Protein 4W9R (pdb70)

CATH classification: 3.40.50.1820 (+1 more: 1.25.40.10)

InterPro domains:
  IPR000801 Esterase-like [PF00756] (28-137)
  IPR011990 Tetratricopeptide-like helical domain superfamily [G3DSA:1.25.40.10] (286-379)
  IPR029058 Alpha/Beta hydrolase fold [G3DSA:3.40.50.1820] (17-285)
  IPR029058 Alpha/Beta hydrolase fold [SSF53474] (17-230)

Secondary structure (DSSP, 8-state):
-EEEEEEEETTTTEEEEEEEEPPSS--TTS-EEEEEETTTTT--TTT--HHHHHTT----EEEEE----HHHHPPPTTTSS--THHHHHHHHIIIIIHHHHHHHS-EEEEEEEEEEHHHHHHGGG---SS--S---EEEEE------HHHHHHHHH--SS-EEE--EEEET-HHHHHHHHHHHH---SPPPTTEEE---EEEEEEHHHHHHHHHHHHH---GGGSPPPHHHHHH----SS-HHHHHHHHHHHHHHHH---PPPPTTT--HHHHHHHTT-HHHHHHHHHHHHHTT-TT---HHHHHHHHHHHT-HHHHHHHHHHHTTSPPBTTB-HHHHHHHHHHHHH-/--EEEEEEEETTTTEEEEEEEE--SS--TTS-EEEEEETTTTT--TTT--HHHHHTT----EEEEE----HHHH---TTT-S--THHHHHHHIIIIIIHHHHHHHS-EEEEEEEEEEHHHHHHGGG---SS--S---EEEEE------HHHHHHHHH--SS-EEE--EEEETTHHHHHHHHHHHH---SPPPTTEEE---EEEEEEHHHHHHHHHHHHH---GGGSPPPHHHHHH----SS-HHHHHHHHHHHHHHHH---PPPPTTT--HHHHHHHTT-HHHHHHHHHHHHHTT-TT---HHHHHHHHHHTT-HHHHHHHHHHHTTS--BTTB-HHHHHHHHHHHHH-

Nearest PDB structures (foldseek):
  4w9r-assembly1_A  TM=1.003E+00  e=1.706E-64  Capnocytophaga ochracea DSM 7271
  2xcc-assembly1_B  TM=5.701E-01  e=8.515E-02  Pseudomonas aeruginosa
  2xcb-assembly1_A  TM=5.696E-01  e=2.206E-01  Pseudomonas aeruginosa
  2vgx-assembly1_A  TM=5.760E-01  e=3.862E-01  Yersinia enterocolitica
  4cgv-assembly3_C  TM=5.671E-01  e=6.394E-01  Homo sapiens

Structure (mmCIF, N/CA/C/O backbone):
data_4W9R
#
_entry.id   4W9R
#
_cell.length_a   145.229
_cell.length_b   145.229
_cell.length_c   138.391
_cell.angle_alpha   90.000
_cell.angle_beta   90.000
_cell.angle_gamma   120.000
#
_symmetry.space_group_name_H-M   'P 61'
#
loop_
_entity.id
_entity.type
_entity.pdbx_description
1 polymer 'Uncharacterized protein'
2 non-polymer GLYCEROL
3 non-polymer 'ACETATE ION'
4 water water
#
loop_
_atom_site.group_PDB
_atom_site.id
_atom_site.type_symbol
_atom_site.label_atom_id
_atom_site.label_alt_id
_atom_site.label_comp_id
_atom_site.label_asym_id
_atom_site.label_entity_id
_atom_site.label_seq_id
_atom_site.pdbx_PDB_ins_code
_atom_site.Cartn_x
_atom_site.Cartn_y
_atom_site.Cartn_z
_atom_site.occupancy
_atom_site.B_iso_or_equiv
_atom_site.auth_seq_id
_atom_site.auth_comp_id
_atom_site.auth_asym_id
_atom_site.auth_atom_id
_atom_site.pdbx_PDB_model_num
ATOM 1 N N . GLN A 1 4 ? -7.192 102.960 0.883 1.00 56.76 20 GLN A N 1
ATOM 2 C CA . GLN A 1 4 ? -8.397 103.775 0.993 1.00 60.41 20 GLN A CA 1
ATOM 3 C C . GLN A 1 4 ? -8.227 104.896 2.016 1.00 63.61 20 GLN A C 1
ATOM 4 O O . GLN A 1 4 ? -7.992 104.642 3.198 1.00 58.57 20 GLN A O 1
ATOM 6 N N . VAL A 1 5 ? -8.345 106.135 1.550 1.00 56.23 21 VAL A N 1
ATOM 7 C CA . VAL A 1 5 ? -8.272 107.296 2.429 1.00 41.39 21 VAL A CA 1
ATOM 8 C C . VAL A 1 5 ? -9.648 107.937 2.576 1.00 47.25 21 VAL A C 1
ATOM 9 O O . VAL A 1 5 ? -10.185 108.503 1.624 1.00 64.27 21 VAL A O 1
ATOM 13 N N . ILE A 1 6 ? -10.213 107.843 3.775 1.00 46.05 22 ILE A N 1
ATOM 14 C CA . ILE A 1 6 ? -11.565 108.327 4.027 1.00 53.04 22 ILE A CA 1
ATOM 15 C C . ILE A 1 6 ? -11.564 109.750 4.574 1.00 55.22 22 ILE A C 1
ATOM 16 O O . ILE A 1 6 ? -11.014 110.013 5.643 1.00 51.64 22 ILE A O 1
ATOM 21 N N . SER A 1 7 ? -12.188 110.661 3.836 1.00 56.17 23 SER A N 1
ATOM 22 C CA . SER A 1 7 ? -12.292 112.050 4.264 1.00 53.49 23 SER A CA 1
ATOM 23 C C . SER A 1 7 ? -13.531 112.270 5.125 1.00 51.87 23 SER A C 1
ATOM 24 O O . SER A 1 7 ? -14.587 111.691 4.871 1.00 58.60 23 SER A O 1
ATOM 27 N N . GLU A 1 8 ? -13.392 113.104 6.150 1.00 42.92 24 GLU A N 1
ATOM 28 C CA . GLU A 1 8 ? -14.517 113.470 7.001 1.00 49.08 24 GLU A CA 1
ATOM 29 C C . GLU A 1 8 ? -14.302 114.858 7.593 1.00 55.53 24 GLU A C 1
ATOM 30 O O . GLU A 1 8 ? -13.168 115.324 7.705 1.00 59.84 24 GLU A O 1
ATOM 36 N N . THR A 1 9 ? -15.392 115.522 7.960 1.00 57.30 25 THR A N 1
ATOM 37 C CA . THR A 1 9 ? -15.304 116.844 8.567 1.00 55.96 25 THR A CA 1
ATOM 38 C C . THR A 1 9 ? -15.198 116.732 10.083 1.00 48.50 25 THR A C 1
ATOM 39 O O . THR A 1 9 ? -15.867 115.904 10.701 1.00 52.60 25 THR A O 1
ATOM 43 N N . PHE A 1 10 ? -14.349 117.564 10.677 1.00 43.02 26 PHE A N 1
ATOM 44 C CA . PHE A 1 10 ? -14.142 117.544 12.120 1.00 49.45 26 PHE A CA 1
ATOM 45 C C . PHE A 1 10 ? -14.464 118.898 12.741 1.00 58.71 26 PHE A C 1
ATOM 46 O O . PHE A 1 10 ? -13.894 119.917 12.352 1.00 66.64 26 PHE A O 1
ATOM 54 N N . SER A 1 11 ? -15.376 118.906 13.709 1.00 59.72 27 SER A N 1
ATOM 55 C CA . SER A 1 11 ? -15.744 120.141 14.394 1.00 54.03 27 SER A CA 1
ATOM 56 C C . SER A 1 11 ? -14.717 120.495 15.462 1.00 53.48 27 SER A C 1
ATOM 57 O O . SER A 1 11 ? -14.490 119.729 16.399 1.00 59.81 27 SER A O 1
ATOM 60 N N . SER A 1 12 ? -14.108 121.668 15.324 1.00 53.92 28 SER A N 1
ATOM 61 C CA . SER A 1 12 ? -13.070 122.102 16.249 1.00 59.01 28 SER A CA 1
ATOM 62 C C . SER A 1 12 ? -13.540 123.268 17.108 1.00 64.21 28 SER A C 1
ATOM 63 O O . SER A 1 12 ? -14.063 124.257 16.596 1.00 71.96 28 SER A O 1
ATOM 66 N N . GLY A 1 13 ? -13.349 123.145 18.417 1.00 63.64 29 GLY A N 1
ATOM 67 C CA . GLY A 1 13 ? -13.721 124.202 19.337 1.00 67.07 29 GLY A CA 1
ATOM 68 C C . GLY A 1 13 ? -12.753 125.367 19.273 1.00 74.21 29 GLY A C 1
ATOM 69 O O . GLY A 1 13 ? -13.152 126.526 19.388 1.00 85.72 29 GLY A O 1
ATOM 70 N N . ARG A 1 14 ? -11.476 125.055 19.083 1.00 65.92 30 ARG A N 1
ATOM 71 C CA . ARG A 1 14 ? -10.438 126.077 19.030 1.00 66.31 30 ARG A CA 1
ATOM 72 C C . ARG A 1 14 ? -10.414 126.805 17.688 1.00 73.35 30 ARG A C 1
ATOM 73 O O . ARG A 1 14 ? -10.108 127.996 17.627 1.00 80.59 30 ARG A O 1
ATOM 81 N N . LEU A 1 15 ? -10.731 126.087 16.614 1.00 65.86 31 LEU A N 1
ATOM 82 C CA . LEU A 1 15 ? -10.766 126.691 15.287 1.00 68.95 31 LEU A CA 1
ATOM 83 C C . LEU A 1 15 ? -12.120 127.327 14.996 1.00 76.66 31 LEU A C 1
ATOM 84 O O . LEU A 1 15 ? -12.259 128.096 14.044 1.00 76.73 31 LEU A O 1
ATOM 89 N N . ASN A 1 16 ? -13.106 127.005 15.831 1.00 81.46 32 ASN A N 1
ATOM 90 C CA . ASN A 1 16 ? -14.471 127.507 15.681 1.00 88.03 32 ASN A CA 1
ATOM 91 C C . ASN A 1 16 ? -15.024 127.290 14.271 1.00 84.24 32 ASN A C 1
ATOM 92 O O . ASN A 1 16 ? -15.754 128.128 13.742 1.00 85.79 32 ASN A O 1
ATOM 97 N N . ARG A 1 17 ? -14.666 126.161 13.668 1.00 80.59 33 ARG A N 1
ATOM 98 C CA . ARG A 1 17 ? -15.119 125.834 12.320 1.00 79.51 33 ARG A CA 1
ATOM 99 C C . ARG A 1 17 ? -15.099 124.330 12.079 1.00 69.41 33 ARG A C 1
ATOM 100 O O . ARG A 1 17 ? -14.715 123.555 12.955 1.00 59.00 33 ARG A O 1
ATOM 108 N N . LYS A 1 18 ? -15.507 123.925 10.882 1.00 61.98 34 LYS A N 1
ATOM 109 C CA . LYS A 1 18 ? -15.443 122.524 10.492 1.00 61.42 34 LYS A CA 1
ATOM 110 C C . LYS A 1 18 ? -14.227 122.283 9.605 1.00 68.64 34 LYS A C 1
ATOM 111 O O . LYS A 1 18 ? -14.157 122.780 8.481 1.00 71.54 34 LYS A O 1
ATOM 117 N N . GLN A 1 19 ? -13.272 121.516 10.119 1.00 69.66 35 GLN A N 1
ATOM 118 C CA . GLN A 1 19 ? -12.026 121.263 9.407 1.00 58.92 35 GLN A CA 1
ATOM 119 C C . GLN A 1 19 ? -12.076 119.957 8.622 1.00 51.88 35 GLN A C 1
ATOM 120 O O . GLN A 1 19 ? -12.473 118.918 9.150 1.00 51.08 35 GLN A O 1
ATOM 126 N N . LYS A 1 20 ? -11.672 120.016 7.357 1.00 53.36 36 LYS A N 1
ATOM 127 C CA . LYS A 1 20 ? -11.620 118.826 6.518 1.00 54.79 36 LYS A CA 1
ATOM 128 C C . LYS A 1 20 ? -10.379 118.001 6.837 1.00 55.11 36 LYS A C 1
ATOM 129 O O . LYS A 1 20 ? -9.256 118.501 6.781 1.00 57.36 36 LYS A O 1
ATOM 135 N N . ILE A 1 21 ? -10.592 116.736 7.185 1.00 47.43 37 ILE A N 1
ATOM 136 C CA . ILE A 1 21 ? -9.497 115.819 7.485 1.00 42.86 37 ILE A CA 1
ATOM 137 C C . ILE A 1 21 ? -9.713 114.497 6.765 1.00 41.47 37 ILE A C 1
ATOM 138 O O . ILE A 1 21 ? -10.785 114.251 6.212 1.00 47.48 37 ILE A O 1
ATOM 143 N N . GLY A 1 22 ? -8.693 113.647 6.772 1.00 37.57 38 GLY A N 1
ATOM 144 C CA . GLY A 1 22 ? -8.839 112.317 6.216 1.00 40.35 38 GLY A CA 1
ATOM 145 C C . GLY A 1 22 ? -7.963 111.312 6.933 1.00 39.34 38 GLY A C 1
ATOM 146 O O . GLY A 1 22 ? -6.948 111.662 7.536 1.00 44.95 38 GLY A O 1
ATOM 147 N N . ILE A 1 23 ? -8.356 110.046 6.842 1.00 31.86 39 ILE A N 1
ATOM 148 C CA . ILE A 1 23 ? -7.769 108.995 7.660 1.00 28.89 39 ILE A CA 1
ATOM 149 C C . ILE A 1 23 ? -7.408 107.784 6.816 1.00 36.88 39 ILE A C 1
ATOM 150 O O . ILE A 1 23 ? -8.185 107.359 5.961 1.00 38.52 39 ILE A O 1
ATOM 155 N N . TYR A 1 24 ? -6.222 107.236 7.054 1.00 43.19 40 TYR A N 1
ATOM 156 C CA . TYR A 1 24 ? -5.806 106.016 6.381 1.00 39.81 40 TYR A CA 1
ATOM 157 C C . TYR A 1 24 ? -5.694 104.857 7.363 1.00 38.51 40 TYR A C 1
ATOM 158 O O . TYR A 1 24 ? -4.852 104.871 8.260 1.00 32.95 40 TYR A O 1
ATOM 167 N N . LYS A 1 25 ? -6.565 103.867 7.199 1.00 42.76 41 LYS A N 1
ATOM 168 C CA . LYS A 1 25 ? -6.427 102.597 7.901 1.00 33.48 41 LYS A CA 1
ATOM 169 C C . LYS A 1 25 ? -5.656 101.621 7.025 1.00 37.72 41 LYS A C 1
ATOM 170 O O . LYS A 1 25 ? -5.942 101.502 5.834 1.00 41.62 41 LYS A O 1
ATOM 176 N N . PRO A 1 26 ? -4.672 100.923 7.609 1.00 39.78 42 PRO A N 1
ATOM 177 C CA . PRO A 1 26 ? -3.931 99.889 6.878 1.00 36.94 42 PRO A CA 1
ATOM 178 C C . PRO A 1 26 ? -4.862 98.798 6.355 1.00 45.86 42 PRO A C 1
ATOM 179 O O . PRO A 1 26 ? -5.901 98.536 6.962 1.00 35.85 42 PRO A O 1
ATOM 183 N N A GLU A 1 27 ? -4.450 98.133 5.282 0.53 58.58 43 GLU A N 1
ATOM 184 N N B GLU A 1 27 ? -4.529 98.228 5.198 0.47 58.24 43 GLU A N 1
ATOM 185 C CA A GLU A 1 27 ? -5.061 96.872 4.883 0.53 57.70 43 GLU A CA 1
ATOM 186 C CA B GLU A 1 27 ? -5.473 97.397 4.448 0.47 59.77 43 GLU A CA 1
ATOM 187 C C A GLU A 1 27 ? -4.749 95.806 5.936 0.53 44.45 43 GLU A C 1
ATOM 188 C C B GLU A 1 27 ? -5.923 96.178 5.239 0.47 50.56 43 GLU A C 1
ATOM 189 O O A GLU A 1 27 ? -3.719 95.881 6.609 0.53 25.06 43 GLU A O 1
ATOM 190 O O B GLU A 1 27 ? -7.108 95.841 5.257 0.47 43.93 43 GLU A O 1
ATOM 201 N N A LYS A 1 28 ? -5.639 94.822 6.070 0.53 47.22 44 LYS A N 1
ATOM 202 N N B LYS A 1 28 ? -4.974 95.520 5.892 0.47 43.05 44 LYS A N 1
ATOM 203 C CA A LYS A 1 28 ? -5.517 93.769 7.082 0.53 48.88 44 LYS A CA 1
ATOM 204 C CA B LYS A 1 28 ? -5.312 94.447 6.811 0.47 47.86 44 LYS A CA 1
ATOM 205 C C A LYS A 1 28 ? -5.434 94.340 8.500 0.53 41.35 44 LYS A C 1
ATOM 206 C C B LYS A 1 28 ? -5.239 95.008 8.221 0.47 43.29 44 LYS A C 1
ATOM 207 O O A LYS A 1 28 ? -4.523 94.017 9.263 0.53 30.90 44 LYS A O 1
ATOM 208 O O B LYS A 1 28 ? -4.156 95.274 8.740 0.47 41.60 44 LYS A O 1
ATOM 219 N N . TYR A 1 29 ? -6.401 95.186 8.839 1.00 36.45 45 TYR A N 1
ATOM 220 C CA . TYR A 1 29 ? -6.464 95.832 10.143 1.00 28.76 45 TYR A CA 1
ATOM 221 C C . TYR A 1 29 ? -6.998 94.908 11.228 1.00 34.06 45 TYR A C 1
ATOM 222 O O . TYR A 1 29 ? -7.873 94.080 10.982 1.00 47.69 45 TYR A O 1
ATOM 231 N N . THR A 1 30 ? -6.464 95.068 12.434 1.00 30.40 46 THR A N 1
ATOM 232 C CA . THR A 1 30 ? -6.963 94.354 13.600 1.00 31.88 46 THR A CA 1
ATOM 233 C C . THR A 1 30 ? -6.788 95.205 14.855 1.00 31.79 46 THR A C 1
ATOM 234 O O . THR A 1 30 ? -5.877 96.029 14.934 1.00 36.24 46 THR A O 1
ATOM 238 N N . ASP A 1 31 ? -7.668 95.006 15.832 1.00 29.61 47 ASP A N 1
ATOM 239 C CA . ASP A 1 31 ? -7.585 95.723 17.100 1.00 21.25 47 ASP A CA 1
ATOM 240 C C . ASP A 1 31 ? -6.598 95.041 18.039 1.00 28.98 47 ASP A C 1
ATOM 241 O O . ASP A 1 31 ? -6.357 95.510 19.151 1.00 39.44 47 ASP A O 1
ATOM 246 N N . ARG A 1 32 ? -6.030 93.930 17.583 1.00 30.62 48 ARG A N 1
ATOM 247 C CA . ARG A 1 32 ? -5.133 93.131 18.408 1.00 33.57 48 ARG A CA 1
ATOM 248 C C . ARG A 1 32 ? -3.754 93.767 18.562 1.00 30.69 48 ARG A C 1
ATOM 249 O O . ARG A 1 32 ? -2.941 93.307 19.365 1.00 36.96 48 ARG A O 1
ATOM 257 N N . GLN A 1 33 ? -3.494 94.825 17.800 1.00 25.04 49 GLN A N 1
ATOM 258 C CA . GLN A 1 33 ? -2.198 95.493 17.853 1.00 30.44 49 GLN A CA 1
ATOM 259 C C . GLN A 1 33 ? -2.327 97.012 17.808 1.00 32.97 49 GLN A C 1
ATOM 260 O O . GLN A 1 33 ? -3.349 97.554 17.388 1.00 40.74 49 GLN A O 1
ATOM 266 N N . ALA A 1 34 ? -1.271 97.687 18.244 1.00 28.14 50 ALA A N 1
ATOM 267 C CA . ALA A 1 34 ? -1.221 99.143 18.275 1.00 22.95 50 ALA A CA 1
ATOM 268 C C . ALA A 1 34 ? -0.550 99.693 17.021 1.00 32.65 50 ALA A C 1
ATOM 269 O O . ALA A 1 34 ? 0.352 99.065 16.466 1.00 30.16 50 ALA A O 1
ATOM 271 N N . TYR A 1 35 ? -0.998 100.858 16.565 1.00 32.66 51 TYR A N 1
ATOM 272 C CA . TYR A 1 35 ? -0.401 101.465 15.384 1.00 25.67 51 TYR A CA 1
ATOM 273 C C . TYR A 1 35 ? 0.161 102.843 15.704 1.00 29.36 51 TYR A C 1
ATOM 274 O O . TYR A 1 35 ? -0.448 103.613 16.445 1.00 33.67 51 TYR A O 1
ATOM 283 N N . PRO A 1 36 ? 1.329 103.163 15.130 1.00 30.17 52 PRO A N 1
ATOM 284 C CA . PRO A 1 36 ? 1.887 104.510 15.264 1.00 23.24 52 PRO A CA 1
ATOM 285 C C . PRO A 1 36 ? 1.074 105.510 14.455 1.00 25.80 52 PRO A C 1
ATOM 286 O O . PRO A 1 36 ? 0.567 105.164 13.387 1.00 29.16 52 PRO A O 1
ATOM 290 N N . LEU A 1 37 ? 0.948 106.731 14.961 1.00 28.77 53 LEU A N 1
ATOM 291 C CA . LEU A 1 37 ? 0.151 107.752 14.295 1.00 32.70 53 LEU A CA 1
ATOM 292 C C . LEU A 1 37 ? 1.030 108.779 13.596 1.00 30.64 53 LEU A C 1
ATOM 293 O O . LEU A 1 37 ? 1.969 109.313 14.188 1.00 37.28 53 LEU A O 1
ATOM 298 N N . ILE A 1 38 ? 0.723 109.047 12.331 1.00 20.59 54 ILE A N 1
ATOM 299 C CA . ILE A 1 38 ? 1.426 110.074 11.571 1.00 27.08 54 ILE A CA 1
ATOM 300 C C . ILE A 1 38 ? 0.455 111.146 11.088 1.00 32.17 54 ILE A C 1
ATOM 301 O O . ILE A 1 38 ? -0.483 110.856 10.346 1.00 37.36 54 ILE A O 1
ATOM 306 N N . VAL A 1 39 ? 0.687 112.383 11.517 1.00 32.62 55 VAL A N 1
ATOM 307 C CA . VAL A 1 39 ? -0.174 113.505 11.155 1.00 24.21 55 VAL A CA 1
ATOM 308 C C . VAL A 1 39 ? 0.439 114.333 10.026 1.00 34.87 55 VAL A C 1
ATOM 309 O O . VAL A 1 39 ? 1.606 114.719 10.094 1.00 35.88 55 VAL A O 1
ATOM 313 N N . VAL A 1 40 ? -0.349 114.598 8.988 1.00 35.86 56 VAL A N 1
ATOM 314 C CA . VAL A 1 40 ? 0.109 115.402 7.858 1.00 30.21 56 VAL A CA 1
ATOM 315 C C . VAL A 1 40 ? -0.667 116.719 7.757 1.00 37.62 56 VAL A C 1
ATOM 316 O O . VAL A 1 40 ? -1.860 116.722 7.462 1.00 39.20 56 VAL A O 1
ATOM 320 N N . LEU A 1 41 ? 0.015 117.837 7.987 1.00 40.31 57 LEU A N 1
ATOM 321 C CA . LEU A 1 41 ? -0.641 119.145 8.019 1.00 42.51 57 LEU A CA 1
ATOM 322 C C . LEU A 1 41 ? -0.950 119.705 6.628 1.00 55.80 57 LEU A C 1
ATOM 323 O O . LEU A 1 41 ? -1.903 120.460 6.440 1.00 79.34 57 LEU A O 1
ATOM 328 N N . ASN A 1 42 ? -0.127 119.316 5.665 1.00 33.70 58 ASN A N 1
ATOM 329 C CA . ASN A 1 42 ? -0.155 119.828 4.296 1.00 46.34 58 ASN A CA 1
ATOM 330 C C . ASN A 1 42 ? -0.999 118.992 3.334 1.00 52.59 58 ASN A C 1
ATOM 331 O O . ASN A 1 42 ? -0.935 119.180 2.120 1.00 69.28 58 ASN A O 1
ATOM 336 N N . ALA A 1 43 ? -1.770 118.061 3.887 1.00 39.96 59 ALA A N 1
ATOM 337 C CA . ALA A 1 43 ? -2.252 116.861 3.203 1.00 46.37 59 ALA A CA 1
ATOM 338 C C . ALA A 1 43 ? -2.897 117.059 1.825 1.00 51.77 59 ALA A C 1
ATOM 339 O O . ALA A 1 43 ? -2.969 116.107 1.051 1.00 46.85 59 ALA A O 1
ATOM 341 N N . GLU A 1 44 ? -3.375 118.259 1.504 1.00 50.54 60 GLU A N 1
ATOM 342 C CA . GLU A 1 44 ? -3.869 118.516 0.146 1.00 42.49 60 GLU A CA 1
ATOM 343 C C . GLU A 1 44 ? -2.819 118.130 -0.909 1.00 37.57 60 GLU A C 1
ATOM 344 O O . GLU A 1 44 ? -3.158 117.788 -2.041 1.00 36.58 60 GLU A O 1
ATOM 350 N N . THR A 1 45 ? -1.549 118.174 -0.518 1.00 35.46 61 THR A N 1
ATOM 351 C CA . THR A 1 45 ? -0.446 117.725 -1.363 1.00 34.69 61 THR A CA 1
ATOM 352 C C . THR A 1 45 ? 0.213 116.466 -0.793 1.00 43.84 61 THR A C 1
ATOM 353 O O . THR A 1 45 ? 0.243 115.421 -1.444 1.00 53.65 61 THR A O 1
ATOM 357 N N . LEU A 1 46 ? 0.765 116.587 0.412 1.00 34.96 62 LEU A N 1
ATOM 358 C CA . LEU A 1 46 ? 1.606 115.548 1.010 1.00 38.44 62 LEU A CA 1
ATOM 359 C C . LEU A 1 46 ? 0.924 114.235 1.423 1.00 36.80 62 LEU A C 1
ATOM 360 O O . LEU A 1 46 ? 1.614 113.252 1.687 1.00 41.12 62 LEU A O 1
ATOM 373 N N . GLU A 1 48 ? -1.148 111.780 -0.069 1.00 34.80 64 GLU A N 1
ATOM 374 C CA . GLU A 1 48 ? -0.997 110.596 -0.911 1.00 26.63 64 GLU A CA 1
ATOM 375 C C . GLU A 1 48 ? 0.446 110.073 -0.981 1.00 39.46 64 GLU A C 1
ATOM 376 O O . GLU A 1 48 ? 0.653 108.861 -0.901 1.00 46.72 64 GLU A O 1
ATOM 382 N N . PRO A 1 49 ? 1.446 110.967 -1.137 1.00 44.30 65 PRO A N 1
ATOM 383 C CA . PRO A 1 49 ? 2.816 110.437 -1.116 1.00 38.52 65 PRO A CA 1
ATOM 384 C C . PRO A 1 49 ? 3.187 109.769 0.207 1.00 33.12 65 PRO A C 1
ATOM 385 O O . PRO A 1 49 ? 3.831 108.723 0.191 1.00 37.56 65 PRO A O 1
ATOM 389 N N . VAL A 1 50 ? 2.783 110.359 1.328 1.00 27.08 66 VAL A N 1
ATOM 390 C CA . VAL A 1 50 ? 3.092 109.790 2.637 1.00 26.67 66 VAL A CA 1
ATOM 391 C C . VAL A 1 50 ? 2.443 108.418 2.808 1.00 33.16 66 VAL A C 1
ATOM 392 O O . VAL A 1 50 ? 3.096 107.462 3.231 1.00 32.68 66 VAL A O 1
ATOM 396 N N . VAL A 1 51 ? 1.163 108.324 2.463 1.00 26.04 67 VAL A N 1
ATOM 397 C CA . VAL A 1 51 ? 0.426 107.072 2.599 1.00 24.78 67 VAL A CA 1
ATOM 398 C C . VAL A 1 51 ? 0.997 105.991 1.681 1.00 27.98 67 VAL A C 1
ATOM 399 O O . VAL A 1 51 ? 1.134 104.833 2.079 1.00 33.40 67 VAL A O 1
ATOM 403 N N . SER A 1 52 ? 1.345 106.371 0.457 1.00 20.01 68 SER A N 1
ATOM 404 C CA . SER A 1 52 ? 1.879 105.410 -0.499 1.00 23.80 68 SER A CA 1
ATOM 405 C C . SER A 1 52 ? 3.247 104.885 -0.062 1.00 29.00 68 SER A C 1
ATOM 406 O O . SER A 1 52 ? 3.579 103.726 -0.307 1.00 32.10 68 SER A O 1
ATOM 417 N N . VAL A 1 54 ? 4.449 104.740 3.186 1.00 25.71 70 VAL A N 1
ATOM 418 C CA . VAL A 1 54 ? 4.375 103.904 4.384 1.00 33.45 70 VAL A CA 1
ATOM 419 C C . VAL A 1 54 ? 3.817 102.530 4.014 1.00 26.61 70 VAL A C 1
ATOM 420 O O . VAL A 1 54 ? 4.146 101.529 4.648 1.00 39.79 70 VAL A O 1
ATOM 424 N N . ARG A 1 55 ? 2.979 102.489 2.982 1.00 22.42 71 ARG A N 1
ATOM 425 C CA . ARG A 1 55 ? 2.516 101.227 2.416 1.00 29.82 71 ARG A CA 1
ATOM 426 C C . ARG A 1 55 ? 3.693 100.487 1.800 1.00 34.88 71 ARG A C 1
ATOM 427 O O . ARG A 1 55 ? 3.903 99.298 2.046 1.00 34.46 71 ARG A O 1
ATOM 435 N N . TYR A 1 56 ? 4.450 101.220 0.992 1.00 30.06 72 TYR A N 1
ATOM 436 C CA . TYR A 1 56 ? 5.647 100.722 0.331 1.00 28.50 72 TYR A CA 1
ATOM 437 C C . TYR A 1 56 ? 6.615 100.095 1.328 1.00 30.99 72 TYR A C 1
ATOM 438 O O . TYR A 1 56 ? 7.021 98.943 1.175 1.00 30.01 72 TYR A O 1
ATOM 447 N N . TYR A 1 57 ? 6.964 100.854 2.360 1.00 35.13 73 TYR A N 1
ATOM 448 C CA . TYR A 1 57 ? 7.908 100.393 3.370 1.00 31.97 73 TYR A CA 1
ATOM 449 C C . TYR A 1 57 ? 7.373 99.206 4.169 1.00 38.79 73 TYR A C 1
ATOM 450 O O . TYR A 1 57 ? 8.136 98.327 4.576 1.00 35.88 73 TYR A O 1
ATOM 459 N N . GLU A 1 58 ? 6.063 99.180 4.390 1.00 23.89 74 GLU A N 1
ATOM 460 C CA . GLU A 1 58 ? 5.448 98.097 5.146 1.00 19.25 74 GLU A CA 1
ATOM 461 C C . GLU A 1 58 ? 5.515 96.785 4.368 1.00 27.71 74 GLU A C 1
ATOM 462 O O . GLU A 1 58 ? 5.719 95.721 4.951 1.00 38.27 74 GLU A O 1
ATOM 468 N N . GLN A 1 59 ? 5.350 96.869 3.051 1.00 24.72 75 GLN A N 1
ATOM 469 C CA . GLN A 1 59 ? 5.391 95.685 2.196 1.00 29.78 75 GLN A CA 1
ATOM 470 C C . GLN A 1 59 ? 6.774 95.040 2.194 1.00 34.64 75 GLN A C 1
ATOM 471 O O . GLN A 1 59 ? 6.899 93.825 2.047 1.00 34.62 75 GLN A O 1
ATOM 477 N N . PHE A 1 60 ? 7.808 95.858 2.358 1.00 31.46 76 PHE A N 1
ATOM 478 C CA . PHE A 1 60 ? 9.177 95.357 2.399 1.00 28.33 76 PHE A CA 1
ATOM 479 C C . PHE A 1 60 ? 9.613 95.027 3.824 1.00 32.54 76 PHE A C 1
ATOM 480 O O . PHE A 1 60 ? 10.763 94.657 4.061 1.00 35.82 76 PHE A O 1
ATOM 488 N N . GLY A 1 61 ? 8.691 95.176 4.769 1.00 29.41 77 GLY A N 1
ATOM 489 C CA . GLY A 1 61 ? 8.958 94.843 6.156 1.00 22.59 77 GLY A CA 1
ATOM 490 C C . GLY A 1 61 ? 9.883 95.822 6.855 1.00 28.12 77 GLY A C 1
ATOM 491 O O . GLY A 1 61 ? 10.475 95.496 7.883 1.00 34.88 77 GLY A O 1
ATOM 492 N N . GLU A 1 62 ? 10.017 97.021 6.298 1.00 29.74 78 GLU A N 1
ATOM 493 C CA . GLU A 1 62 ? 10.876 98.033 6.900 1.00 24.88 78 GLU A CA 1
ATOM 494 C C . GLU A 1 62 ? 10.088 98.978 7.803 1.00 26.64 78 GLU A C 1
ATOM 495 O O . GLU A 1 62 ? 10.661 99.842 8.465 1.00 32.12 78 GLU A O 1
ATOM 509 N N . PRO A 1 64 ? 6.301 99.074 10.453 1.00 31.52 80 PRO A N 1
ATOM 510 C CA . PRO A 1 64 ? 5.062 98.497 10.978 1.00 35.78 80 PRO A CA 1
ATOM 511 C C . PRO A 1 64 ? 3.854 99.146 10.315 1.00 30.34 80 PRO A C 1
ATOM 512 O O . PRO A 1 64 ? 3.999 100.203 9.701 1.00 35.23 80 PRO A O 1
ATOM 516 N N . LYS A 1 65 ? 2.688 98.519 10.418 1.00 26.63 81 LYS A N 1
ATOM 517 C CA . LYS A 1 65 ? 1.462 99.131 9.925 1.00 20.32 81 LYS A CA 1
ATOM 518 C C . LYS A 1 65 ? 1.187 100.415 10.700 1.00 25.58 81 LYS A C 1
ATOM 519 O O . LYS A 1 65 ? 1.291 100.444 11.925 1.00 32.78 81 LYS A O 1
ATOM 525 N N . CYS A 1 66 ? 0.848 101.479 9.980 1.00 31.09 82 CYS A N 1
ATOM 526 C CA . CYS A 1 66 ? 0.631 102.778 10.603 1.00 31.30 82 CYS A CA 1
ATOM 527 C C . CYS A 1 66 ? -0.693 103.402 10.192 1.00 33.49 82 CYS A C 1
ATOM 528 O O . CYS A 1 66 ? -1.205 103.146 9.104 1.00 39.47 82 CYS A O 1
ATOM 531 N N . ILE A 1 67 ? -1.242 104.223 11.080 1.00 23.39 83 ILE A N 1
ATOM 532 C CA . ILE A 1 67 ? -2.428 105.006 10.771 1.00 23.90 83 ILE A CA 1
ATOM 533 C C . ILE A 1 67 ? -2.028 106.445 10.468 1.00 26.41 83 ILE A C 1
ATOM 534 O O . ILE A 1 67 ? -1.349 107.091 11.265 1.00 39.30 83 ILE A O 1
ATOM 539 N N . VAL A 1 68 ? -2.439 106.939 9.307 1.00 24.53 84 VAL A N 1
ATOM 540 C CA . VAL A 1 68 ? -2.075 108.284 8.890 1.00 30.35 84 VAL A CA 1
ATOM 541 C C . VAL A 1 68 ? -3.298 109.187 8.797 1.00 28.90 84 VAL A C 1
ATOM 542 O O . VAL A 1 68 ? -4.272 108.875 8.114 1.00 36.91 84 VAL A O 1
ATOM 546 N N . VAL A 1 69 ? -3.236 110.308 9.502 1.00 32.28 85 VAL A N 1
ATOM 547 C CA . VAL A 1 69 ? -4.295 111.304 9.478 1.00 39.17 85 VAL A CA 1
ATOM 548 C C . VAL A 1 69 ? -3.721 112.600 8.924 1.00 43.80 85 VAL A C 1
ATOM 549 O O . VAL A 1 69 ? -2.543 112.890 9.119 1.00 51.88 85 VAL A O 1
ATOM 553 N N . GLY A 1 70 ? -4.540 113.383 8.233 1.00 40.34 86 GLY A N 1
ATOM 554 C CA . GLY A 1 70 ? -4.068 114.666 7.759 1.00 42.48 86 GLY A CA 1
ATOM 555 C C . GLY A 1 70 ? -5.156 115.705 7.608 1.00 42.37 86 GLY A C 1
ATOM 556 O O . GLY A 1 70 ? -6.327 115.379 7.418 1.00 37.74 86 GLY A O 1
ATOM 557 N N . VAL A 1 71 ? -4.754 116.970 7.683 1.00 43.45 87 VAL A N 1
ATOM 558 C CA . VAL A 1 71 ? -5.689 118.076 7.561 1.00 45.43 87 VAL A CA 1
ATOM 559 C C . VAL A 1 71 ? -5.497 118.749 6.211 1.00 40.23 87 VAL A C 1
ATOM 560 O O . VAL A 1 71 ? -4.372 118.989 5.773 1.00 46.33 87 VAL A O 1
ATOM 564 N N . TYR A 1 72 ? -6.607 119.037 5.545 1.00 38.65 88 TYR A N 1
ATOM 565 C CA . TYR A 1 72 ? -6.559 119.545 4.184 1.00 40.01 88 TYR A CA 1
ATOM 566 C C . TYR A 1 72 ? -6.728 121.059 4.120 1.00 51.32 88 TYR A C 1
ATOM 567 O O . TYR A 1 72 ? -7.707 121.611 4.626 1.00 50.41 88 TYR A O 1
ATOM 576 N N . GLU A 1 73 ? -5.752 121.713 3.494 1.00 57.71 89 GLU A N 1
ATOM 577 C CA . GLU A 1 73 ? -5.784 123.149 3.222 1.00 53.91 89 GLU A CA 1
ATOM 578 C C . GLU A 1 73 ? -6.098 124.006 4.445 1.00 59.68 89 GLU A C 1
ATOM 579 O O . GLU A 1 73 ? -7.180 124.583 4.541 1.00 57.71 89 GLU A O 1
ATOM 585 N N . PRO A 1 74 ? -5.150 124.088 5.388 1.00 66.52 90 PRO A N 1
ATOM 586 C CA . PRO A 1 74 ? -5.321 125.026 6.499 1.00 65.54 90 PRO A CA 1
ATOM 587 C C . PRO A 1 74 ? -5.154 126.458 6.005 1.00 71.63 90 PRO A C 1
ATOM 588 O O . PRO A 1 74 ? -4.492 126.674 4.989 1.00 69.07 90 PRO A O 1
ATOM 592 N N . LYS A 1 75 ? -5.747 127.419 6.705 1.00 73.12 91 LYS A N 1
ATOM 593 C CA . LYS A 1 75 ? -5.661 128.813 6.292 1.00 67.67 91 LYS A CA 1
ATOM 594 C C . LYS A 1 75 ? -4.234 129.331 6.438 1.00 59.81 91 LYS A C 1
ATOM 595 O O . LYS A 1 75 ? -3.438 128.775 7.195 1.00 56.73 91 LYS A O 1
ATOM 601 N N . GLN A 1 76 ? -3.918 130.390 5.698 1.00 60.59 92 GLN A N 1
ATOM 602 C CA . GLN A 1 76 ? -2.591 130.995 5.728 1.00 69.88 92 GLN A CA 1
ATOM 603 C C . GLN A 1 76 ? -2.182 131.386 7.147 1.00 70.34 92 GLN A C 1
ATOM 604 O O . GLN A 1 76 ? -1.076 131.079 7.589 1.00 56.26 92 GLN A O 1
ATOM 610 N N . GLU A 1 77 ? -3.088 132.048 7.860 1.00 78.00 93 GLU A N 1
ATOM 611 C CA . GLU A 1 77 ? -2.799 132.544 9.203 1.00 77.94 93 GLU A CA 1
ATOM 612 C C . GLU A 1 77 ? -2.694 131.420 10.233 1.00 73.70 93 GLU A C 1
ATOM 613 O O . GLU A 1 77 ? -2.136 131.613 11.313 1.00 63.89 93 GLU A O 1
ATOM 619 N N . ASP A 1 78 ? -3.230 130.250 9.897 1.00 70.95 94 ASP A N 1
ATOM 620 C CA . ASP A 1 78 ? -3.205 129.107 10.805 1.00 59.67 94 ASP A CA 1
ATOM 621 C C . ASP A 1 78 ? -1.807 128.511 10.946 1.00 53.09 94 ASP A C 1
ATOM 622 O O . ASP A 1 78 ? -1.381 128.158 12.044 1.00 47.42 94 ASP A O 1
ATOM 627 N N . VAL A 1 79 ? -1.107 128.379 9.826 1.00 49.62 95 VAL A N 1
ATOM 628 C CA . VAL A 1 79 ? 0.204 127.742 9.822 1.00 52.87 95 VAL A CA 1
ATOM 629 C C . VAL A 1 79 ? 1.370 128.728 9.892 1.00 52.55 95 VAL A C 1
ATOM 630 O O . VAL A 1 79 ? 2.529 128.317 9.941 1.00 61.21 95 VAL A O 1
ATOM 634 N N . THR A 1 80 ? 1.069 130.022 9.906 1.00 48.47 96 THR A N 1
ATOM 635 C CA . THR A 1 80 ? 2.120 131.031 9.801 1.00 52.50 96 THR A CA 1
ATOM 636 C C . THR A 1 80 ? 2.528 131.627 11.143 1.00 53.57 96 THR A C 1
ATOM 637 O O . THR A 1 80 ? 1.707 132.198 11.862 1.00 58.87 96 THR A O 1
ATOM 641 N N . VAL A 1 81 ? 3.809 131.490 11.469 1.00 51.79 97 VAL A N 1
ATOM 642 C CA . VAL A 1 81 ? 4.382 132.125 12.647 1.00 54.91 97 VAL A CA 1
ATOM 643 C C . VAL A 1 81 ? 5.020 133.453 12.253 1.00 67.26 97 VAL A C 1
ATOM 644 O O . VAL A 1 81 ? 5.970 133.485 11.470 1.00 59.48 97 VAL A O 1
ATOM 648 N N . VAL A 1 82 ? 4.490 134.547 12.793 1.00 79.24 98 VAL A N 1
ATOM 649 C CA . VAL A 1 82 ? 4.942 135.885 12.425 1.00 75.26 98 VAL A CA 1
ATOM 650 C C . VAL A 1 82 ? 6.332 136.207 12.974 1.00 73.90 98 VAL A C 1
ATOM 651 O O . VAL A 1 82 ? 6.773 135.625 13.966 1.00 73.28 98 VAL A O 1
ATOM 655 N N . GLU A 1 83 ? 7.014 137.142 12.319 1.00 76.27 99 GLU A N 1
ATOM 656 C CA . GLU A 1 83 ? 8.371 137.526 12.695 1.00 90.07 99 GLU A CA 1
ATOM 657 C C . GLU A 1 83 ? 8.409 138.310 14.006 1.00 96.91 99 GLU A C 1
ATOM 658 O O . GLU A 1 83 ? 9.313 138.125 14.823 1.00 86.12 99 GLU A O 1
ATOM 664 N N . GLU A 1 84 ? 7.418 139.176 14.202 1.00 105.49 100 GLU A N 1
ATOM 665 C CA . GLU A 1 84 ? 7.373 140.060 15.364 1.00 102.14 100 GLU A CA 1
ATOM 666 C C . GLU A 1 84 ? 7.332 139.299 16.687 1.00 102.14 100 GLU A C 1
ATOM 667 O O . GLU A 1 84 ? 7.789 139.802 17.714 1.00 99.58 100 GLU A O 1
ATOM 669 N N . VAL A 1 85 ? 6.786 138.087 16.660 1.00 99.91 101 VAL A N 1
ATOM 670 C CA . VAL A 1 85 ? 6.671 137.281 17.870 1.00 91.59 101 VAL A CA 1
ATOM 671 C C . VAL A 1 85 ? 7.688 136.146 17.903 1.00 92.99 101 VAL A C 1
ATOM 672 O O . VAL A 1 85 ? 8.593 136.135 18.737 1.00 94.58 101 VAL A O 1
ATOM 676 N N . GLY A 1 86 ? 7.528 135.189 16.993 1.00 87.16 102 GLY A N 1
ATOM 677 C CA . GLY A 1 86 ? 8.389 134.022 16.955 1.00 74.68 102 GLY A CA 1
ATOM 678 C C . GLY A 1 86 ? 7.741 132.817 17.607 1.00 63.01 102 GLY A C 1
ATOM 679 O O . GLY A 1 86 ? 8.385 131.790 17.821 1.00 67.51 102 GLY A O 1
ATOM 680 N N . ARG A 1 87 ? 6.459 132.953 17.929 1.00 59.36 103 ARG A N 1
ATOM 681 C CA . ARG A 1 87 ? 5.681 131.882 18.542 1.00 59.38 103 ARG A CA 1
ATOM 682 C C . ARG A 1 87 ? 4.259 131.908 17.989 1.00 67.29 103 ARG A C 1
ATOM 683 O O . ARG A 1 87 ? 3.789 132.954 17.540 1.00 67.40 103 ARG A O 1
ATOM 691 N N . PRO A 1 88 ? 3.574 130.755 18.003 1.00 72.73 104 PRO A N 1
ATOM 692 C CA . PRO A 1 88 ? 2.173 130.719 17.566 1.00 71.58 104 PRO A CA 1
ATOM 693 C C . PRO A 1 88 ? 1.272 131.594 18.437 1.00 69.78 104 PRO A C 1
ATOM 694 O O . PRO A 1 88 ? 1.321 131.496 19.663 1.00 71.81 104 PRO A O 1
ATOM 698 N N . ILE A 1 89 ? 0.463 132.437 17.802 1.00 66.82 105 ILE A N 1
ATOM 699 C CA . ILE A 1 89 ? -0.466 133.316 18.508 1.00 69.30 105 ILE A CA 1
ATOM 700 C C . ILE A 1 89 ? -1.778 133.407 17.728 1.00 64.81 105 ILE A C 1
ATOM 701 O O . ILE A 1 89 ? -1.771 133.419 16.496 1.00 61.30 105 ILE A O 1
ATOM 706 N N . ASN A 1 90 ? -2.895 133.463 18.453 1.00 68.38 106 ASN A N 1
ATOM 707 C CA . ASN A 1 90 ? -4.228 133.540 17.859 1.00 77.04 106 ASN A CA 1
ATOM 708 C C . ASN A 1 90 ? -4.509 132.375 16.916 1.00 79.14 106 ASN A C 1
ATOM 709 O O . ASN A 1 90 ? -4.489 131.218 17.334 1.00 97.38 106 ASN A O 1
ATOM 714 N N . GLU A 1 91 ? -4.771 132.686 15.649 1.00 65.45 107 GLU A N 1
ATOM 715 C CA . GLU A 1 91 ? -5.114 131.669 14.658 1.00 68.20 107 GLU A CA 1
ATOM 716 C C . GLU A 1 91 ? -4.035 130.594 14.534 1.00 64.52 107 GLU A C 1
ATOM 717 O O . GLU A 1 91 ? -4.342 129.419 14.332 1.00 54.61 107 GLU A O 1
ATOM 723 N N . SER A 1 92 ? -2.775 130.999 14.657 1.00 66.01 108 SER A N 1
ATOM 724 C CA . SER A 1 92 ? -1.664 130.058 14.570 1.00 61.17 108 SER A CA 1
ATOM 725 C C . SER A 1 92 ? -1.561 129.214 15.836 1.00 66.53 108 SER A C 1
ATOM 726 O O . SER A 1 92 ? -1.130 128.063 15.789 1.00 64.96 108 SER A O 1
ATOM 729 N N . ALA A 1 93 ? -1.959 129.791 16.964 1.00 69.42 109 ALA A N 1
ATOM 730 C CA . ALA A 1 93 ? -1.925 129.081 18.237 1.00 61.63 109 ALA A CA 1
ATOM 731 C C . ALA A 1 93 ? -3.098 128.115 18.362 1.00 57.08 109 ALA A C 1
ATOM 732 O O . ALA A 1 93 ? -2.957 127.024 18.912 1.00 55.77 109 ALA A O 1
ATOM 734 N N . ARG A 1 94 ? -4.256 128.522 17.851 1.00 52.44 110 ARG A N 1
ATOM 735 C CA . ARG A 1 94 ? -5.450 127.686 17.908 1.00 61.28 110 ARG A CA 1
ATOM 736 C C . ARG A 1 94 ? -5.280 126.439 17.050 1.00 62.30 110 ARG A C 1
ATOM 737 O O . ARG A 1 94 ? -5.617 125.335 17.475 1.00 62.89 110 ARG A O 1
ATOM 745 N N . PHE A 1 95 ? -4.752 126.621 15.844 1.00 63.41 111 PHE A N 1
ATOM 746 C CA . PHE A 1 95 ? -4.498 125.500 14.947 1.00 53.71 111 PHE A CA 1
ATOM 747 C C . PHE A 1 95 ? -3.429 124.580 15.522 1.00 54.34 111 PHE A C 1
ATOM 748 O O . PHE A 1 95 ? -3.523 123.359 15.411 1.00 49.71 111 PHE A O 1
ATOM 756 N N . PHE A 1 96 ? -2.413 125.180 16.133 1.00 50.69 112 PHE A N 1
ATOM 757 C CA . PHE A 1 96 ? -1.322 124.432 16.746 1.00 41.33 112 PHE A CA 1
ATOM 758 C C . PHE A 1 96 ? -1.839 123.515 17.847 1.00 48.44 112 PHE A C 1
ATOM 759 O O . PHE A 1 96 ? -1.385 122.380 17.989 1.00 54.19 112 PHE A O 1
ATOM 767 N N . GLU A 1 97 ? -2.794 124.015 18.624 1.00 54.82 113 GLU A N 1
ATOM 768 C CA . GLU A 1 97 ? -3.382 123.241 19.708 1.00 61.21 113 GLU A CA 1
ATOM 769 C C . GLU A 1 97 ? -4.560 122.411 19.214 1.00 56.22 113 GLU A C 1
ATOM 770 O O . GLU A 1 97 ? -5.061 121.542 19.927 1.00 53.60 113 GLU A O 1
ATOM 776 N N . PHE A 1 98 ? -4.998 122.680 17.988 1.00 50.43 114 PHE A N 1
ATOM 777 C CA . PHE A 1 98 ? -6.090 121.924 17.389 1.00 46.21 114 PHE A CA 1
ATOM 778 C C . PHE A 1 98 ? -5.679 120.481 17.128 1.00 54.26 114 PHE A C 1
ATOM 779 O O . PHE A 1 98 ? -6.375 119.550 17.527 1.00 60.74 114 PHE A O 1
ATOM 787 N N . VAL A 1 99 ? -4.548 120.294 16.457 1.00 46.93 115 VAL A N 1
ATOM 788 C CA . VAL A 1 99 ? -4.096 118.949 16.132 1.00 55.78 115 VAL A CA 1
ATOM 789 C C . VAL A 1 99 ? -3.619 118.244 17.399 1.00 55.71 115 VAL A C 1
ATOM 790 O O . VAL A 1 99 ? -3.797 117.035 17.549 1.00 61.30 115 VAL A O 1
ATOM 794 N N . SER A 1 100 ? -3.036 119.008 18.318 1.00 49.09 116 SER A N 1
ATOM 795 C CA . SER A 1 100 ? -2.471 118.439 19.535 1.00 41.20 116 SER A CA 1
ATOM 796 C C . SER A 1 100 ? -3.526 118.036 20.567 1.00 46.28 116 SER A C 1
ATOM 797 O O . SER A 1 100 ? -3.499 116.919 21.084 1.00 46.59 116 SER A O 1
ATOM 800 N N . ALA A 1 101 ? -4.448 118.946 20.873 1.00 47.39 117 ALA A N 1
ATOM 801 C CA . ALA A 1 101 ? -5.411 118.707 21.946 1.00 43.03 117 ALA A CA 1
ATOM 802 C C . ALA A 1 101 ? -6.768 118.176 21.481 1.00 44.13 117 ALA A C 1
ATOM 803 O O . ALA A 1 101 ? -7.621 117.854 22.307 1.00 48.81 117 ALA A O 1
ATOM 805 N N . GLU A 1 102 ? -6.969 118.070 20.172 1.00 47.31 118 GLU A N 1
ATOM 806 C CA . GLU A 1 102 ? -8.264 117.637 19.649 1.00 46.69 118 GLU A CA 1
ATOM 807 C C . GLU A 1 102 ? -8.133 116.493 18.648 1.00 49.41 118 GLU A C 1
ATOM 808 O O . GLU A 1 102 ? -8.634 115.393 18.883 1.00 51.97 118 GLU A O 1
ATOM 814 N N . LEU A 1 103 ? -7.477 116.770 17.524 1.00 36.47 119 LEU A N 1
ATOM 815 C CA . LEU A 1 103 ? -7.337 115.798 16.443 1.00 41.95 119 LEU A CA 1
ATOM 816 C C . LEU A 1 103 ? -6.694 114.488 16.896 1.00 45.29 119 LEU A C 1
ATOM 817 O O . LEU A 1 103 ? -7.266 113.415 16.707 1.00 49.13 119 LEU A O 1
ATOM 822 N N . VAL A 1 104 ? -5.508 114.576 17.490 1.00 40.00 120 VAL A N 1
ATOM 823 C CA . VAL A 1 104 ? -4.791 113.384 17.939 1.00 49.58 120 VAL A CA 1
ATOM 824 C C . VAL A 1 104 ? -5.572 112.575 18.993 1.00 51.38 120 VAL A C 1
ATOM 825 O O . VAL A 1 104 ? -5.684 111.355 18.859 1.00 52.04 120 VAL A O 1
ATOM 829 N N . PRO A 1 105 ? -6.124 113.236 20.034 1.00 41.54 121 PRO A N 1
ATOM 830 C CA . PRO A 1 105 ? -6.935 112.438 20.964 1.00 44.73 121 PRO A CA 1
ATOM 831 C C . PRO A 1 105 ? -8.162 111.806 20.307 1.00 44.10 121 PRO A C 1
ATOM 832 O O . PRO A 1 105 ? -8.583 110.725 20.718 1.00 53.98 121 PRO A O 1
ATOM 836 N N . TYR A 1 106 ? -8.722 112.474 19.304 1.00 41.21 122 TYR A N 1
ATOM 837 C CA . TYR A 1 106 ? -9.876 111.951 18.580 1.00 36.71 122 TYR A CA 1
ATOM 838 C C . TYR A 1 106 ? -9.537 110.641 17.879 1.00 47.16 122 TYR A C 1
ATOM 839 O O . TYR A 1 106 ? -10.330 109.699 17.883 1.00 50.09 122 TYR A O 1
ATOM 848 N N . ILE A 1 107 ? -8.351 110.593 17.280 1.00 44.20 123 ILE A N 1
ATOM 849 C CA . ILE A 1 107 ? -7.874 109.391 16.609 1.00 38.34 123 ILE A CA 1
ATOM 850 C C . ILE A 1 107 ? -7.562 108.298 17.627 1.00 34.05 123 ILE A C 1
ATOM 851 O O . ILE A 1 107 ? -7.834 107.120 17.392 1.00 26.25 123 ILE A O 1
ATOM 856 N N . GLN A 1 108 ? -7.004 108.700 18.766 1.00 33.92 124 GLN A N 1
ATOM 857 C CA . GLN A 1 108 ? -6.688 107.764 19.840 1.00 39.44 124 GLN A CA 1
ATOM 858 C C . GLN A 1 108 ? -7.945 107.101 20.398 1.00 41.99 124 GLN A C 1
ATOM 859 O O . GLN A 1 108 ? -7.878 106.016 20.976 1.00 43.76 124 GLN A O 1
ATOM 865 N N . GLY A 1 109 ? -9.087 107.760 20.224 1.00 37.75 125 GLY A N 1
ATOM 866 C CA . GLY A 1 109 ? -10.353 107.217 20.677 1.00 32.42 125 GLY A CA 1
ATOM 867 C C . GLY A 1 109 ? -10.959 106.253 19.676 1.00 37.53 125 GLY A C 1
ATOM 868 O O . GLY A 1 109 ? -11.698 105.341 20.048 1.00 43.92 125 GLY A O 1
ATOM 869 N N . LYS A 1 110 ? -10.660 106.464 18.398 1.00 31.07 126 LYS A N 1
ATOM 870 C CA . LYS A 1 110 ? -11.146 105.579 17.343 1.00 34.32 126 LYS A CA 1
ATOM 871 C C . LYS A 1 110 ? -10.306 104.311 17.211 1.00 40.55 126 LYS A C 1
ATOM 872 O O . LYS A 1 110 ? -10.830 103.237 16.913 1.00 29.76 126 LYS A O 1
ATOM 878 N N . TYR A 1 111 ? -9.002 104.440 17.432 1.00 43.83 127 TYR A N 1
ATOM 879 C CA . TYR A 1 111 ? -8.074 103.345 17.174 1.00 31.74 127 TYR A CA 1
ATOM 880 C C . TYR A 1 111 ? -7.051 103.169 18.295 1.00 32.39 127 TYR A C 1
ATOM 881 O O . TYR A 1 111 ? -6.778 104.107 19.044 1.00 45.49 127 TYR A O 1
ATOM 890 N N . PRO A 1 112 ? -6.476 101.960 18.407 1.00 33.73 128 PRO A N 1
ATOM 891 C CA . PRO A 1 112 ? -5.388 101.687 19.352 1.00 36.80 128 PRO A CA 1
ATOM 892 C C . PRO A 1 112 ? -4.067 102.282 18.873 1.00 37.10 128 PRO A C 1
ATOM 893 O O . PRO A 1 112 ? -3.277 101.601 18.223 1.00 33.60 128 PRO A O 1
ATOM 897 N N . ILE A 1 113 ? -3.862 103.564 19.151 1.00 30.57 129 ILE A N 1
ATOM 898 C CA . ILE A 1 113 ? -2.646 104.251 18.738 1.00 33.85 129 ILE A CA 1
ATOM 899 C C . ILE A 1 113 ? -1.469 103.938 19.659 1.00 21.66 129 ILE A C 1
ATOM 900 O O . ILE A 1 113 ? -1.599 103.975 20.881 1.00 30.69 129 ILE A O 1
ATOM 905 N N . ALA A 1 114 ? -0.321 103.627 19.061 1.00 24.13 130 ALA A N 1
ATOM 906 C CA . ALA A 1 114 ? 0.887 103.321 19.820 1.00 27.49 130 ALA A CA 1
ATOM 907 C C . ALA A 1 114 ? 1.501 104.586 20.410 1.00 35.77 130 ALA A C 1
ATOM 908 O O . ALA A 1 114 ? 0.995 105.689 20.200 1.00 38.27 130 ALA A O 1
ATOM 910 N N . ASP A 1 115 ? 2.601 104.423 21.139 1.00 37.35 131 ASP A N 1
ATOM 911 C CA . ASP A 1 115 ? 3.238 105.548 21.815 1.00 33.39 131 ASP A CA 1
ATOM 912 C C . ASP A 1 115 ? 3.935 106.481 20.830 1.00 35.73 131 ASP A C 1
ATOM 913 O O . ASP A 1 115 ? 4.105 107.668 21.105 1.00 45.58 131 ASP A O 1
ATOM 918 N N . LEU A 1 116 ? 4.334 105.946 19.682 1.00 29.73 132 LEU A N 1
ATOM 919 C CA . LEU A 1 116 ? 5.005 106.757 18.676 1.00 29.18 132 LEU A CA 1
ATOM 920 C C . LEU A 1 116 ? 4.005 107.562 17.855 1.00 37.11 132 LEU A C 1
ATOM 921 O O . LEU A 1 116 ? 3.126 107.006 17.199 1.00 37.83 132 LEU A O 1
ATOM 926 N N . LYS A 1 117 ? 4.155 108.880 17.894 1.00 39.47 133 LYS A N 1
ATOM 927 C CA . LYS A 1 117 ? 3.327 109.773 17.098 1.00 36.83 133 LYS A CA 1
ATOM 928 C C . LYS A 1 117 ? 4.221 110.781 16.396 1.00 36.89 133 LYS A C 1
ATOM 929 O O . LYS A 1 117 ? 5.237 111.206 16.946 1.00 41.74 133 LYS A O 1
ATOM 935 N N . GLY A 1 118 ? 3.843 111.169 15.184 1.00 27.19 134 GLY A N 1
ATOM 936 C CA . GLY A 1 118 ? 4.688 112.038 14.392 1.00 22.55 134 GLY A CA 1
ATOM 937 C C . GLY A 1 118 ? 3.908 112.976 13.500 1.00 30.98 134 GLY A C 1
ATOM 938 O O . GLY A 1 118 ? 2.714 112.783 13.265 1.00 28.70 134 GLY A O 1
ATOM 939 N N . VAL A 1 119 ? 4.591 114.002 13.005 1.00 35.42 135 VAL A N 1
ATOM 940 C CA . VAL A 1 119 ? 3.950 115.021 12.188 1.00 43.76 135 VAL A CA 1
ATOM 941 C C . VAL A 1 119 ? 4.795 115.362 10.960 1.00 43.50 135 VAL A C 1
ATOM 942 O O . VAL A 1 119 ? 6.003 115.587 11.061 1.00 34.96 135 VAL A O 1
ATOM 946 N N . ILE A 1 120 ? 4.151 115.368 9.796 1.00 42.85 136 ILE A N 1
ATOM 947 C CA . ILE A 1 120 ? 4.796 115.775 8.554 1.00 32.53 136 ILE A CA 1
ATOM 948 C C . ILE A 1 120 ? 4.181 117.080 8.069 1.00 33.78 136 ILE A C 1
ATOM 949 O O . ILE A 1 120 ? 2.960 117.193 7.966 1.00 38.45 136 ILE A O 1
ATOM 954 N N . ALA A 1 121 ? 5.022 118.064 7.770 1.00 35.48 137 ALA A N 1
ATOM 955 C CA . ALA A 1 121 ? 4.529 119.350 7.289 1.00 37.86 137 ALA A CA 1
ATOM 956 C C . ALA A 1 121 ? 5.539 120.040 6.378 1.00 34.86 137 ALA A C 1
ATOM 957 O O . ALA A 1 121 ? 6.735 119.758 6.432 1.00 37.21 137 ALA A O 1
ATOM 959 N N . SER A 1 122 ? 5.047 120.944 5.538 1.00 39.09 138 SER A N 1
ATOM 960 C CA . SER A 1 122 ? 5.913 121.693 4.636 1.00 38.46 138 SER A CA 1
ATOM 961 C C . SER A 1 122 ? 5.592 123.187 4.644 1.00 44.77 138 SER A C 1
ATOM 962 O O . SER A 1 122 ? 4.538 123.603 5.129 1.00 45.92 138 SER A O 1
ATOM 965 N N . GLU A 1 123 ? 6.517 123.979 4.105 1.00 44.18 139 GLU A N 1
ATOM 966 C CA . GLU A 1 123 ? 6.390 125.435 4.045 1.00 43.49 139 GLU A CA 1
ATOM 967 C C . GLU A 1 123 ? 6.176 126.038 5.431 1.00 43.88 139 GLU A C 1
ATOM 968 O O . GLU A 1 123 ? 6.924 125.738 6.361 1.00 44.77 139 GLU A O 1
ATOM 974 N N . GLU A 1 124 ? 5.161 126.886 5.567 1.00 47.67 140 GLU A N 1
ATOM 975 C CA . GLU A 1 124 ? 4.885 127.542 6.844 1.00 47.86 140 GLU A CA 1
ATOM 976 C C . GLU A 1 124 ? 4.531 126.525 7.922 1.00 48.17 140 GLU A C 1
ATOM 977 O O . GLU A 1 124 ? 5.003 126.619 9.056 1.00 48.27 140 GLU A O 1
ATOM 983 N N . ALA A 1 125 ? 3.703 125.550 7.559 1.00 47.69 141 ALA A N 1
ATOM 984 C CA . ALA A 1 125 ? 3.307 124.498 8.488 1.00 36.72 141 ALA A CA 1
ATOM 985 C C . ALA A 1 125 ? 4.518 123.685 8.933 1.00 39.40 141 ALA A C 1
ATOM 986 O O . ALA A 1 125 ? 4.570 123.200 10.063 1.00 36.24 141 ALA A O 1
ATOM 988 N N . GLY A 1 126 ? 5.491 123.546 8.036 1.00 35.05 142 GLY A N 1
ATOM 989 C CA . GLY A 1 126 ? 6.714 122.823 8.332 1.00 37.17 142 GLY A CA 1
ATOM 990 C C . GLY A 1 126 ? 7.505 123.474 9.448 1.00 46.81 142 GLY A C 1
ATOM 991 O O . GLY A 1 126 ? 8.124 122.792 10.264 1.00 52.51 142 GLY A O 1
ATOM 992 N N . PHE A 1 127 ? 7.490 124.801 9.479 1.00 48.77 143 PHE A N 1
ATOM 993 C CA . PHE A 1 127 ? 8.169 125.541 10.534 1.00 42.61 143 PHE A CA 1
ATOM 994 C C . PHE A 1 127 ? 7.338 125.544 11.812 1.00 38.73 143 PHE A C 1
ATOM 995 O O . PHE A 1 127 ? 7.880 125.515 12.917 1.00 33.73 143 PHE A O 1
ATOM 1003 N N . LEU A 1 128 ? 6.020 125.580 11.650 1.00 34.63 144 LEU A N 1
ATOM 1004 C CA . LEU A 1 128 ? 5.102 125.534 12.782 1.00 35.92 144 LEU A CA 1
ATOM 1005 C C . LEU A 1 128 ? 5.253 124.227 13.552 1.00 39.62 144 LEU A C 1
ATOM 1006 O O . LEU A 1 128 ? 5.106 124.192 14.773 1.00 44.62 144 LEU A O 1
ATOM 1011 N N . ALA A 1 129 ? 5.560 123.156 12.827 1.00 44.40 145 ALA A N 1
ATOM 1012 C CA . ALA A 1 129 ? 5.690 121.830 13.420 1.00 42.95 145 ALA A CA 1
ATOM 1013 C C . ALA A 1 129 ? 6.860 121.754 14.396 1.00 44.64 145 ALA A C 1
ATOM 1014 O O . ALA A 1 129 ? 6.908 120.869 15.250 1.00 47.23 145 ALA A O 1
ATOM 1016 N N . ASN A 1 130 ? 7.802 122.682 14.267 1.00 42.53 146 ASN A N 1
ATOM 1017 C CA . ASN A 1 130 ? 8.959 122.716 15.153 1.00 45.94 146 ASN A CA 1
ATOM 1018 C C . ASN A 1 130 ? 8.586 123.070 16.587 1.00 53.19 146 ASN A C 1
ATOM 1019 O O . ASN A 1 130 ? 9.340 122.791 17.517 1.00 54.85 146 ASN A O 1
ATOM 1024 N N . TYR A 1 131 ? 7.419 123.678 16.765 1.00 55.63 147 TYR A N 1
ATOM 1025 C CA . TYR A 1 131 ? 7.015 124.176 18.075 1.00 60.38 147 TYR A CA 1
ATOM 1026 C C . TYR A 1 131 ? 6.364 123.103 18.944 1.00 63.11 147 TYR A C 1
ATOM 1027 O O . TYR A 1 131 ? 6.114 123.328 20.127 1.00 67.25 147 TYR A O 1
ATOM 1036 N N . TYR A 1 132 ? 6.096 121.938 18.363 1.00 59.99 148 TYR A N 1
ATOM 1037 C CA . TYR A 1 132 ? 5.629 120.800 19.149 1.00 52.66 148 TYR A CA 1
ATOM 1038 C C . TYR A 1 132 ? 6.785 120.247 19.971 1.00 56.20 148 TYR A C 1
ATOM 1039 O O . TYR A 1 132 ? 6.590 119.530 20.953 1.00 62.35 148 TYR A O 1
ATOM 1056 N N . LEU A 1 134 ? 8.642 122.152 21.619 1.00 68.77 150 LEU A N 1
ATOM 1057 C CA . LEU A 1 134 ? 8.737 123.060 22.759 1.00 70.36 150 LEU A CA 1
ATOM 1058 C C . LEU A 1 134 ? 7.718 122.789 23.867 1.00 86.59 150 LEU A C 1
ATOM 1059 O O . LEU A 1 134 ? 7.782 123.410 24.927 1.00 94.23 150 LEU A O 1
ATOM 1064 N N . ALA A 1 135 ? 6.779 121.877 23.625 1.00 96.24 151 ALA A N 1
ATOM 1065 C CA . ALA A 1 135 ? 5.738 121.588 24.611 1.00 108.53 151 ALA A CA 1
ATOM 1066 C C . ALA A 1 135 ? 6.341 121.021 25.894 1.00 114.01 151 ALA A C 1
ATOM 1067 O O . ALA A 1 135 ? 7.072 120.031 25.862 1.00 115.19 151 ALA A O 1
ATOM 1069 N N . GLU A 1 136 ? 6.035 121.657 27.022 1.00 113.64 152 GLU A N 1
ATOM 1070 C CA . GLU A 1 136 ? 6.635 121.279 28.298 1.00 111.76 152 GLU A CA 1
ATOM 1071 C C . GLU A 1 136 ? 5.873 120.198 29.065 1.00 113.27 152 GLU A C 1
ATOM 1072 O O . GLU A 1 136 ? 6.407 119.613 30.007 1.00 114.03 152 GLU A O 1
ATOM 1074 N N . LYS A 1 137 ? 4.631 119.931 28.669 1.00 107.61 153 LYS A N 1
ATOM 1075 C CA . LYS A 1 137 ? 3.807 118.958 29.383 1.00 97.98 153 LYS A CA 1
ATOM 1076 C C . LYS A 1 137 ? 4.280 117.527 29.144 1.00 108.54 153 LYS A C 1
ATOM 1077 O O . LYS A 1 137 ? 4.562 116.785 30.087 1.00 117.54 153 LYS A O 1
ATOM 1079 N N . LYS A 1 138 ? 4.376 117.172 27.867 1.00 100.14 154 LYS A N 1
ATOM 1080 C CA . LYS A 1 138 ? 4.809 115.856 27.405 1.00 86.27 154 LYS A CA 1
ATOM 1081 C C . LYS A 1 138 ? 4.744 115.885 25.888 1.00 83.41 154 LYS A C 1
ATOM 1082 O O . LYS A 1 138 ? 3.792 116.429 25.327 1.00 91.05 154 LYS A O 1
ATOM 1088 N N . PRO A 1 139 ? 5.754 115.314 25.213 1.00 71.47 155 PRO A N 1
ATOM 1089 C CA . PRO A 1 139 ? 5.740 115.401 23.749 1.00 67.46 155 PRO A CA 1
ATOM 1090 C C . PRO A 1 139 ? 4.520 114.724 23.133 1.00 63.25 155 PRO A C 1
ATOM 1091 O O . PRO A 1 139 ? 4.230 113.565 23.434 1.00 67.88 155 PRO A O 1
ATOM 1095 N N . THR A 1 140 ? 3.816 115.454 22.275 1.00 50.90 156 THR A N 1
ATOM 1096 C CA . THR A 1 140 ? 2.705 114.888 21.528 1.00 47.08 156 THR A CA 1
ATOM 1097 C C . THR A 1 140 ? 3.259 114.110 20.345 1.00 46.06 156 THR A C 1
ATOM 1098 O O . THR A 1 140 ? 2.800 113.010 20.037 1.00 52.44 156 THR A O 1
ATOM 1102 N N . PHE A 1 141 ? 4.266 114.687 19.697 1.00 32.24 157 PHE A N 1
ATOM 1103 C CA . PHE A 1 141 ? 4.916 114.042 18.566 1.00 41.68 157 PHE A CA 1
ATOM 1104 C C . PHE A 1 141 ? 6.365 113.701 18.888 1.00 38.39 157 PHE A C 1
ATOM 1105 O O . PHE A 1 141 ? 7.148 114.567 19.277 1.00 38.42 157 PHE A O 1
ATOM 1113 N N . ASN A 1 142 ? 6.711 112.428 18.736 1.00 43.44 158 ASN A N 1
ATOM 1114 C CA . ASN A 1 142 ? 8.077 111.970 18.944 1.00 33.87 158 ASN A CA 1
ATOM 1115 C C . ASN A 1 142 ? 8.859 112.019 17.643 1.00 32.28 158 ASN A C 1
ATOM 1116 O O . ASN A 1 142 ? 10.072 111.810 17.618 1.00 41.46 158 ASN A O 1
ATOM 1129 N N . ILE A 1 144 ? 9.316 114.503 14.185 1.00 30.18 160 ILE A N 1
ATOM 1130 C CA . ILE A 1 144 ? 9.032 115.767 13.517 1.00 31.83 160 ILE A CA 1
ATOM 1131 C C . ILE A 1 144 ? 9.795 115.873 12.205 1.00 29.52 160 ILE A C 1
ATOM 1132 O O . ILE A 1 144 ? 11.025 115.829 12.183 1.00 37.43 160 ILE A O 1
ATOM 1137 N N . VAL A 1 145 ? 9.055 116.010 11.111 1.00 27.89 161 VAL A N 1
ATOM 1138 C CA . VAL A 1 145 ? 9.661 116.141 9.795 1.00 33.16 161 VAL A CA 1
ATOM 1139 C C . VAL A 1 145 ? 9.291 117.482 9.166 1.00 37.37 161 VAL A C 1
ATOM 1140 O O . VAL A 1 145 ? 8.130 117.726 8.828 1.00 29.97 161 VAL A O 1
ATOM 1144 N N . SER A 1 146 ? 10.291 118.344 9.008 1.00 35.68 162 SER A N 1
ATOM 1145 C CA . SER A 1 146 ? 10.083 119.674 8.450 1.00 32.09 162 SER A CA 1
ATOM 1146 C C . SER A 1 146 ? 10.634 119.745 7.029 1.00 39.83 162 SER A C 1
ATOM 1147 O O . SER A 1 146 ? 11.845 119.691 6.819 1.00 46.12 162 SER A O 1
ATOM 1150 N N . LEU A 1 147 ? 9.737 119.870 6.056 1.00 35.81 163 LEU A N 1
ATOM 1151 C CA . LEU A 1 147 ? 10.124 119.852 4.650 1.00 38.44 163 LEU A CA 1
ATOM 1152 C C . LEU A 1 147 ? 9.997 121.230 4.016 1.00 43.48 163 LEU A C 1
ATOM 1153 O O . LEU A 1 147 ? 8.901 121.780 3.948 1.00 45.51 163 LEU A O 1
ATOM 1158 N N . ASN A 1 148 ? 11.116 121.768 3.536 1.00 36.18 164 ASN A N 1
ATOM 1159 C CA . ASN A 1 148 ? 11.151 123.109 2.953 1.00 38.00 164 ASN A CA 1
ATOM 1160 C C . ASN A 1 148 ? 10.419 124.133 3.820 1.00 39.03 164 ASN A C 1
ATOM 1161 O O . ASN A 1 148 ? 9.436 124.735 3.386 1.00 36.71 164 ASN A O 1
ATOM 1166 N N . PRO A 1 149 ? 10.881 124.322 5.063 1.00 39.58 165 PRO A N 1
ATOM 1167 C CA . PRO A 1 149 ? 10.162 125.244 5.942 1.00 39.57 165 PRO A CA 1
ATOM 1168 C C . PRO A 1 149 ? 10.400 126.703 5.578 1.00 39.80 165 PRO A C 1
ATOM 1169 O O . PRO A 1 149 ? 11.468 127.050 5.074 1.00 40.27 165 PRO A O 1
ATOM 1173 N N . VAL A 1 150 ? 9.406 127.546 5.831 1.00 41.54 166 VAL A N 1
ATOM 1174 C CA . VAL A 1 150 ? 9.615 128.981 5.774 1.00 41.47 166 VAL A CA 1
ATOM 1175 C C . VAL A 1 150 ? 9.968 129.395 7.190 1.00 42.08 166 VAL A C 1
ATOM 1176 O O . VAL A 1 150 ? 9.120 129.369 8.082 1.00 44.71 166 VAL A O 1
ATOM 1180 N N . ALA A 1 151 ? 11.219 129.790 7.393 1.00 40.57 167 ALA A N 1
ATOM 1181 C CA . ALA A 1 151 ? 11.770 129.842 8.741 1.00 48.39 167 ALA A CA 1
ATOM 1182 C C . ALA A 1 151 ? 12.150 131.242 9.203 1.00 60.97 167 ALA A C 1
ATOM 1183 O O . ALA A 1 151 ? 12.473 132.116 8.398 1.00 65.70 167 ALA A O 1
ATOM 1185 N N . LEU A 1 152 ? 12.103 131.437 10.517 1.00 55.48 168 LEU A N 1
ATOM 1186 C CA . LEU A 1 152 ? 12.606 132.653 11.133 1.00 51.77 168 LEU A CA 1
ATOM 1187 C C . LEU A 1 152 ? 13.931 132.339 11.814 1.00 47.69 168 LEU A C 1
ATOM 1188 O O . LEU A 1 152 ? 13.953 131.701 12.866 1.00 49.50 168 LEU A O 1
ATOM 1193 N N . PRO A 1 153 ? 15.043 132.803 11.222 1.00 45.71 169 PRO A N 1
ATOM 1194 C CA . PRO A 1 153 ? 16.397 132.495 11.702 1.00 50.78 169 PRO A CA 1
ATOM 1195 C C . PRO A 1 153 ? 16.656 132.964 13.132 1.00 62.53 169 PRO A C 1
ATOM 1196 O O . PRO A 1 153 ? 17.589 132.485 13.777 1.00 66.13 169 PRO A O 1
ATOM 1200 N N . ARG A 1 154 ? 15.834 133.887 13.616 1.00 71.66 170 ARG A N 1
ATOM 1201 C CA . ARG A 1 154 ? 15.988 134.434 14.958 1.00 78.05 170 ARG A CA 1
ATOM 1202 C C . ARG A 1 154 ? 15.684 133.388 16.032 1.00 70.78 170 ARG A C 1
ATOM 1203 O O . ARG A 1 154 ? 16.244 133.428 17.128 1.00 62.21 170 ARG A O 1
ATOM 1219 N N . GLY A 1 156 ? 16.373 130.270 15.942 1.00 65.50 172 GLY A N 1
ATOM 1220 C CA . GLY A 1 156 ? 17.317 129.169 15.873 1.00 71.29 172 GLY A CA 1
ATOM 1221 C C . GLY A 1 156 ? 17.927 128.768 17.203 1.00 79.34 172 GLY A C 1
ATOM 1222 O O . GLY A 1 156 ? 18.030 127.581 17.512 1.00 78.42 172 GLY A O 1
ATOM 1223 N N . GLU A 1 157 ? 18.325 129.757 17.997 1.00 85.41 173 GLU A N 1
ATOM 1224 C CA . GLU A 1 157 ? 18.973 129.490 19.275 1.00 80.13 173 GLU A CA 1
ATOM 1225 C C . GLU A 1 157 ? 18.011 128.869 20.284 1.00 67.12 173 GLU A C 1
ATOM 1226 O O . GLU A 1 157 ? 18.400 128.003 21.068 1.00 57.30 173 GLU A O 1
ATOM 1232 N N . GLU A 1 158 ? 16.757 129.311 20.260 1.00 61.86 174 GLU A N 1
ATOM 1233 C CA . GLU A 1 158 ? 15.761 128.826 21.210 1.00 67.09 174 GLU A CA 1
ATOM 1234 C C . GLU A 1 158 ? 15.489 127.338 21.015 1.00 74.38 174 GLU A C 1
ATOM 1235 O O . GLU A 1 158 ? 15.339 126.593 21.985 1.00 79.82 174 GLU A O 1
ATOM 1241 N N . PHE A 1 159 ? 15.426 126.909 19.758 1.00 66.09 175 PHE A N 1
ATOM 1242 C CA . PHE A 1 159 ? 15.242 125.497 19.448 1.00 52.80 175 PHE A CA 1
ATOM 1243 C C . PHE A 1 159 ? 16.506 124.709 19.777 1.00 62.91 175 PHE A C 1
ATOM 1244 O O . PHE A 1 159 ? 16.442 123.529 20.120 1.00 74.30 175 PHE A O 1
ATOM 1252 N N . SER A 1 160 ? 17.653 125.374 19.679 1.00 63.36 176 SER A N 1
ATOM 1253 C CA . SER A 1 160 ? 18.935 124.743 19.968 1.00 66.92 176 SER A CA 1
ATOM 1254 C C . SER A 1 160 ? 19.035 124.343 21.437 1.00 70.63 176 SER A C 1
ATOM 1255 O O . SER A 1 160 ? 19.689 123.358 21.780 1.00 62.83 176 SER A O 1
ATOM 1258 N N . HIS A 1 161 ? 18.378 125.110 22.302 1.00 77.89 177 HIS A N 1
ATOM 1259 C CA . HIS A 1 161 ? 18.370 124.817 23.730 1.00 79.15 177 HIS A CA 1
ATOM 1260 C C . HIS A 1 161 ? 17.511 123.595 24.030 1.00 71.62 177 HIS A C 1
ATOM 1261 O O . HIS A 1 161 ? 17.863 122.770 24.874 1.00 74.73 177 HIS A O 1
ATOM 1268 N N . ALA A 1 162 ? 16.385 123.482 23.332 1.00 62.85 178 ALA A N 1
ATOM 1269 C CA . ALA A 1 162 ? 15.474 122.359 23.521 1.00 60.70 178 ALA A CA 1
ATOM 1270 C C . ALA A 1 162 ? 16.095 121.056 23.024 1.00 59.33 178 ALA A C 1
ATOM 1271 O O . ALA A 1 162 ? 15.854 119.988 23.587 1.00 57.63 178 ALA A O 1
ATOM 1273 N N . LEU A 1 163 ? 16.895 121.153 21.967 1.00 54.00 179 LEU A N 1
ATOM 1274 C CA . LEU A 1 163 ? 17.603 119.995 21.434 1.00 48.56 179 LEU A CA 1
ATOM 1275 C C . LEU A 1 163 ? 18.693 119.530 22.391 1.00 61.35 179 LEU A C 1
ATOM 1276 O O . LEU A 1 163 ? 18.975 118.336 22.494 1.00 58.37 179 LEU A O 1
ATOM 1281 N N . ALA A 1 164 ? 19.310 120.482 23.084 1.00 65.22 180 ALA A N 1
ATOM 1282 C CA . ALA A 1 164 ? 20.355 120.166 24.049 1.00 61.04 180 ALA A CA 1
ATOM 1283 C C . ALA A 1 164 ? 19.747 119.619 25.335 1.00 59.24 180 ALA A C 1
ATOM 1284 O O . ALA A 1 164 ? 20.318 118.736 25.976 1.00 51.63 180 ALA A O 1
ATOM 1286 N N . ALA A 1 165 ? 18.584 120.150 25.703 1.00 58.24 181 ALA A N 1
ATOM 1287 C CA . ALA A 1 165 ? 17.875 119.703 26.897 1.00 59.89 181 ALA A CA 1
ATOM 1288 C C . ALA A 1 165 ? 17.466 118.242 26.764 1.00 63.97 181 ALA A C 1
ATOM 1289 O O . ALA A 1 165 ? 17.709 117.433 27.659 1.00 68.91 181 ALA A O 1
ATOM 1291 N N . GLY A 1 166 ? 16.846 117.910 25.638 1.00 55.96 182 GLY A N 1
ATOM 1292 C CA . GLY A 1 166 ? 16.474 116.538 25.357 1.00 55.28 182 GLY A CA 1
ATOM 1293 C C . GLY A 1 166 ? 15.006 116.242 25.581 1.00 56.80 182 GLY A C 1
ATOM 1294 O O . GLY A 1 166 ? 14.202 117.141 25.825 1.00 67.76 182 GLY A O 1
ATOM 1295 N N . VAL A 1 167 ? 14.667 114.961 25.502 1.00 49.94 183 VAL A N 1
ATOM 1296 C CA . VAL A 1 167 ? 13.287 114.508 25.595 1.00 50.74 183 VAL A CA 1
ATOM 1297 C C . VAL A 1 167 ? 13.237 113.258 26.480 1.00 52.74 183 VAL A C 1
ATOM 1298 O O . VAL A 1 167 ? 14.233 112.538 26.582 1.00 46.78 183 VAL A O 1
ATOM 1302 N N . PRO A 1 168 ? 12.095 113.016 27.151 1.00 53.06 184 PRO A N 1
ATOM 1303 C CA . PRO A 1 168 ? 11.957 111.866 28.055 1.00 47.27 184 PRO A CA 1
ATOM 1304 C C . PRO A 1 168 ? 12.331 110.519 27.430 1.00 53.68 184 PRO A C 1
ATOM 1305 O O . PRO A 1 168 ? 13.049 109.748 28.066 1.00 55.13 184 PRO A O 1
ATOM 1309 N N . ASN A 1 169 ? 11.870 110.242 26.213 1.00 58.12 185 ASN A N 1
ATOM 1310 C CA . ASN A 1 169 ? 12.183 108.966 25.575 1.00 62.52 185 ASN A CA 1
ATOM 1311 C C . ASN A 1 169 ? 13.038 109.122 24.320 1.00 56.40 185 ASN A C 1
ATOM 1312 O O . ASN A 1 169 ? 14.240 108.857 24.343 1.00 57.49 185 ASN A O 1
ATOM 1317 N N . ARG A 1 170 ? 12.419 109.559 23.230 1.00 48.47 186 ARG A N 1
ATOM 1318 C CA . ARG A 1 170 ? 13.151 109.788 21.992 1.00 38.11 186 ARG A CA 1
ATOM 1319 C C . ARG A 1 170 ? 12.490 110.864 21.143 1.00 42.14 186 ARG A C 1
ATOM 1320 O O . ARG A 1 170 ? 11.270 111.028 21.163 1.00 40.25 186 ARG A O 1
ATOM 1328 N N . LEU A 1 171 ? 13.309 111.598 20.401 1.00 50.47 187 LEU A N 1
ATOM 1329 C CA . LEU A 1 171 ? 12.814 112.559 19.430 1.00 37.24 187 LEU A CA 1
ATOM 1330 C C . LEU A 1 171 ? 13.566 112.402 18.117 1.00 32.87 187 LEU A C 1
ATOM 1331 O O . LEU A 1 171 ? 14.791 112.525 18.074 1.00 37.59 187 LEU A O 1
ATOM 1336 N N . PHE A 1 172 ? 12.830 112.116 17.049 1.00 34.96 188 PHE A N 1
ATOM 1337 C CA . PHE A 1 172 ? 13.416 112.054 15.718 1.00 36.52 188 PHE A CA 1
ATOM 1338 C C . PHE A 1 172 ? 13.075 113.325 14.952 1.00 32.87 188 PHE A C 1
ATOM 1339 O O . PHE A 1 172 ? 11.907 113.593 14.670 1.00 40.10 188 PHE A O 1
ATOM 1347 N N . TYR A 1 173 ? 14.097 114.105 14.617 1.00 39.36 189 TYR A N 1
ATOM 1348 C CA . TYR A 1 173 ? 13.886 115.352 13.895 1.00 37.61 189 TYR A CA 1
ATOM 1349 C C . TYR A 1 173 ? 14.539 115.327 12.519 1.00 40.48 189 TYR A C 1
ATOM 1350 O O . TYR A 1 173 ? 15.725 115.021 12.390 1.00 40.20 189 TYR A O 1
ATOM 1359 N N . TYR A 1 174 ? 13.758 115.666 11.498 1.00 37.91 190 TYR A N 1
ATOM 1360 C CA . TYR A 1 174 ? 14.256 115.715 10.129 1.00 30.25 190 TYR A CA 1
ATOM 1361 C C . TYR A 1 174 ? 13.874 117.027 9.451 1.00 33.62 190 TYR A C 1
ATOM 1362 O O . TYR A 1 174 ? 12.695 117.370 9.362 1.00 33.14 190 TYR A O 1
ATOM 1379 N N . ALA A 1 176 ? 14.586 119.213 5.780 1.00 32.02 192 ALA A N 1
ATOM 1380 C CA . ALA A 1 176 ? 15.145 119.245 4.436 1.00 35.84 192 ALA A CA 1
ATOM 1381 C C . ALA A 1 176 ? 14.821 120.565 3.747 1.00 41.76 192 ALA A C 1
ATOM 1382 O O . ALA A 1 176 ? 13.816 121.207 4.055 1.00 38.52 192 ALA A O 1
ATOM 1384 N N . THR A 1 177 ? 15.682 120.967 2.817 1.00 36.47 193 THR A N 1
ATOM 1385 C CA . THR A 1 177 ? 15.456 122.175 2.035 1.00 32.64 193 THR A CA 1
ATOM 1386 C C . THR A 1 177 ? 16.169 122.090 0.686 1.00 39.32 193 THR A C 1
ATOM 1387 O O . THR A 1 177 ? 17.098 121.299 0.513 1.00 42.02 193 THR A O 1
ATOM 1391 N N . ALA A 1 178 ? 15.721 122.902 -0.266 1.00 34.11 194 ALA A N 1
ATOM 1392 C CA . ALA A 1 178 ? 16.286 122.906 -1.611 1.00 42.66 194 ALA A CA 1
ATOM 1393 C C . ALA A 1 178 ? 16.497 124.339 -2.079 1.00 41.49 194 ALA A C 1
ATOM 1394 O O . ALA A 1 178 ? 15.713 125.218 -1.739 1.00 37.38 194 ALA A O 1
ATOM 1396 N N . ASP A 1 179 ? 17.570 124.582 -2.826 1.00 46.40 195 ASP A N 1
ATOM 1397 C CA . ASP A 1 179 ? 17.905 125.943 -3.239 1.00 35.44 195 ASP A CA 1
ATOM 1398 C C . ASP A 1 179 ? 17.378 126.395 -4.608 1.00 35.45 195 ASP A C 1
ATOM 1399 O O . ASP A 1 179 ? 17.463 127.580 -4.926 1.00 42.58 195 ASP A O 1
ATOM 1404 N N . VAL A 1 180 ? 16.830 125.490 -5.419 1.00 32.97 196 VAL A N 1
ATOM 1405 C CA . VAL A 1 180 ? 16.493 125.884 -6.789 1.00 33.49 196 VAL A CA 1
ATOM 1406 C C . VAL A 1 180 ? 15.166 126.633 -6.862 1.00 46.28 196 VAL A C 1
ATOM 1407 O O . VAL A 1 180 ? 14.103 126.093 -6.549 1.00 51.54 196 VAL A O 1
ATOM 1411 N N . GLU A 1 181 ? 15.268 127.890 -7.289 1.00 43.18 197 GLU A N 1
ATOM 1412 C CA . GLU A 1 181 ? 14.174 128.859 -7.332 1.00 37.69 197 GLU A CA 1
ATOM 1413 C C . GLU A 1 181 ? 13.550 129.039 -5.947 1.00 40.66 197 GLU A C 1
ATOM 1414 O O . GLU A 1 181 ? 12.422 129.514 -5.820 1.00 51.57 197 GLU A O 1
ATOM 1420 N N . ASN A 1 182 ? 14.292 128.640 -4.918 1.00 38.93 198 ASN A N 1
ATOM 1421 C CA . ASN A 1 182 ? 13.934 128.870 -3.523 1.00 46.84 198 ASN A CA 1
ATOM 1422 C C . ASN A 1 182 ? 14.686 130.016 -2.854 1.00 51.22 198 ASN A C 1
ATOM 1423 O O . ASN A 1 182 ? 14.519 130.242 -1.656 1.00 62.18 198 ASN A O 1
ATOM 1428 N N . LYS A 1 183 ? 15.517 130.714 -3.622 1.00 52.03 199 LYS A N 1
ATOM 1429 C CA . LYS A 1 183 ? 16.680 131.438 -3.098 1.00 55.13 199 LYS A CA 1
ATOM 1430 C C . LYS A 1 183 ? 16.435 132.273 -1.837 1.00 55.65 199 LYS A C 1
ATOM 1431 O O . LYS A 1 183 ? 17.259 132.263 -0.922 1.00 46.86 199 LYS A O 1
ATOM 1437 N N . VAL A 1 184 ? 15.306 132.971 -1.769 1.00 55.48 200 VAL A N 1
ATOM 1438 C CA . VAL A 1 184 ? 14.998 133.769 -0.585 1.00 52.45 200 VAL A CA 1
ATOM 1439 C C . VAL A 1 184 ? 14.689 132.877 0.622 1.00 55.99 200 VAL A C 1
ATOM 1440 O O . VAL A 1 184 ? 15.197 133.109 1.721 1.00 61.40 200 VAL A O 1
ATOM 1444 N N . VAL A 1 185 ? 13.874 131.848 0.408 1.00 54.16 201 VAL A N 1
ATOM 1445 C CA . VAL A 1 185 ? 13.477 130.936 1.477 1.00 47.52 201 VAL A CA 1
ATOM 1446 C C . VAL A 1 185 ? 14.626 130.027 1.905 1.00 48.41 201 VAL A C 1
ATOM 1447 O O . VAL A 1 185 ? 14.841 129.800 3.097 1.00 54.50 201 VAL A O 1
ATOM 1451 N N . TYR A 1 186 ? 15.357 129.509 0.922 1.00 49.04 202 TYR A N 1
ATOM 1452 C CA . TYR A 1 186 ? 16.481 128.612 1.173 1.00 38.60 202 TYR A CA 1
ATOM 1453 C C . TYR A 1 186 ? 17.514 129.230 2.110 1.00 47.36 202 TYR A C 1
ATOM 1454 O O . TYR A 1 186 ? 17.993 128.572 3.034 1.00 42.07 202 TYR A O 1
ATOM 1463 N N . ASP A 1 187 ? 17.847 130.496 1.871 1.00 55.88 203 ASP A N 1
ATOM 1464 C CA . ASP A 1 187 ? 18.844 131.193 2.679 1.00 51.74 203 ASP A CA 1
ATOM 1465 C C . ASP A 1 187 ? 18.414 131.306 4.137 1.00 52.46 203 ASP A C 1
ATOM 1466 O O . ASP A 1 187 ? 19.218 131.096 5.044 1.00 56.71 203 ASP A O 1
ATOM 1471 N N . LYS A 1 188 ? 17.146 131.635 4.360 1.00 45.63 204 LYS A N 1
ATOM 1472 C CA . LYS A 1 188 ? 16.619 131.741 5.715 1.00 49.00 204 LYS A CA 1
ATOM 1473 C C . LYS A 1 188 ? 16.624 130.382 6.408 1.00 50.43 204 LYS A C 1
ATOM 1474 O O . LYS A 1 188 ? 16.837 130.292 7.617 1.00 47.44 204 LYS A O 1
ATOM 1480 N N . ALA A 1 189 ? 16.392 129.326 5.634 1.00 50.36 205 ALA A N 1
ATOM 1481 C CA . ALA A 1 189 ? 16.391 127.971 6.171 1.00 43.86 205 ALA A CA 1
ATOM 1482 C C . ALA A 1 189 ? 17.784 127.566 6.640 1.00 44.25 205 ALA A C 1
ATOM 1483 O O . ALA A 1 189 ? 17.942 126.982 7.713 1.00 47.32 205 ALA A O 1
ATOM 1485 N N . ILE A 1 190 ? 18.791 127.882 5.832 1.00 43.46 206 ILE A N 1
ATOM 1486 C CA . ILE A 1 190 ? 20.173 127.557 6.165 1.00 48.19 206 ILE A CA 1
ATOM 1487 C C . ILE A 1 190 ? 20.631 128.314 7.409 1.00 54.87 206 ILE A C 1
ATOM 1488 O O . ILE A 1 190 ? 21.281 127.745 8.287 1.00 54.97 206 ILE A O 1
ATOM 1493 N N . GLN A 1 191 ? 20.281 129.595 7.482 1.00 59.78 207 GLN A N 1
ATOM 1494 C CA . GLN A 1 191 ? 20.634 130.424 8.631 1.00 65.01 207 GLN A CA 1
ATOM 1495 C C . GLN A 1 191 ? 19.976 129.908 9.906 1.00 57.49 207 GLN A C 1
ATOM 1496 O O . GLN A 1 191 ? 20.607 129.849 10.962 1.00 52.32 207 GLN A O 1
ATOM 1502 N N . PHE A 1 192 ? 18.705 129.534 9.798 1.00 51.26 208 PHE A N 1
ATOM 1503 C CA . PHE A 1 192 ? 17.960 129.005 10.935 1.00 50.53 208 PHE A CA 1
ATOM 1504 C C . PHE A 1 192 ? 18.566 127.701 11.443 1.00 49.41 208 PHE A C 1
ATOM 1505 O O . PHE A 1 192 ? 18.676 127.486 12.649 1.00 50.93 208 PHE A O 1
ATOM 1513 N N . GLU A 1 193 ? 18.964 126.838 10.514 1.00 54.29 209 GLU A N 1
ATOM 1514 C CA . GLU A 1 193 ? 19.521 125.536 10.861 1.00 57.84 209 GLU A CA 1
ATOM 1515 C C . GLU A 1 193 ? 20.874 125.672 11.553 1.00 60.66 209 GLU A C 1
ATOM 1516 O O . GLU A 1 193 ? 21.175 124.930 12.487 1.00 69.45 209 GLU A O 1
ATOM 1522 N N . ARG A 1 194 ? 21.687 126.616 11.088 1.00 59.65 210 ARG A N 1
ATOM 1523 C CA . ARG A 1 194 ? 23.011 126.833 11.663 1.00 60.11 210 ARG A CA 1
ATOM 1524 C C . ARG A 1 194 ? 22.902 127.284 13.117 1.00 58.72 210 ARG A C 1
ATOM 1525 O O . ARG A 1 194 ? 23.707 126.892 13.963 1.00 45.67 210 ARG A O 1
ATOM 1533 N N . ALA A 1 195 ? 21.893 128.101 13.401 1.00 51.93 211 ALA A N 1
ATOM 1534 C CA . ALA A 1 195 ? 21.653 128.580 14.757 1.00 45.88 211 ALA A CA 1
ATOM 1535 C C . ALA A 1 195 ? 21.088 127.468 15.633 1.00 56.06 211 ALA A C 1
ATOM 1536 O O . ALA A 1 195 ? 21.312 127.437 16.843 1.00 64.92 211 ALA A O 1
ATOM 1546 N N . ARG A 1 197 ? 21.747 124.228 15.157 1.00 65.02 213 ARG A N 1
ATOM 1547 C CA . ARG A 1 197 ? 22.739 123.162 15.245 1.00 78.27 213 ARG A CA 1
ATOM 1548 C C . ARG A 1 197 ? 23.940 123.565 16.106 1.00 86.89 213 ARG A C 1
ATOM 1549 O O . ARG A 1 197 ? 24.825 122.751 16.371 1.00 95.44 213 ARG A O 1
ATOM 1557 N N . SER A 1 198 ? 23.955 124.820 16.547 1.00 89.39 214 SER A N 1
ATOM 1558 C CA . SER A 1 198 ? 25.089 125.379 17.285 1.00 85.59 214 SER A CA 1
ATOM 1559 C C . SER A 1 198 ? 25.459 124.576 18.535 1.00 85.10 214 SER A C 1
ATOM 1560 O O . SER A 1 198 ? 26.623 124.227 18.733 1.00 78.51 214 SER A O 1
ATOM 1563 N N . ALA A 1 199 ? 24.468 124.287 19.372 1.00 87.56 215 ALA A N 1
ATOM 1564 C CA . ALA A 1 199 ? 24.700 123.533 20.601 1.00 84.29 215 ALA A CA 1
ATOM 1565 C C . ALA A 1 199 ? 24.686 122.029 20.334 1.00 89.94 215 ALA A C 1
ATOM 1566 O O . ALA A 1 199 ? 24.006 121.567 19.416 1.00 89.45 215 ALA A O 1
ATOM 1568 N N . PRO A 1 200 ? 25.443 121.259 21.134 1.00 95.82 216 PRO A N 1
ATOM 1569 C CA . PRO A 1 200 ? 25.458 119.798 20.993 1.00 90.19 216 PRO A CA 1
ATOM 1570 C C . PRO A 1 200 ? 24.090 119.183 21.270 1.00 84.70 216 PRO A C 1
ATOM 1571 O O . PRO A 1 200 ? 23.336 119.694 22.100 1.00 82.58 216 PRO A O 1
ATOM 1575 N N . VAL A 1 201 ? 23.781 118.093 20.576 1.00 79.25 217 VAL A N 1
ATOM 1576 C CA . VAL A 1 201 ? 22.469 117.466 20.670 1.00 72.20 217 VAL A CA 1
ATOM 1577 C C . VAL A 1 201 ? 22.432 116.401 21.770 1.00 60.73 217 VAL A C 1
ATOM 1578 O O . VAL A 1 201 ? 23.389 115.649 21.958 1.00 50.02 217 VAL A O 1
ATOM 1582 N N . HIS A 1 202 ? 21.325 116.360 22.507 1.00 52.94 218 HIS A N 1
ATOM 1583 C CA . HIS A 1 202 ? 21.138 115.385 23.578 1.00 49.07 218 HIS A CA 1
ATOM 1584 C C . HIS A 1 202 ? 21.043 113.963 23.023 1.00 59.41 218 HIS A C 1
ATOM 1585 O O . HIS A 1 202 ? 20.690 113.765 21.859 1.00 64.39 218 HIS A O 1
ATOM 1592 N N . GLU A 1 203 ? 21.361 112.978 23.860 1.00 58.95 219 GLU A N 1
ATOM 1593 C CA . GLU A 1 203 ? 21.380 111.580 23.433 1.00 59.40 219 GLU A CA 1
ATOM 1594 C C . GLU A 1 203 ? 19.996 111.067 23.043 1.00 50.65 219 GLU A C 1
ATOM 1595 O O . GLU A 1 203 ? 19.873 110.155 22.226 1.00 51.15 219 GLU A O 1
ATOM 1601 N N . SER A 1 204 ? 18.958 111.659 23.625 1.00 45.89 220 SER A N 1
ATOM 1602 C CA . SER A 1 204 ? 17.587 111.223 23.377 1.00 48.92 220 SER A CA 1
ATOM 1603 C C . SER A 1 204 ? 17.058 111.743 22.045 1.00 55.83 220 SER A C 1
ATOM 1604 O O . SER A 1 204 ? 15.981 111.347 21.597 1.00 56.47 220 SER A O 1
ATOM 1607 N N . VAL A 1 205 ? 17.819 112.628 21.412 1.00 49.94 221 VAL A N 1
ATOM 1608 C CA . VAL A 1 205 ? 17.387 113.236 20.163 1.00 45.94 221 VAL A CA 1
ATOM 1609 C C . VAL A 1 205 ? 18.230 112.764 18.983 1.00 44.58 221 VAL A C 1
ATOM 1610 O O . VAL A 1 205 ? 19.458 112.837 19.016 1.00 54.37 221 VAL A O 1
ATOM 1614 N N . GLU A 1 206 ? 17.559 112.273 17.946 1.00 44.91 222 GLU A N 1
ATOM 1615 C CA . GLU A 1 206 ? 18.223 111.919 16.699 1.00 43.68 222 GLU A CA 1
ATOM 1616 C C . GLU A 1 206 ? 17.963 113.014 15.670 1.00 46.19 222 GLU A C 1
ATOM 1617 O O . GLU A 1 206 ? 16.838 113.179 15.196 1.00 45.71 222 GLU A O 1
ATOM 1623 N N . TYR A 1 207 ? 19.010 113.758 15.328 1.00 46.16 223 TYR A N 1
ATOM 1624 C CA . TYR A 1 207 ? 18.870 114.952 14.502 1.00 35.99 223 TYR A CA 1
ATOM 1625 C C . TYR A 1 207 ? 19.390 114.738 13.085 1.00 38.68 223 TYR A C 1
ATOM 1626 O O . TYR A 1 207 ? 20.512 114.272 12.888 1.00 50.50 223 TYR A O 1
ATOM 1635 N N . HIS A 1 208 ? 18.566 115.088 12.102 1.00 38.68 224 HIS A N 1
ATOM 1636 C CA . HIS A 1 208 ? 18.956 114.984 10.701 1.00 32.03 224 HIS A CA 1
ATOM 1637 C C . HIS A 1 208 ? 18.591 116.240 9.920 1.00 39.97 224 HIS A C 1
ATOM 1638 O O . HIS A 1 208 ? 17.429 116.647 9.888 1.00 42.35 224 HIS A O 1
ATOM 1645 N N . PHE A 1 209 ? 19.589 116.854 9.296 1.00 46.42 225 PHE A N 1
ATOM 1646 C CA . PHE A 1 209 ? 19.341 117.947 8.366 1.00 48.06 225 PHE A CA 1
ATOM 1647 C C . PHE A 1 209 ? 19.942 117.633 7.003 1.00 44.28 225 PHE A C 1
ATOM 1648 O O . PHE A 1 209 ? 21.160 117.517 6.860 1.00 39.21 225 PHE A O 1
ATOM 1656 N N . VAL A 1 210 ? 19.080 117.499 6.003 1.00 41.77 226 VAL A N 1
ATOM 1657 C CA . VAL A 1 210 ? 19.527 117.182 4.656 1.00 40.95 226 VAL A CA 1
ATOM 1658 C C . VAL A 1 210 ? 19.351 118.379 3.733 1.00 43.18 226 VAL A C 1
ATOM 1659 O O . VAL A 1 210 ? 18.236 118.849 3.510 1.00 34.26 226 VAL A O 1
ATOM 1663 N N . ASP A 1 211 ? 20.464 118.874 3.206 1.00 44.38 227 ASP A N 1
ATOM 1664 C CA . ASP A 1 211 ? 20.438 119.992 2.277 1.00 40.57 227 ASP A CA 1
ATOM 1665 C C . ASP 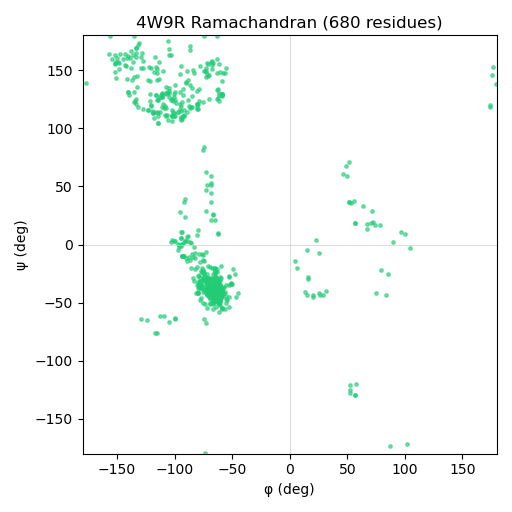A 1 211 ? 20.484 119.484 0.842 1.00 43.96 227 ASP A C 1
ATOM 1666 O O . ASP A 1 211 ? 21.484 118.909 0.412 1.00 52.70 227 ASP A O 1
ATOM 1671 N N . PHE A 1 212 ? 19.405 119.704 0.097 1.00 36.88 228 PHE A N 1
ATOM 1672 C CA . PHE A 1 212 ? 19.374 119.298 -1.299 1.00 38.97 228 PHE A CA 1
ATOM 1673 C C . PHE A 1 212 ? 19.842 120.460 -2.160 1.00 59.81 228 PHE A C 1
ATOM 1674 O O . PHE A 1 212 ? 19.149 121.468 -2.290 1.00 77.32 228 PHE A O 1
ATOM 1682 N N . LYS A 1 213 ? 21.014 120.307 -2.763 1.00 61.55 229 LYS A N 1
ATOM 1683 C CA . LYS A 1 213 ? 21.591 121.370 -3.570 1.00 51.97 229 LYS A CA 1
ATOM 1684 C C . LYS A 1 213 ? 21.441 121.033 -5.044 1.00 49.71 229 LYS A C 1
ATOM 1685 O O . LYS A 1 213 ? 21.688 119.901 -5.457 1.00 53.92 229 LYS A O 1
ATOM 1687 N N . GLY A 1 214 ? 21.023 122.018 -5.832 1.00 48.77 230 GLY A N 1
ATOM 1688 C CA . GLY A 1 214 ? 20.789 121.811 -7.248 1.00 53.32 230 GLY A CA 1
ATOM 1689 C C . GLY A 1 214 ? 19.513 121.030 -7.489 1.00 49.89 230 GLY A C 1
ATOM 1690 O O . GLY A 1 214 ? 19.292 120.499 -8.577 1.00 62.50 230 GLY A O 1
ATOM 1691 N N . SER A 1 215 ? 18.667 120.966 -6.466 1.00 42.61 231 SER A N 1
ATOM 1692 C CA . SER A 1 215 ? 17.413 120.229 -6.552 1.00 37.27 231 SER A CA 1
ATOM 1693 C C . SER A 1 215 ? 16.209 121.161 -6.488 1.00 39.26 231 SER A C 1
ATOM 1694 O O . SER A 1 215 ? 16.216 122.148 -5.754 1.00 32.03 231 SER A O 1
ATOM 1697 N N . SER A 1 216 ? 15.177 120.843 -7.263 1.00 46.94 232 SER A N 1
ATOM 1698 C CA . SER A 1 216 ? 13.918 121.572 -7.185 1.00 37.48 232 SER A CA 1
ATOM 1699 C C . SER A 1 216 ? 13.264 121.301 -5.837 1.00 44.32 232 SER A C 1
ATOM 1700 O O . SER A 1 216 ? 13.500 120.260 -5.223 1.00 43.30 232 SER A O 1
ATOM 1703 N N . VAL A 1 217 ? 12.439 122.238 -5.384 1.00 30.40 233 VAL A N 1
ATOM 1704 C CA . VAL A 1 217 ? 11.838 122.154 -4.059 1.00 34.82 233 VAL A CA 1
ATOM 1705 C C . VAL A 1 217 ? 10.896 120.962 -3.909 1.00 39.16 233 VAL A C 1
ATOM 1706 O O . VAL A 1 217 ? 11.048 120.153 -2.992 1.00 39.92 233 VAL A O 1
ATOM 1710 N N . ASN A 1 218 ? 9.928 120.858 -4.813 1.00 28.94 234 ASN A N 1
ATOM 1711 C CA . ASN A 1 218 ? 8.912 119.816 -4.729 1.00 28.53 234 ASN A CA 1
ATOM 1712 C C . ASN A 1 218 ? 9.500 118.414 -4.831 1.00 38.61 234 ASN A C 1
ATOM 1713 O O . ASN A 1 218 ? 9.029 117.485 -4.172 1.00 30.69 234 ASN A O 1
ATOM 1718 N N . ALA A 1 219 ? 10.535 118.266 -5.651 1.00 35.17 235 ALA A N 1
ATOM 1719 C CA . ALA A 1 219 ? 11.216 116.985 -5.786 1.00 33.11 235 ALA A CA 1
ATOM 1720 C C . ALA A 1 219 ? 11.978 116.649 -4.509 1.00 33.94 235 ALA A C 1
ATOM 1721 O O . ALA A 1 219 ? 12.084 115.485 -4.125 1.00 37.71 235 ALA A O 1
ATOM 1723 N N . ALA A 1 220 ? 12.504 117.679 -3.853 1.00 27.63 236 ALA A N 1
ATOM 1724 C CA . ALA A 1 220 ? 13.267 117.492 -2.625 1.00 29.20 236 ALA A CA 1
ATOM 1725 C C . ALA A 1 220 ? 12.368 117.024 -1.489 1.00 31.95 236 ALA A C 1
ATOM 1726 O O . ALA A 1 220 ? 12.756 116.167 -0.695 1.00 28.26 236 ALA A O 1
ATOM 1728 N N . LYS A 1 221 ? 11.165 117.586 -1.420 1.00 18.07 237 LYS A N 1
ATOM 1729 C CA . LYS A 1 221 ? 10.221 117.235 -0.365 1.00 30.83 237 LYS A CA 1
ATOM 1730 C C . LYS A 1 221 ? 9.825 115.761 -0.431 1.00 37.23 237 LYS A C 1
ATOM 1731 O O . LYS A 1 221 ? 9.676 115.109 0.602 1.00 36.83 237 LYS A O 1
ATOM 1737 N N . LEU A 1 222 ? 9.661 115.239 -1.644 1.00 33.55 238 LEU A N 1
ATOM 1738 C CA . LEU A 1 222 ? 9.352 113.824 -1.827 1.00 32.27 238 LEU A CA 1
ATOM 1739 C C . LEU A 1 222 ? 10.477 112.954 -1.288 1.00 33.78 238 LEU A C 1
ATOM 1740 O O . LEU A 1 222 ? 10.238 111.977 -0.578 1.00 29.19 238 LEU A O 1
ATOM 1745 N N . GLN A 1 223 ? 11.706 113.318 -1.634 1.00 28.67 239 GLN A N 1
ATOM 1746 C CA . GLN A 1 223 ? 12.875 112.586 -1.175 1.00 24.46 239 GLN A CA 1
ATOM 1747 C C . GLN A 1 223 ? 13.044 112.739 0.333 1.00 31.37 239 GLN A C 1
ATOM 1748 O O . GLN A 1 223 ? 13.558 111.843 1.001 1.00 36.07 239 GLN A O 1
ATOM 1754 N N . GLY A 1 224 ? 12.600 113.875 0.862 1.00 28.53 240 GLY A N 1
ATOM 1755 C CA . GLY A 1 224 ? 12.654 114.126 2.291 1.00 25.54 240 GLY A CA 1
ATOM 1756 C C . GLY A 1 224 ? 11.792 113.148 3.065 1.00 34.64 240 GLY A C 1
ATOM 1757 O O . GLY A 1 224 ? 12.218 112.600 4.082 1.00 31.62 240 GLY A O 1
ATOM 1758 N N . ILE A 1 225 ? 10.575 112.927 2.577 1.00 29.47 241 ILE A N 1
ATOM 1759 C CA . ILE A 1 225 ? 9.665 111.968 3.187 1.00 22.46 241 ILE A CA 1
ATOM 1760 C C . ILE A 1 225 ? 10.255 110.562 3.164 1.00 31.51 241 ILE A C 1
ATOM 1761 O O . ILE A 1 225 ? 10.227 109.850 4.168 1.00 36.98 241 ILE A O 1
ATOM 1766 N N . ALA A 1 226 ? 10.791 110.173 2.011 1.00 24.96 242 ALA A N 1
ATOM 1767 C CA . ALA A 1 226 ? 11.372 108.848 1.840 1.00 21.25 242 ALA A CA 1
ATOM 1768 C C . ALA A 1 226 ? 12.512 108.610 2.826 1.00 36.58 242 ALA A C 1
ATOM 1769 O O . ALA A 1 226 ? 12.609 107.540 3.428 1.00 39.78 242 ALA A O 1
ATOM 1771 N N . GLN A 1 227 ? 13.365 109.616 2.994 1.00 27.56 243 GLN A N 1
ATOM 1772 C CA . GLN A 1 227 ? 14.507 109.505 3.894 1.00 23.35 243 GLN A CA 1
ATOM 1773 C C . GLN A 1 227 ? 14.084 109.545 5.357 1.00 25.59 243 GLN A C 1
ATOM 1774 O O . GLN A 1 227 ? 14.628 108.815 6.187 1.00 27.81 243 GLN A O 1
ATOM 1780 N N . ALA A 1 228 ? 13.118 110.404 5.667 1.00 25.25 244 ALA A N 1
ATOM 1781 C CA . ALA A 1 228 ? 12.635 110.553 7.035 1.00 26.17 244 ALA A CA 1
ATOM 1782 C C . ALA A 1 228 ? 12.047 109.245 7.554 1.00 28.48 244 ALA A C 1
ATOM 1783 O O . ALA A 1 228 ? 12.410 108.780 8.635 1.00 34.21 244 ALA A O 1
ATOM 1785 N N . LEU A 1 229 ? 11.148 108.654 6.773 1.00 22.20 245 LEU A N 1
ATOM 1786 C CA . LEU A 1 229 ? 10.532 107.382 7.132 1.00 24.51 245 LEU A CA 1
ATOM 1787 C C . LEU A 1 229 ? 11.564 106.265 7.229 1.00 32.91 245 LEU A C 1
ATOM 1788 O O . LEU A 1 229 ? 11.490 105.412 8.113 1.00 39.07 245 LEU A O 1
ATOM 1793 N N . ASP A 1 230 ? 12.528 106.282 6.314 1.00 28.63 246 ASP A N 1
ATOM 1794 C CA . ASP A 1 230 ? 13.555 105.249 6.260 1.00 23.24 246 ASP A CA 1
ATOM 1795 C C . ASP A 1 230 ? 14.403 105.225 7.526 1.00 27.02 246 ASP A C 1
ATOM 1796 O O . ASP A 1 230 ? 14.643 104.164 8.101 1.00 31.26 246 ASP A O 1
ATOM 1809 N N . CYS A 1 232 ? 13.877 106.957 10.555 1.00 28.95 248 CYS A N 1
ATOM 1810 C CA . CYS A 1 232 ? 13.135 106.924 11.812 1.00 33.50 248 CYS A CA 1
ATOM 1811 C C . CYS A 1 232 ? 12.734 105.501 12.195 1.00 32.67 248 CYS A C 1
ATOM 1812 O O . CYS A 1 232 ? 12.820 105.112 13.360 1.00 41.03 248 CYS A O 1
ATOM 1815 N N . PHE A 1 233 ? 12.289 104.734 11.207 1.00 25.50 249 PHE A N 1
ATOM 1816 C CA . PHE A 1 233 ? 11.828 103.366 11.425 1.00 30.98 249 PHE A CA 1
ATOM 1817 C C . PHE A 1 233 ? 12.916 102.319 11.188 1.00 30.09 249 PHE A C 1
ATOM 1818 O O . PHE A 1 233 ? 12.639 101.121 11.214 1.00 29.87 249 PHE A O 1
ATOM 1826 N N . ASP A 1 234 ? 14.141 102.778 10.941 1.00 23.38 250 ASP A N 1
ATOM 1827 C CA . ASP A 1 234 ? 15.248 101.907 10.544 1.00 28.43 250 ASP A CA 1
ATOM 1828 C C . ASP A 1 234 ? 15.454 100.685 11.444 1.00 31.46 250 ASP A C 1
ATOM 1829 O O . ASP A 1 234 ? 15.839 99.617 10.967 1.00 29.32 250 ASP A O 1
ATOM 1834 N N . ILE A 1 235 ? 15.195 100.840 12.739 1.00 33.76 251 ILE A N 1
ATOM 1835 C CA . ILE A 1 235 ? 15.413 99.758 13.697 1.00 28.11 251 ILE A CA 1
ATOM 1836 C C . ILE A 1 235 ? 14.469 98.580 13.444 1.00 29.60 251 ILE A C 1
ATOM 1837 O O . ILE A 1 235 ? 14.734 97.457 13.872 1.00 35.73 251 ILE A O 1
ATOM 1842 N N . TYR A 1 236 ? 13.379 98.841 12.730 1.00 19.03 252 TYR A N 1
ATOM 1843 C CA . TYR A 1 236 ? 12.385 97.818 12.429 1.00 21.88 252 TYR A CA 1
ATOM 1844 C C . TYR A 1 236 ? 12.873 96.860 11.343 1.00 27.91 252 TYR A C 1
ATOM 1845 O O . TYR A 1 236 ? 12.381 95.737 11.232 1.00 29.00 252 TYR A O 1
ATOM 1854 N N . LYS A 1 237 ? 13.841 97.313 10.549 1.00 23.68 253 LYS A N 1
ATOM 1855 C CA . LYS A 1 237 ? 14.348 96.538 9.418 1.00 23.53 253 LYS A CA 1
ATOM 1856 C C . LYS A 1 237 ? 14.883 95.173 9.830 1.00 30.00 253 LYS A C 1
ATOM 1857 O O . LYS A 1 237 ? 15.415 95.015 10.929 1.00 41.37 253 LYS A O 1
ATOM 1863 N N . PRO A 1 238 ? 14.735 94.178 8.943 1.00 29.84 254 PRO A N 1
ATOM 1864 C CA . PRO A 1 238 ? 15.303 92.843 9.150 1.00 27.36 254 PRO A CA 1
ATOM 1865 C C . PRO A 1 238 ? 16.822 92.891 9.258 1.00 33.62 254 PRO A C 1
ATOM 1866 O O . PRO A 1 238 ? 17.445 93.813 8.732 1.00 34.28 254 PRO A O 1
ATOM 1870 N N . ILE A 1 239 ? 17.409 91.907 9.930 1.00 29.32 255 ILE A N 1
ATOM 1871 C CA . ILE A 1 239 ? 18.858 91.837 10.048 1.00 26.82 255 ILE A CA 1
ATOM 1872 C C . ILE A 1 239 ? 19.456 91.349 8.733 1.00 36.15 255 ILE A C 1
ATOM 1873 O O . ILE A 1 239 ? 19.111 90.272 8.246 1.00 38.83 255 ILE A O 1
ATOM 1878 N N . GLY A 1 240 ? 20.353 92.145 8.161 1.00 29.56 256 GLY A N 1
ATOM 1879 C CA . GLY A 1 240 ? 20.943 91.822 6.876 1.00 31.87 256 GLY A CA 1
ATOM 1880 C C . GLY A 1 240 ? 22.166 90.934 6.994 1.00 40.54 256 GLY A C 1
ATOM 1881 O O . GLY A 1 240 ? 22.667 90.696 8.093 1.00 44.68 256 GLY A O 1
ATOM 1882 N N . GLY A 1 241 ? 22.645 90.446 5.854 1.00 30.00 257 GLY A N 1
ATOM 1883 C CA . GLY A 1 241 ? 23.818 89.591 5.816 1.00 26.31 257 GLY A CA 1
ATOM 1884 C C . GLY A 1 241 ? 25.065 90.301 6.301 1.00 31.50 257 GLY A C 1
ATOM 1885 O O . GLY A 1 241 ? 25.867 89.731 7.040 1.00 34.59 257 GLY A O 1
ATOM 1886 N N . LYS A 1 242 ? 25.229 91.550 5.878 1.00 26.53 258 LYS A N 1
ATOM 1887 C CA . LYS A 1 242 ? 26.355 92.369 6.312 1.00 34.01 258 LYS A CA 1
ATOM 1888 C C . LYS A 1 242 ? 26.306 92.597 7.820 1.00 43.02 258 LYS A C 1
ATOM 1889 O O . LYS A 1 242 ? 27.304 92.412 8.517 1.00 39.16 258 LYS A O 1
ATOM 1895 N N . GLU A 1 243 ? 25.136 92.992 8.313 1.00 40.72 259 GLU A N 1
ATOM 1896 C CA . GLU A 1 243 ? 24.929 93.220 9.740 1.00 43.13 259 GLU A CA 1
ATOM 1897 C C . GLU A 1 243 ? 25.184 91.943 10.537 1.00 48.28 259 GLU A C 1
ATOM 1898 O O . GLU A 1 243 ? 25.714 91.985 11.647 1.00 53.54 259 GLU A O 1
ATOM 1904 N N . PHE A 1 244 ? 24.809 90.808 9.956 1.00 46.85 260 PHE A N 1
ATOM 1905 C CA . PHE A 1 244 ? 25.009 89.510 10.590 1.00 39.94 260 PHE A CA 1
ATOM 1906 C C . PHE A 1 244 ? 26.490 89.156 10.708 1.00 44.76 260 PHE A C 1
ATOM 1907 O O . PHE A 1 244 ? 26.957 88.764 11.776 1.00 41.18 260 PHE A O 1
ATOM 1915 N N . LYS A 1 245 ? 27.224 89.302 9.608 1.00 44.20 261 LYS A N 1
ATOM 1916 C CA . LYS A 1 245 ? 28.646 88.967 9.579 1.00 43.54 261 LYS A CA 1
ATOM 1917 C C . LYS A 1 245 ? 29.480 89.938 10.411 1.00 45.60 261 LYS A C 1
ATOM 1918 O O . LYS A 1 245 ? 30.606 89.627 10.798 1.00 64.47 261 LYS A O 1
ATOM 1924 N N . THR A 1 246 ? 28.920 91.111 10.685 1.00 44.35 262 THR A N 1
ATOM 1925 C CA . THR A 1 246 ? 29.633 92.157 11.409 1.00 44.63 262 THR A CA 1
ATOM 1926 C C . THR A 1 246 ? 29.262 92.211 12.887 1.00 55.16 262 THR A C 1
ATOM 1927 O O . THR A 1 246 ? 30.102 91.990 13.757 1.00 72.76 262 THR A O 1
ATOM 1931 N N . GLN A 1 247 ? 28.001 92.527 13.160 1.00 53.91 263 GLN A N 1
ATOM 1932 C CA . GLN A 1 247 ? 27.539 92.775 14.522 1.00 54.28 263 GLN A CA 1
ATOM 1933 C C . GLN A 1 247 ? 27.238 91.509 15.325 1.00 52.35 263 GLN A C 1
ATOM 1934 O O . GLN A 1 247 ? 27.174 91.554 16.553 1.00 54.05 263 GLN A O 1
ATOM 1948 N N . GLU A 1 249 ? 28.065 87.616 14.105 1.00 52.54 265 GLU A N 1
ATOM 1949 C CA . GLU A 1 249 ? 29.008 86.512 13.948 1.00 48.67 265 GLU A CA 1
ATOM 1950 C C . GLU A 1 249 ? 30.386 86.807 14.548 1.00 48.97 265 GLU A C 1
ATOM 1951 O O . GLU A 1 249 ? 31.196 85.899 14.733 1.00 62.54 265 GLU A O 1
ATOM 1957 N N . THR A 1 250 ? 30.648 88.075 14.851 1.00 35.77 266 THR A N 1
ATOM 1958 C CA . THR A 1 250 ? 31.915 88.468 15.456 1.00 44.33 266 THR A CA 1
ATOM 1959 C C . THR A 1 250 ? 31.837 88.492 16.981 1.00 50.63 266 THR A C 1
ATOM 1960 O O . THR A 1 250 ? 32.812 88.829 17.654 1.00 61.36 266 THR A O 1
ATOM 1964 N N . LEU A 1 251 ? 30.676 88.139 17.522 1.00 43.83 267 LEU A N 1
ATOM 1965 C CA . LEU A 1 251 ? 30.493 88.109 18.969 1.00 50.64 267 LEU A CA 1
ATOM 1966 C C . LEU A 1 251 ? 30.782 86.724 19.531 1.00 61.92 267 LEU A C 1
ATOM 1967 O O . LEU A 1 251 ? 30.251 85.723 19.047 1.00 61.94 267 LEU A O 1
ATOM 1972 N N . GLU A 1 252 ? 31.636 86.670 20.548 1.00 61.99 268 GLU A N 1
ATOM 1973 C CA . GLU A 1 252 ? 31.915 85.418 21.239 1.00 65.83 268 GLU A CA 1
ATOM 1974 C C . GLU A 1 252 ? 30.815 85.085 22.244 1.00 62.13 268 GLU A C 1
ATOM 1975 O O . GLU A 1 252 ? 30.455 83.921 22.420 1.00 63.86 268 GLU A O 1
ATOM 1981 N N . THR A 1 253 ? 30.287 86.113 22.903 1.00 63.14 269 THR A N 1
ATOM 1982 C CA . THR A 1 253 ? 29.205 85.938 23.869 1.00 62.11 269 THR A CA 1
ATOM 1983 C C . THR A 1 253 ? 28.152 87.033 23.726 1.00 62.96 269 THR A C 1
ATOM 1984 O O . THR A 1 253 ? 28.380 88.044 23.060 1.00 60.67 269 THR A O 1
ATOM 1988 N N . GLY A 1 254 ? 27.000 86.821 24.355 1.00 63.53 270 GLY A N 1
ATOM 1989 C CA . GLY A 1 254 ? 25.936 87.810 24.361 1.00 57.81 270 GLY A CA 1
ATOM 1990 C C . GLY A 1 254 ? 25.239 87.958 23.023 1.00 52.46 270 GLY A C 1
ATOM 1991 O O . GLY A 1 254 ? 24.728 89.028 22.693 1.00 45.85 270 GLY A O 1
ATOM 1992 N N . ILE A 1 255 ? 25.213 86.876 22.253 1.00 50.14 271 ILE A N 1
ATOM 1993 C CA . ILE A 1 255 ? 24.601 86.890 20.930 1.00 36.68 271 ILE A CA 1
ATOM 1994 C C . ILE A 1 255 ? 23.082 87.029 21.026 1.00 36.85 271 ILE A C 1
ATOM 1995 O O . ILE A 1 255 ? 22.464 87.736 20.230 1.00 46.47 271 ILE A O 1
ATOM 2000 N N . TYR A 1 256 ? 22.485 86.361 22.009 1.00 37.39 272 TYR A N 1
ATOM 2001 C CA . TYR A 1 256 ? 21.054 86.494 22.254 1.00 33.47 272 TYR A CA 1
ATOM 2002 C C . TYR A 1 256 ? 20.687 87.930 22.607 1.00 35.17 272 TYR A C 1
ATOM 2003 O O . TYR A 1 256 ? 19.664 88.448 22.159 1.00 45.44 272 TYR A O 1
ATOM 2012 N N . GLU A 1 257 ? 21.529 88.563 23.418 1.00 48.57 273 GLU A N 1
ATOM 2013 C CA . GLU A 1 257 ? 21.285 89.929 23.866 1.00 51.84 273 GLU A CA 1
ATOM 2014 C C . GLU A 1 257 ? 21.199 90.904 22.696 1.00 47.56 273 GLU A C 1
ATOM 2015 O O . GLU A 1 257 ? 20.504 91.915 22.777 1.00 53.67 273 GLU A O 1
ATOM 2021 N N . TYR A 1 258 ? 21.900 90.597 21.608 1.00 40.53 274 TYR A N 1
ATOM 2022 C CA . TYR A 1 258 ? 21.857 91.443 20.422 1.00 37.99 274 TYR A CA 1
ATOM 2023 C C . TYR A 1 258 ? 20.469 91.411 19.796 1.00 40.88 274 TYR A C 1
ATOM 2024 O O . TYR A 1 258 ? 19.921 92.450 19.425 1.00 39.99 274 TYR A O 1
ATOM 2033 N N . LEU A 1 259 ? 19.908 90.211 19.681 1.00 32.76 275 LEU A N 1
ATOM 2034 C CA . LEU A 1 259 ? 18.565 90.041 19.146 1.00 29.12 275 LEU A CA 1
ATOM 2035 C C . LEU A 1 259 ? 17.531 90.685 20.059 1.00 37.71 275 LEU A C 1
ATOM 2036 O O . LEU A 1 259 ? 16.614 91.363 19.593 1.00 50.73 275 LEU A O 1
ATOM 2041 N N . GLU A 1 260 ? 17.688 90.472 21.362 1.00 34.81 276 GLU A N 1
ATOM 2042 C CA . GLU A 1 260 ? 16.745 90.995 22.343 1.00 41.88 276 GLU A CA 1
ATOM 2043 C C . GLU A 1 260 ? 16.762 92.519 22.371 1.00 43.29 276 GLU A C 1
ATOM 2044 O O . GLU A 1 260 ? 15.709 93.158 22.380 1.00 38.51 276 GLU A O 1
ATOM 2050 N N . ASN A 1 261 ? 17.961 93.094 22.380 1.00 42.53 277 ASN A N 1
ATOM 2051 C CA . ASN A 1 261 ? 18.114 94.543 22.417 1.00 51.86 277 ASN A CA 1
ATOM 2052 C C . ASN A 1 261 ? 17.481 95.215 21.204 1.00 49.44 277 ASN A C 1
ATOM 2053 O O . ASN A 1 261 ? 16.930 96.311 21.310 1.00 52.23 277 ASN A O 1
ATOM 2058 N N . LYS A 1 262 ? 17.558 94.550 20.055 1.00 39.59 278 LYS A N 1
ATOM 2059 C CA . LYS A 1 262 ? 16.985 95.090 18.828 1.00 37.79 278 LYS A CA 1
ATOM 2060 C C . LYS A 1 262 ? 15.477 95.257 18.960 1.00 40.61 278 LYS A C 1
ATOM 2061 O O . LYS A 1 262 ? 14.935 96.324 18.678 1.00 52.69 278 LYS A O 1
ATOM 2067 N N . TYR A 1 263 ? 14.805 94.200 19.402 1.00 33.54 279 TYR A N 1
ATOM 2068 C CA . TYR A 1 263 ? 13.351 94.216 19.497 1.00 33.30 279 TYR A CA 1
ATOM 2069 C C . TYR A 1 263 ? 12.863 95.014 20.702 1.00 36.40 279 TYR A C 1
ATOM 2070 O O . TYR A 1 263 ? 11.734 95.504 20.708 1.00 35.71 279 TYR A O 1
ATOM 2079 N N . ASN A 1 264 ? 13.715 95.156 21.713 1.00 43.14 280 ASN A N 1
ATOM 2080 C CA . ASN A 1 264 ? 13.411 96.057 22.817 1.00 36.38 280 ASN A CA 1
ATOM 2081 C C . ASN A 1 264 ? 13.445 97.496 22.324 1.00 37.06 280 ASN A C 1
ATOM 2082 O O . ASN A 1 264 ? 12.586 98.306 22.676 1.00 33.85 280 ASN A O 1
ATOM 2087 N N . THR A 1 265 ? 14.440 97.798 21.494 1.00 34.95 281 THR A N 1
ATOM 2088 C CA . THR A 1 265 ? 14.583 99.124 20.908 1.00 34.45 281 THR A CA 1
ATOM 2089 C C . THR A 1 265 ? 13.409 99.429 19.983 1.00 36.89 281 THR A C 1
ATOM 2090 O O . THR A 1 265 ? 12.921 100.560 19.938 1.00 36.03 281 THR A O 1
ATOM 2094 N N . ILE A 1 266 ? 12.959 98.416 19.249 1.00 28.65 282 ILE A N 1
ATOM 2095 C CA . ILE A 1 266 ? 11.799 98.563 18.377 1.00 28.42 282 ILE A CA 1
ATOM 2096 C C . ILE A 1 266 ? 10.570 98.960 19.188 1.00 30.64 282 ILE A C 1
ATOM 2097 O O . ILE A 1 266 ? 9.813 99.845 18.788 1.00 43.29 282 ILE A O 1
ATOM 2102 N N . TYR A 1 267 ? 10.384 98.320 20.338 1.00 31.65 283 TYR A N 1
ATOM 2103 C CA . TYR A 1 267 ? 9.254 98.647 21.199 1.00 42.83 283 TYR A CA 1
ATOM 2104 C C . TYR A 1 267 ? 9.416 100.011 21.862 1.00 43.04 283 TYR A C 1
ATOM 2105 O O . TYR A 1 267 ? 8.441 100.736 22.045 1.00 34.01 283 TYR A O 1
ATOM 2114 N N . LYS A 1 268 ? 10.644 100.357 22.229 1.00 38.18 284 LYS A N 1
ATOM 2115 C CA . LYS A 1 268 ? 10.891 101.630 22.893 1.00 39.87 284 LYS A CA 1
ATOM 2116 C C . LYS A 1 268 ? 10.680 102.794 21.930 1.00 44.61 284 LYS A C 1
ATOM 2117 O O . LYS A 1 268 ? 9.951 103.739 22.235 1.00 49.09 284 LYS A O 1
ATOM 2123 N N . GLN A 1 269 ? 11.323 102.720 20.769 1.00 36.14 285 GLN A N 1
ATOM 2124 C CA . GLN A 1 269 ? 11.240 103.787 19.776 1.00 31.18 285 GLN A CA 1
ATOM 2125 C C . GLN A 1 269 ? 9.898 103.840 19.046 1.00 37.04 285 GLN A C 1
ATOM 2126 O O . GLN A 1 269 ? 9.271 104.897 18.966 1.00 44.89 285 GLN A O 1
ATOM 2132 N N . LEU A 1 270 ? 9.464 102.704 18.507 1.00 30.97 286 LEU A N 1
ATOM 2133 C CA . LEU A 1 270 ? 8.276 102.678 17.655 1.00 32.95 286 LEU A CA 1
ATOM 2134 C C . LEU A 1 270 ? 6.985 102.388 18.418 1.00 38.09 286 LEU A C 1
ATOM 2135 O O . LEU A 1 270 ? 5.893 102.513 17.866 1.00 42.04 286 LEU A O 1
ATOM 2140 N N . GLY A 1 271 ? 7.110 102.007 19.684 1.00 33.61 287 GLY A N 1
ATOM 2141 C CA . GLY A 1 271 ? 5.947 101.735 20.510 1.00 31.18 287 GLY A CA 1
ATOM 2142 C C . GLY A 1 271 ? 5.141 100.516 20.096 1.00 34.55 287 GLY A C 1
ATOM 2143 O O . GLY A 1 271 ? 3.988 100.366 20.497 1.00 34.56 287 GLY A O 1
ATOM 2144 N N . VAL A 1 272 ? 5.740 99.642 19.293 1.00 37.60 288 VAL A N 1
ATOM 2145 C CA . VAL A 1 272 ? 5.055 98.429 18.856 1.00 37.60 288 VAL A CA 1
ATOM 2146 C C . VAL A 1 272 ? 5.834 97.178 19.241 1.00 43.29 288 VAL A C 1
ATOM 2147 O O . VAL A 1 272 ? 7.058 97.209 19.372 1.00 38.36 288 VAL A O 1
ATOM 2151 N N . LYS A 1 273 ? 5.118 96.073 19.412 1.00 42.14 289 LYS A N 1
ATOM 2152 C CA . LYS A 1 273 ? 5.756 94.802 19.720 1.00 44.47 289 LYS A CA 1
ATOM 2153 C C . LYS A 1 273 ? 5.847 93.985 18.442 1.00 42.64 289 LYS A C 1
ATOM 2154 O O . LYS A 1 273 ? 4.834 93.527 17.914 1.00 53.83 289 LYS A O 1
ATOM 2160 N N . LYS A 1 274 ? 7.063 93.804 17.944 1.00 29.17 290 LYS A N 1
ATOM 2161 C CA . LYS A 1 274 ? 7.256 93.083 16.695 1.00 29.64 290 LYS A CA 1
ATOM 2162 C C . LYS A 1 274 ? 7.566 91.620 16.955 1.00 29.44 290 LYS A C 1
ATOM 2163 O O . LYS A 1 274 ? 8.544 91.294 17.629 1.00 34.57 290 LYS A O 1
ATOM 2169 N N . VAL A 1 275 ? 6.722 90.739 16.429 1.00 33.42 291 VAL A N 1
ATOM 2170 C CA . VAL A 1 275 ? 7.011 89.315 16.463 1.00 40.55 291 VAL A CA 1
ATOM 2171 C C . VAL A 1 275 ? 8.292 89.071 15.685 1.00 34.82 291 VAL A C 1
ATOM 2172 O O . VAL A 1 275 ? 8.388 89.455 14.519 1.00 29.35 291 VAL A O 1
ATOM 2176 N N . PRO A 1 276 ? 9.292 88.456 16.336 1.00 29.82 292 PRO A N 1
ATOM 2177 C CA . PRO A 1 276 ? 10.576 88.215 15.673 1.00 33.82 292 PRO A CA 1
ATOM 2178 C C . PRO A 1 276 ? 10.409 87.370 14.420 1.00 36.52 292 PRO A C 1
ATOM 2179 O O . PRO A 1 276 ? 9.781 86.313 14.467 1.00 43.47 292 PRO A O 1
ATOM 2183 N N . ILE A 1 277 ? 10.971 87.839 13.313 1.00 24.31 293 ILE A N 1
ATOM 2184 C CA . ILE A 1 277 ? 10.852 87.129 12.050 1.00 32.09 293 ILE A CA 1
ATOM 2185 C C . ILE A 1 277 ? 11.823 85.958 12.028 1.00 30.11 293 ILE A C 1
ATOM 2186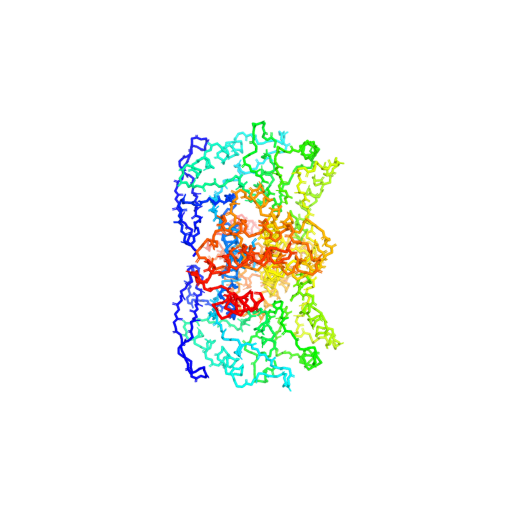 O O . ILE A 1 277 ? 12.852 85.983 12.704 1.00 31.26 293 ILE A O 1
ATOM 2191 N N . LEU A 1 278 ? 11.486 84.934 11.252 1.00 28.99 294 LEU A N 1
ATOM 2192 C CA . LEU A 1 278 ? 12.252 83.693 11.235 1.00 25.29 294 LEU A CA 1
ATOM 2193 C C . LEU A 1 278 ? 13.712 83.925 10.854 1.00 26.79 294 LEU A C 1
ATOM 2194 O O . LEU A 1 278 ? 14.610 83.289 11.401 1.00 43.88 294 LEU A O 1
ATOM 2199 N N . ASN A 1 279 ? 13.943 84.849 9.928 1.00 30.40 295 ASN A N 1
ATOM 2200 C CA . ASN A 1 279 ? 15.295 85.157 9.477 1.00 41.62 295 ASN A CA 1
ATOM 2201 C C . ASN A 1 279 ? 16.173 85.716 10.592 1.00 47.41 295 ASN A C 1
ATOM 2202 O O . ASN A 1 279 ? 17.350 85.371 10.692 1.00 53.67 295 ASN A O 1
ATOM 2207 N N . ASP A 1 280 ? 15.598 86.574 11.431 1.00 35.52 296 ASP A N 1
ATOM 2208 C CA . ASP A 1 280 ? 16.336 87.150 12.551 1.00 35.13 296 ASP A CA 1
ATOM 2209 C C . ASP A 1 280 ? 16.654 86.085 13.594 1.00 41.27 296 ASP A C 1
ATOM 2210 O O . ASP A 1 280 ? 17.749 86.060 14.157 1.00 46.52 296 ASP A O 1
ATOM 2215 N N . VAL A 1 281 ? 15.688 85.208 13.846 1.00 28.73 297 VAL A N 1
ATOM 2216 C CA . VAL A 1 281 ? 15.872 84.123 14.799 1.00 31.84 297 VAL A CA 1
ATOM 2217 C C . VAL A 1 281 ? 16.941 83.155 14.306 1.00 31.08 297 VAL A C 1
ATOM 2218 O O . VAL A 1 281 ? 17.840 82.776 15.055 1.00 42.16 297 VAL A O 1
ATOM 2230 N N . ALA A 1 283 ? 19.286 83.752 12.141 1.00 26.12 299 ALA A N 1
ATOM 2231 C CA . ALA A 1 283 ? 20.570 84.442 12.144 1.00 30.34 299 ALA A CA 1
ATOM 2232 C C . ALA A 1 283 ? 21.183 84.387 13.536 1.00 37.03 299 ALA A C 1
ATOM 2233 O O . ALA A 1 283 ? 22.378 84.135 13.691 1.00 37.44 299 ALA A O 1
ATOM 2235 N N . THR A 1 284 ? 20.350 84.622 14.545 1.00 35.30 300 THR A N 1
ATOM 2236 C CA . THR A 1 284 ? 20.782 84.560 15.934 1.00 40.37 300 THR A CA 1
ATOM 2237 C C . THR A 1 284 ? 21.231 83.148 16.288 1.00 43.32 300 THR A C 1
ATOM 2238 O O . THR A 1 284 ? 22.284 82.953 16.896 1.00 40.24 300 THR A O 1
ATOM 2242 N N . TYR A 1 285 ? 20.427 82.170 15.887 1.00 38.48 301 TYR A N 1
ATOM 2243 C CA . TYR A 1 285 ? 20.725 80.762 16.124 1.00 33.34 301 TYR A CA 1
ATOM 2244 C C . TYR A 1 285 ? 22.014 80.338 15.427 1.00 36.59 301 TYR A C 1
ATOM 2245 O O . TYR A 1 285 ? 22.807 79.579 15.981 1.00 41.47 301 TYR A O 1
ATOM 2254 N N . THR A 1 286 ? 22.219 80.840 14.213 1.00 38.95 302 THR A N 1
ATOM 2255 C CA . THR A 1 286 ? 23.406 80.508 13.433 1.00 37.54 302 THR A CA 1
ATOM 2256 C C . THR A 1 286 ? 24.669 81.069 14.077 1.00 42.34 302 THR A C 1
ATOM 2257 O O . THR A 1 286 ? 25.683 80.378 14.176 1.00 44.62 302 THR A O 1
ATOM 2261 N N . ALA A 1 287 ? 24.601 82.321 14.518 1.00 42.39 303 ALA A N 1
ATOM 2262 C CA . ALA A 1 287 ? 25.732 82.964 15.178 1.00 44.40 303 ALA A CA 1
ATOM 2263 C C . ALA A 1 287 ? 26.052 82.270 16.495 1.00 45.93 303 ALA A C 1
ATOM 2264 O O . ALA A 1 287 ? 27.216 82.137 16.873 1.00 46.07 303 ALA A O 1
ATOM 2266 N N . ILE A 1 288 ? 25.007 81.829 17.187 1.00 42.61 304 ILE A N 1
ATOM 2267 C CA . ILE A 1 288 ? 25.153 81.098 18.438 1.00 42.27 304 ILE A CA 1
ATOM 2268 C C . ILE A 1 288 ? 25.966 79.821 18.236 1.00 47.61 304 ILE A C 1
ATOM 2269 O O . ILE A 1 288 ? 26.869 79.518 19.018 1.00 48.88 304 ILE A O 1
ATOM 2274 N N . ASN A 1 289 ? 25.655 79.087 17.173 1.00 42.21 305 ASN A N 1
ATOM 2275 C CA . ASN A 1 289 ? 26.359 77.846 16.870 1.00 50.48 305 ASN A CA 1
ATOM 2276 C C . ASN A 1 289 ? 27.803 78.081 16.436 1.00 53.83 305 ASN A C 1
ATOM 2277 O O . ASN A 1 289 ? 28.700 77.325 16.808 1.00 58.73 305 ASN A O 1
ATOM 2282 N N . SER A 1 290 ? 28.021 79.130 15.648 1.00 52.46 306 SER A N 1
ATOM 2283 C CA . SER A 1 290 ? 29.353 79.445 15.138 1.00 53.50 306 SER A CA 1
ATOM 2284 C C . SER A 1 290 ? 30.312 79.822 16.261 1.00 55.78 306 SER A C 1
ATOM 2285 O O . SER A 1 290 ? 31.492 79.475 16.227 1.00 56.83 306 SER A O 1
ATOM 2288 N N . SER A 1 291 ? 29.797 80.539 17.252 1.00 51.50 307 SER A N 1
ATOM 2289 C CA . SER A 1 291 ? 30.609 80.995 18.372 1.00 50.40 307 SER A CA 1
ATOM 2290 C C . SER A 1 291 ? 30.530 80.038 19.558 1.00 51.97 307 SER A C 1
ATOM 2291 O O . 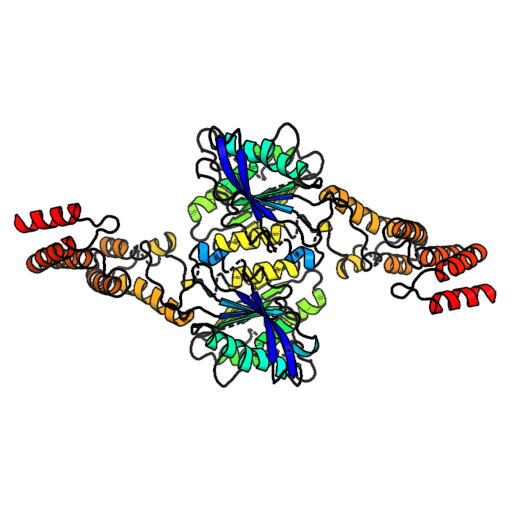SER A 1 291 ? 31.174 80.257 20.586 1.00 54.34 307 SER A O 1
ATOM 2294 N N . GLN A 1 292 ? 29.738 78.980 19.401 1.00 55.00 308 GLN A N 1
ATOM 2295 C CA . GLN A 1 292 ? 29.520 77.987 20.452 1.00 55.95 308 GLN A CA 1
ATOM 2296 C C . GLN A 1 292 ? 29.122 78.609 21.787 1.00 61.85 308 GLN A C 1
ATOM 2297 O O . GLN A 1 292 ? 29.528 78.121 22.841 1.00 63.03 308 GLN A O 1
ATOM 2303 N N . ASP A 1 293 ? 28.333 79.679 21.755 1.00 65.96 309 ASP A N 1
ATOM 2304 C CA . ASP A 1 293 ? 27.847 80.244 23.004 1.00 65.69 309 ASP A CA 1
ATOM 2305 C C . ASP A 1 293 ? 26.480 79.648 23.297 1.00 68.05 309 ASP A C 1
ATOM 2306 O O . ASP A 1 293 ? 25.483 80.001 22.668 1.00 76.26 309 ASP A O 1
ATOM 2311 N N . TRP A 1 294 ? 26.441 78.757 24.281 1.00 53.68 310 TRP A N 1
ATOM 2312 C CA . TRP A 1 294 ? 25.224 78.025 24.601 1.00 45.68 310 TRP A CA 1
ATOM 2313 C C . TRP A 1 294 ? 24.299 78.767 25.554 1.00 50.15 310 TRP A C 1
ATOM 2314 O O . TRP A 1 294 ? 23.106 78.474 25.622 1.00 59.00 310 TRP A O 1
ATOM 2325 N N . GLU A 1 295 ? 24.848 79.728 26.288 1.00 51.33 311 GLU A N 1
ATOM 2326 C CA . GLU A 1 295 ? 24.054 80.472 27.254 1.00 59.68 311 GLU A CA 1
ATOM 2327 C C . GLU A 1 295 ? 23.017 81.310 26.520 1.00 65.37 311 GLU A C 1
ATOM 2328 O O . GLU A 1 295 ? 21.919 81.547 27.024 1.00 66.40 311 GLU A O 1
ATOM 2334 N N . SER A 1 296 ? 23.374 81.744 25.316 1.00 64.73 312 SER A N 1
ATOM 2335 C CA . SER A 1 296 ? 22.454 82.476 24.459 1.00 56.84 312 SER A CA 1
ATOM 2336 C C . SER A 1 296 ? 21.370 81.550 23.914 1.00 47.89 312 SER A C 1
ATOM 2337 O O . SER A 1 296 ? 20.229 81.966 23.716 1.00 30.16 312 SER A O 1
ATOM 2340 N N . LEU A 1 297 ? 21.733 80.292 23.679 1.00 38.15 313 LEU A N 1
ATOM 2341 C CA . LEU A 1 297 ? 20.804 79.320 23.114 1.00 35.76 313 LEU A CA 1
ATOM 2342 C C . LEU A 1 297 ? 19.637 79.037 24.056 1.00 45.92 313 LEU A C 1
ATOM 2343 O O . LEU A 1 297 ? 18.490 78.940 23.617 1.00 55.14 313 LEU A O 1
ATOM 2348 N N . LYS A 1 298 ? 19.928 78.909 25.347 1.00 42.99 314 LYS A N 1
ATOM 2349 C CA . LYS A 1 298 ? 18.885 78.635 26.330 1.00 49.22 314 LYS A CA 1
ATOM 2350 C C . LYS A 1 298 ? 17.938 79.822 26.457 1.00 48.24 314 LYS A C 1
ATOM 2351 O O . LYS A 1 298 ? 16.724 79.650 26.572 1.00 43.55 314 LYS A O 1
ATOM 2357 N N . LYS A 1 299 ? 18.502 81.026 26.437 1.00 41.32 315 LYS A N 1
ATOM 2358 C CA . LYS A 1 299 ? 17.706 82.242 26.545 1.00 43.97 315 LYS A CA 1
ATOM 2359 C C . LYS A 1 299 ? 16.943 82.521 25.254 1.00 49.36 315 LYS A C 1
ATOM 2360 O O . LYS A 1 299 ? 15.880 83.141 25.274 1.00 56.65 315 LYS A O 1
ATOM 2366 N N . LEU A 1 300 ? 17.485 82.054 24.134 1.00 48.61 316 LEU A N 1
ATOM 2367 C CA . LEU A 1 300 ? 16.808 82.187 22.850 1.00 44.94 316 LEU A CA 1
ATOM 2368 C C . LEU A 1 300 ? 15.571 81.298 22.811 1.00 44.00 316 LEU A C 1
ATOM 2369 O O . LEU A 1 300 ? 14.545 81.668 22.238 1.00 37.11 316 LEU A O 1
ATOM 2374 N N . ALA A 1 301 ? 15.677 80.126 23.429 1.00 35.98 317 ALA A N 1
ATOM 2375 C CA . ALA A 1 301 ? 14.570 79.180 23.489 1.00 33.24 317 ALA A CA 1
ATOM 2376 C C . ALA A 1 301 ? 13.398 79.748 24.286 1.00 45.28 317 ALA A C 1
ATOM 2377 O O . ALA A 1 301 ? 12.239 79.586 23.902 1.00 50.28 317 ALA A O 1
ATOM 2379 N N . LYS A 1 302 ? 13.705 80.413 25.396 1.00 39.14 318 L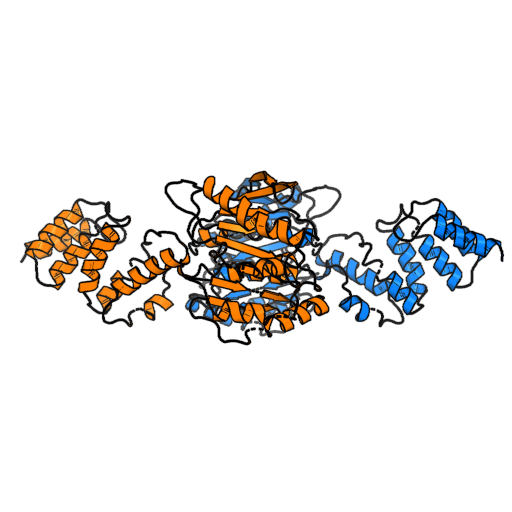YS A N 1
ATOM 2380 C CA . LYS A 1 302 ? 12.670 81.006 26.234 1.00 38.74 318 LYS A CA 1
ATOM 2381 C C . LYS A 1 302 ? 12.068 82.229 25.556 1.00 41.00 318 LYS A C 1
ATOM 2382 O O . LYS A 1 302 ? 10.875 82.499 25.687 1.00 49.26 318 LYS A O 1
ATOM 2388 N N . TYR A 1 303 ? 12.903 82.963 24.827 1.00 39.27 319 TYR A N 1
ATOM 2389 C CA . TYR A 1 303 ? 12.471 84.187 24.164 1.00 44.40 319 TYR A CA 1
ATOM 2390 C C . TYR A 1 303 ? 11.473 83.910 23.045 1.00 46.00 319 TYR A C 1
ATOM 2391 O O . TYR A 1 303 ? 10.448 84.583 22.938 1.00 44.67 319 TYR A O 1
ATOM 2400 N N . VAL A 1 304 ? 11.775 82.922 22.210 1.00 34.59 320 VAL A N 1
ATOM 2401 C CA . VAL A 1 304 ? 10.898 82.605 21.092 1.00 36.12 320 VAL A CA 1
ATOM 2402 C C . VAL A 1 304 ? 9.618 81.932 21.582 1.00 40.44 320 VAL A C 1
ATOM 2403 O O . VAL A 1 304 ? 8.563 82.071 20.965 1.00 34.79 320 VAL A O 1
ATOM 2407 N N . GLU A 1 305 ? 9.708 81.219 22.700 1.00 46.35 321 GLU A N 1
ATOM 2408 C CA . GLU A 1 305 ? 8.531 80.598 23.292 1.00 46.64 321 GLU A CA 1
ATOM 2409 C C . GLU A 1 305 ? 7.580 81.676 23.797 1.00 41.62 321 GLU A C 1
ATOM 2410 O O . GLU A 1 305 ? 6.361 81.539 23.709 1.00 44.85 321 GLU A O 1
ATOM 2416 N N . SER A 1 306 ? 8.153 82.755 24.317 1.00 42.65 322 SER A N 1
ATOM 2417 C CA . SER A 1 306 ? 7.359 83.862 24.829 1.00 48.63 322 SER A CA 1
ATOM 2418 C C . SER A 1 306 ? 6.797 84.726 23.699 1.00 50.19 322 SER A C 1
ATOM 2419 O O . SER A 1 306 ? 5.692 85.254 23.820 1.00 56.41 322 SER A O 1
ATOM 2422 N N . ASN A 1 307 ? 7.546 84.888 22.608 1.00 43.98 323 ASN A N 1
ATOM 2423 C CA . ASN A 1 307 ? 6.989 85.596 21.457 1.00 47.27 323 ASN A CA 1
ATOM 2424 C C . ASN A 1 307 ? 6.807 84.738 20.201 1.00 53.75 323 ASN A C 1
ATOM 2425 O O . ASN A 1 307 ? 7.767 84.435 19.497 1.00 69.55 323 ASN A O 1
ATOM 2430 N N . GLY A 1 308 ? 5.557 84.380 19.922 1.00 56.62 324 GLY A N 1
ATOM 2431 C CA . GLY A 1 308 ? 5.100 83.941 18.612 1.00 50.03 324 GLY A CA 1
ATOM 2432 C C . GLY A 1 308 ? 5.382 82.508 18.188 1.00 46.37 324 GLY A C 1
ATOM 2433 O O . GLY A 1 308 ? 4.716 81.978 17.299 1.00 58.98 324 GLY A O 1
ATOM 2434 N N . TYR A 1 309 ? 6.377 81.884 18.808 1.00 41.77 325 TYR A N 1
ATOM 2435 C CA . TYR A 1 309 ? 6.768 80.518 18.454 1.00 40.80 325 TYR A CA 1
ATOM 2436 C C . TYR A 1 309 ? 6.257 79.415 19.385 1.00 37.51 325 TYR A C 1
ATOM 2437 O O . TYR A 1 309 ? 6.617 78.250 19.218 1.00 33.75 325 TYR A O 1
ATOM 2446 N N . LEU A 1 310 ? 5.457 79.791 20.379 1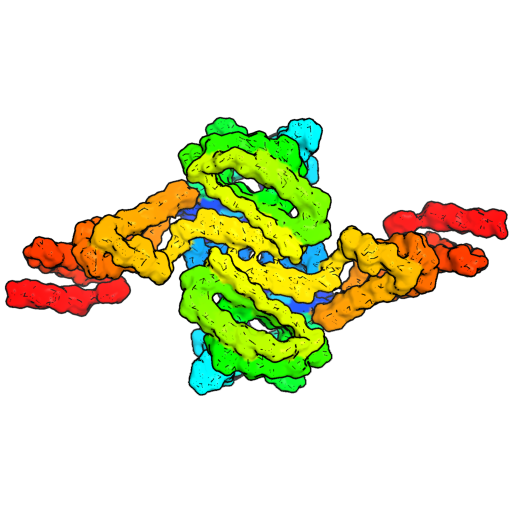.00 44.92 326 LEU A N 1
ATOM 2447 C CA . LEU A 1 310 ? 4.947 78.852 21.381 1.00 40.68 326 LEU A CA 1
ATOM 2448 C C . LEU A 1 310 ? 4.301 77.596 20.785 1.00 42.07 326 LEU A C 1
ATOM 2449 O O . LEU A 1 310 ? 4.419 76.503 21.340 1.00 42.58 326 LEU A O 1
ATOM 2454 N N . LYS A 1 311 ? 3.651 77.756 19.637 1.00 41.79 327 LYS A N 1
ATOM 2455 C CA . LYS A 1 311 ? 2.871 76.688 19.019 1.00 36.78 327 LYS A CA 1
ATOM 2456 C C . LYS A 1 311 ? 3.722 75.821 18.092 1.00 43.10 327 LYS A C 1
ATOM 2457 O O . LYS A 1 311 ? 3.198 74.977 17.368 1.00 52.35 327 LYS A O 1
ATOM 2463 N N . THR A 1 312 ? 5.030 76.057 18.096 1.00 38.37 328 THR A N 1
ATOM 2464 C CA . THR A 1 312 ? 5.954 75.321 17.239 1.00 36.74 328 THR A CA 1
ATOM 2465 C C . THR A 1 312 ? 6.962 74.520 18.058 1.00 36.54 328 THR A C 1
ATOM 2466 O O . THR A 1 312 ? 7.151 74.768 19.247 1.00 45.99 328 THR A O 1
ATOM 2470 N N . ALA A 1 313 ? 7.579 73.533 17.417 1.00 36.53 329 ALA A N 1
ATOM 2471 C CA . ALA A 1 313 ? 8.567 72.676 18.066 1.00 36.40 329 ALA A CA 1
ATOM 2472 C C . ALA A 1 313 ? 9.902 73.377 18.327 1.00 36.40 329 ALA A C 1
ATOM 2473 O O . ALA A 1 313 ? 10.784 72.814 18.976 1.00 44.53 329 ALA A O 1
ATOM 2483 N N . PRO A 1 315 ? 10.975 76.120 20.216 1.00 35.68 331 PRO A N 1
ATOM 2484 C CA . PRO A 1 315 ? 11.503 76.427 21.553 1.00 31.53 331 PRO A CA 1
ATOM 2485 C C . PRO A 1 315 ? 12.114 75.227 22.273 1.00 36.83 331 PRO A C 1
ATOM 2486 O O . PRO A 1 315 ? 13.205 75.347 22.832 1.00 50.08 331 PRO A O 1
ATOM 2490 N N . ASN A 1 316 ? 11.433 74.086 22.250 1.00 38.59 332 ASN A N 1
ATOM 2491 C CA . ASN A 1 316 ? 11.948 72.894 22.912 1.00 38.79 332 ASN A CA 1
ATOM 2492 C C . ASN A 1 316 ? 13.144 72.311 22.171 1.00 43.87 332 ASN A C 1
ATOM 2493 O O . ASN A 1 316 ? 14.048 71.750 22.786 1.00 50.02 332 ASN A O 1
ATOM 2498 N N . PHE A 1 317 ? 13.147 72.452 20.850 1.00 45.11 333 PHE A N 1
ATOM 2499 C CA . PHE A 1 317 ? 14.263 71.979 20.040 1.00 35.09 333 PHE A CA 1
ATOM 2500 C C . PHE A 1 317 ? 15.546 72.718 20.406 1.00 39.58 333 PHE A C 1
ATOM 2501 O O . PHE A 1 317 ? 16.600 72.104 20.570 1.00 45.22 333 PHE A O 1
ATOM 2509 N N . PHE A 1 318 ? 15.450 74.038 20.532 1.00 36.18 334 PHE A N 1
ATOM 2510 C CA . PHE A 1 318 ? 16.592 74.850 20.938 1.00 45.31 334 PHE A CA 1
ATOM 2511 C C . PHE A 1 318 ? 17.049 74.468 22.340 1.00 45.47 334 PHE A C 1
ATOM 2512 O O . PHE A 1 318 ? 18.246 74.340 22.599 1.00 46.16 334 PHE A O 1
ATOM 2520 N N . LEU A 1 319 ? 16.087 74.282 23.237 1.00 39.95 335 LEU A N 1
ATOM 2521 C CA . LEU A 1 319 ? 16.385 73.943 24.623 1.00 42.45 335 LEU A CA 1
ATOM 2522 C C . LEU A 1 319 ? 17.008 72.555 24.735 1.00 45.07 335 LEU A C 1
ATOM 2523 O O . LEU A 1 319 ? 17.950 72.349 25.500 1.00 47.97 335 LEU A O 1
ATOM 2528 N N . ALA A 1 320 ? 16.478 71.608 23.966 1.00 39.24 336 ALA A N 1
ATOM 2529 C CA . ALA A 1 320 ? 16.998 70.246 23.961 1.00 40.49 336 ALA A CA 1
ATOM 2530 C C . ALA A 1 320 ? 18.438 70.214 23.461 1.00 47.01 336 ALA A C 1
ATOM 2531 O O . ALA A 1 320 ? 19.271 69.483 23.996 1.00 57.56 336 ALA A O 1
ATOM 2533 N N . GLU A 1 321 ? 18.727 71.006 22.434 1.00 41.44 337 GLU A N 1
ATOM 2534 C CA . GLU A 1 321 ? 20.086 71.109 21.918 1.00 43.84 337 GLU A CA 1
ATOM 2535 C C . GLU A 1 321 ? 21.020 71.688 22.974 1.00 47.57 337 GLU A C 1
ATOM 2536 O O . GLU A 1 321 ? 22.162 71.250 23.108 1.00 49.03 337 GLU A O 1
ATOM 2542 N N . TYR A 1 322 ? 20.524 72.666 23.727 1.00 49.31 338 TYR A N 1
ATOM 2543 C CA . TYR A 1 322 ? 21.301 73.283 24.797 1.00 46.15 338 TYR A CA 1
ATOM 2544 C C . TYR A 1 322 ? 21.703 72.259 25.852 1.00 54.52 338 TYR A C 1
ATOM 2545 O O . TYR A 1 322 ? 22.785 72.341 26.431 1.00 59.07 338 TYR A O 1
ATOM 2554 N N . TYR A 1 323 ? 20.824 71.295 26.098 1.00 54.33 339 TYR A N 1
ATOM 2555 C CA . TYR A 1 323 ? 21.100 70.248 27.071 1.00 49.85 339 TYR A CA 1
ATOM 2556 C C . TYR A 1 323 ? 22.161 69.278 26.557 1.00 55.67 339 TYR A C 1
ATOM 2557 O O . TYR A 1 323 ? 22.991 68.795 27.325 1.00 72.66 339 TYR A O 1
ATOM 2566 N N . GLU A 1 324 ? 22.136 69.001 25.257 1.00 51.82 340 GLU A N 1
ATOM 2567 C CA . GLU A 1 324 ? 23.156 68.158 24.640 1.00 51.04 340 GLU A CA 1
ATOM 2568 C C . GLU A 1 324 ? 24.531 68.815 24.724 1.00 56.71 340 GLU A C 1
ATOM 2569 O O . GLU A 1 324 ? 25.534 68.149 24.980 1.00 67.77 340 GLU A O 1
ATOM 2575 N N . LYS A 1 325 ? 24.569 70.126 24.509 1.00 51.25 341 LYS A N 1
ATOM 2576 C CA . LYS A 1 325 ? 25.822 70.870 24.548 1.00 55.00 341 LYS A CA 1
ATOM 2577 C C . LYS A 1 325 ? 26.358 70.990 25.972 1.00 60.36 341 LYS A C 1
ATOM 2578 O O . LYS A 1 325 ? 27.569 70.977 26.191 1.00 62.49 341 LYS A O 1
ATOM 2584 N N . ILE A 1 326 ? 25.451 71.103 26.938 1.00 60.82 342 ILE A N 1
ATOM 2585 C CA . ILE A 1 326 ? 25.838 71.321 28.328 1.00 62.52 342 ILE A CA 1
ATOM 2586 C C . ILE A 1 326 ? 26.211 70.007 29.016 1.00 71.71 342 ILE A C 1
ATOM 2587 O O . ILE A 1 326 ? 26.773 70.007 30.112 1.00 79.49 342 ILE A O 1
ATOM 2592 N N . GLY A 1 327 ? 25.905 68.889 28.364 1.00 68.48 343 GLY A N 1
ATOM 2593 C CA . GLY A 1 327 ? 26.296 67.585 28.868 1.00 71.10 343 GLY A CA 1
ATOM 2594 C C . GLY A 1 327 ? 25.184 66.772 29.507 1.00 78.59 343 GLY A C 1
ATOM 2595 O O . GLY A 1 327 ? 25.403 65.629 29.911 1.00 82.29 343 GLY A O 1
ATOM 2596 N N . ASP A 1 328 ? 23.991 67.350 29.599 1.00 70.92 344 ASP A N 1
ATOM 2597 C CA . ASP A 1 328 ? 22.858 66.640 30.182 1.00 62.62 344 ASP A CA 1
ATOM 2598 C C . ASP A 1 328 ? 22.047 65.969 29.080 1.00 70.92 344 ASP A C 1
ATOM 2599 O O . ASP A 1 328 ? 21.362 66.638 28.307 1.00 89.53 344 ASP A O 1
ATOM 2604 N N . ASP A 1 329 ? 22.111 64.642 29.023 1.00 67.46 345 ASP A N 1
ATOM 2605 C CA . ASP A 1 329 ? 21.369 63.892 28.017 1.00 71.17 345 ASP A CA 1
ATOM 2606 C C . ASP A 1 329 ? 20.007 63.442 28.528 1.00 70.93 345 ASP A C 1
ATOM 2607 O O . ASP A 1 329 ? 19.171 62.973 27.756 1.00 64.73 345 ASP A O 1
ATOM 2612 N N . LYS A 1 330 ? 19.783 63.597 29.829 1.00 76.00 346 LYS A N 1
ATOM 2613 C CA . LYS A 1 330 ? 18.525 63.175 30.431 1.00 76.35 346 LYS A CA 1
ATOM 2614 C C . LYS A 1 330 ? 17.429 64.183 30.122 1.00 76.71 346 LYS A C 1
ATOM 2615 O O . LYS A 1 330 ? 16.322 63.814 29.730 1.00 81.34 346 LYS A O 1
ATOM 2621 N N . LYS A 1 331 ? 17.749 65.460 30.298 1.00 72.86 347 LYS A N 1
ATOM 2622 C CA . LYS A 1 331 ? 16.807 66.528 30.000 1.00 65.78 347 LYS A CA 1
ATOM 2623 C C . LYS A 1 331 ? 16.692 66.736 28.495 1.00 63.08 347 LYS A C 1
ATOM 2624 O O . LYS A 1 331 ? 15.642 67.139 27.995 1.00 70.07 347 LYS A O 1
ATOM 2630 N N . ALA A 1 332 ? 17.777 66.456 27.780 1.00 53.08 348 ALA A N 1
ATOM 2631 C CA . ALA A 1 332 ? 17.792 66.573 26.327 1.00 50.31 348 ALA A CA 1
ATOM 2632 C C . ALA A 1 332 ? 16.775 65.628 25.694 1.00 61.10 348 ALA A C 1
ATOM 2633 O O . ALA A 1 332 ? 16.005 66.024 24.818 1.00 57.32 348 ALA A O 1
ATOM 2635 N N . LEU A 1 333 ? 16.779 64.379 26.148 1.00 61.69 349 LEU A N 1
ATOM 2636 C CA . LEU A 1 333 ? 15.848 63.377 25.647 1.00 63.55 349 LEU A CA 1
ATOM 2637 C C . LEU A 1 333 ? 14.411 63.746 25.990 1.00 63.47 349 LEU A C 1
ATOM 2638 O O . LEU A 1 333 ? 13.519 63.658 25.147 1.00 64.41 349 LEU A O 1
ATOM 2643 N N . LYS A 1 334 ? 14.198 64.164 27.233 1.00 63.50 350 LYS A N 1
ATOM 2644 C CA . LYS A 1 334 ? 12.871 64.539 27.703 1.00 68.02 350 LYS A CA 1
ATOM 2645 C C . LYS A 1 334 ? 12.333 65.749 26.941 1.00 63.46 350 LYS A C 1
ATOM 2646 O O . LYS A 1 334 ? 11.143 65.823 26.636 1.00 62.30 350 LYS A O 1
ATOM 2652 N N . THR A 1 335 ? 13.219 66.691 26.627 1.00 54.74 351 THR A N 1
ATOM 2653 C CA . THR A 1 335 ? 12.822 67.912 25.934 1.00 54.19 351 THR A CA 1
ATOM 2654 C C . THR A 1 335 ? 12.551 67.646 24.454 1.00 48.42 351 THR A C 1
ATOM 2655 O O . THR A 1 335 ? 11.621 68.211 23.876 1.00 42.07 351 THR A O 1
ATOM 2659 N N . TYR A 1 336 ? 13.365 66.787 23.847 1.00 45.02 352 TYR A N 1
ATOM 2660 C CA . TYR A 1 336 ? 13.164 66.386 22.457 1.00 42.60 352 TYR A CA 1
ATOM 2661 C C . TYR A 1 336 ? 11.814 65.702 22.273 1.00 53.23 352 TYR A C 1
ATOM 2662 O O . TYR A 1 336 ? 11.163 65.857 21.241 1.00 61.81 352 TYR A O 1
ATOM 2671 N N . GLN A 1 337 ? 11.401 64.942 23.283 1.00 56.13 353 GLN A N 1
ATOM 2672 C CA . GLN A 1 337 ? 10.130 64.232 23.234 1.00 61.86 353 GLN A CA 1
ATOM 2673 C C . GLN A 1 337 ? 8.952 65.198 23.337 1.00 54.33 353 GLN A C 1
ATOM 2674 O O . GLN A 1 337 ? 7.884 64.948 22.777 1.00 52.99 353 GLN A O 1
ATOM 2680 N N . LYS A 1 338 ? 9.150 66.302 24.051 1.00 53.49 354 LYS A N 1
ATOM 2681 C CA . LYS A 1 338 ? 8.136 67.348 24.122 1.00 59.46 354 LYS A CA 1
ATOM 2682 C C . LYS A 1 338 ? 8.063 68.102 22.801 1.00 57.59 354 LYS A C 1
ATOM 2683 O O . LYS A 1 338 ? 6.995 68.549 22.386 1.00 65.28 354 LYS A O 1
ATOM 2689 N N . ALA A 1 339 ? 9.210 68.235 22.144 1.00 45.06 355 ALA A N 1
ATOM 2690 C CA . ALA A 1 339 ? 9.291 68.953 20.879 1.00 49.59 355 ALA A CA 1
ATOM 2691 C C . ALA A 1 339 ? 8.618 68.172 19.758 1.00 58.10 355 ALA A C 1
ATOM 2692 O O . ALA A 1 339 ? 8.095 68.755 18.810 1.00 55.52 355 ALA A O 1
ATOM 2694 N N . TYR A 1 340 ? 8.627 66.849 19.877 1.00 61.53 356 TYR A N 1
ATOM 2695 C CA . TYR A 1 340 ? 8.051 65.979 18.858 1.00 62.36 356 TYR A CA 1
ATOM 2696 C C . TYR A 1 340 ? 6.541 66.178 18.735 1.00 60.41 356 TYR A C 1
ATOM 2697 O O . TYR A 1 340 ? 5.954 65.912 17.686 1.00 58.64 356 TYR A O 1
ATOM 2706 N N . THR A 1 341 ? 5.921 66.657 19.810 1.00 54.84 357 THR A N 1
ATOM 2707 C CA . THR A 1 341 ? 4.475 66.852 19.840 1.00 56.10 357 THR A CA 1
ATOM 2708 C C . THR A 1 341 ? 4.042 68.117 19.100 1.00 63.04 357 THR A C 1
ATOM 2709 O O . THR A 1 341 ? 3.038 68.115 18.388 1.00 73.62 357 THR A O 1
ATOM 2713 N N A GLU A 1 342 ? 4.801 69.195 19.274 0.52 60.94 358 GLU A N 1
ATOM 2714 N N B GLU A 1 342 ? 4.808 69.190 19.271 0.48 60.88 358 GLU A N 1
ATOM 2715 C CA A GLU A 1 342 ? 4.479 70.470 18.640 0.52 58.05 358 GLU A CA 1
ATOM 2716 C CA B GLU A 1 342 ? 4.500 70.467 18.635 0.48 58.09 358 GLU A CA 1
ATOM 2717 C C A GLU A 1 342 ? 4.810 70.450 17.147 0.52 55.04 358 GLU A C 1
ATOM 2718 C C B GLU A 1 342 ? 4.813 70.443 17.138 0.48 55.10 358 GLU A C 1
ATOM 2719 O O A GLU A 1 342 ? 5.754 69.781 16.727 0.52 56.69 358 GLU A O 1
ATOM 2720 O O B GLU A 1 342 ? 5.745 69.764 16.707 0.48 56.58 358 GLU A O 1
ATOM 2731 N N . PRO A 1 343 ? 4.025 71.185 16.341 1.00 50.63 359 PRO A N 1
ATOM 2732 C CA . PRO A 1 343 ? 4.170 71.257 14.879 1.00 46.93 359 PRO A CA 1
ATOM 2733 C C . PRO A 1 343 ? 5.561 71.650 14.384 1.00 41.68 359 PRO A C 1
ATOM 2734 O O . PRO A 1 343 ? 6.301 72.347 15.075 1.00 38.94 359 PRO A O 1
ATOM 2738 N N . ASN A 1 344 ? 5.900 71.192 13.182 1.00 36.57 360 ASN A N 1
ATOM 2739 C CA . ASN A 1 344 ? 7.193 71.483 12.575 1.00 34.03 360 ASN A CA 1
ATOM 2740 C C . ASN A 1 344 ? 7.308 72.927 12.114 1.00 35.99 360 ASN A C 1
ATOM 2741 O O . ASN A 1 344 ? 6.322 73.534 11.697 1.00 44.63 360 ASN A O 1
ATOM 2746 N N . ILE A 1 345 ? 8.515 73.476 12.200 1.00 35.61 361 ILE A N 1
ATOM 2747 C CA . ILE A 1 345 ? 8.799 74.788 11.635 1.00 33.34 361 ILE A CA 1
ATOM 2748 C C . ILE A 1 345 ? 10.171 74.782 10.963 1.00 35.03 361 ILE A C 1
ATOM 2749 O O . ILE A 1 345 ? 11.164 74.368 11.563 1.00 36.20 361 ILE A O 1
ATOM 2754 N N . ASP A 1 346 ? 10.208 75.230 9.710 1.00 39.34 362 ASP A N 1
ATOM 2755 C CA . ASP A 1 346 ? 11.433 75.260 8.912 1.00 39.79 362 ASP A CA 1
ATOM 2756 C C . ASP A 1 346 ? 12.127 73.895 8.899 1.00 42.09 362 ASP A C 1
ATOM 2757 O O . ASP A 1 346 ? 11.499 72.879 8.603 1.00 48.60 362 ASP A O 1
ATOM 2762 N N . PHE A 1 347 ? 13.415 73.872 9.235 1.00 36.57 363 PHE A N 1
ATOM 2763 C CA . PHE A 1 347 ? 14.190 72.635 9.191 1.00 36.04 363 PHE A CA 1
ATOM 2764 C C . PHE A 1 347 ? 13.907 71.752 10.399 1.00 46.73 363 PHE A C 1
ATOM 2765 O O . PHE A 1 347 ? 14.256 70.571 10.407 1.00 51.85 363 PHE A O 1
ATOM 2773 N N . ILE A 1 348 ? 13.282 72.323 11.422 1.00 42.05 364 ILE A N 1
ATOM 2774 C CA . ILE A 1 348 ? 12.962 71.553 12.614 1.00 39.83 364 ILE A CA 1
ATOM 2775 C C . ILE A 1 348 ? 11.706 70.736 12.358 1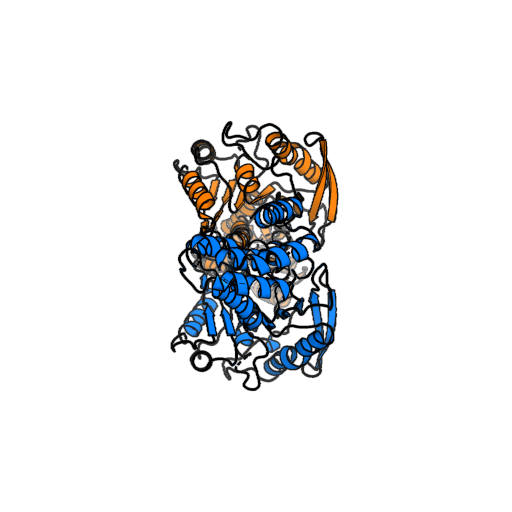.00 43.96 364 ILE A C 1
ATOM 2776 O O . ILE A 1 348 ? 10.630 71.284 12.121 1.00 49.08 364 ILE A O 1
ATOM 2781 N N . THR A 1 349 ? 11.847 69.417 12.428 1.00 45.86 365 THR A N 1
ATOM 2782 C CA . THR A 1 349 ? 10.783 68.507 12.026 1.00 47.45 365 THR A CA 1
ATOM 2783 C C . THR A 1 349 ? 10.733 67.288 12.931 1.00 51.56 365 THR A C 1
ATOM 2784 O O . THR A 1 349 ? 11.687 67.004 13.653 1.00 49.62 365 THR A O 1
ATOM 2788 N N . GLY A 1 350 ? 9.619 66.567 12.880 1.00 49.19 366 GLY A N 1
ATOM 2789 C CA . GLY A 1 350 ? 9.477 65.337 13.632 1.00 56.61 366 GLY A CA 1
ATOM 2790 C C . GLY A 1 350 ? 10.539 64.328 13.244 1.00 57.19 366 GLY A C 1
ATOM 2791 O O . GLY A 1 350 ? 11.079 63.627 14.097 1.00 63.18 366 GLY A O 1
ATOM 2792 N N . ASP A 1 351 ? 10.846 64.266 11.951 1.00 51.97 367 ASP A N 1
ATOM 2793 C CA . ASP A 1 351 ? 11.846 63.335 11.441 1.00 47.90 367 ASP A CA 1
ATOM 2794 C C . ASP A 1 351 ? 13.230 63.622 12.018 1.00 53.31 367 ASP A C 1
ATOM 2795 O O . ASP A 1 351 ? 13.921 62.710 12.471 1.00 59.98 367 ASP A O 1
ATOM 2800 N N . LEU A 1 352 ? 13.628 64.891 12.004 1.00 51.20 368 LEU A N 1
ATOM 2801 C CA . LEU A 1 352 ? 14.928 65.287 12.536 1.00 44.26 368 LEU A CA 1
ATOM 2802 C C . LEU A 1 352 ? 15.001 65.064 14.043 1.00 46.53 368 LEU A C 1
ATOM 2803 O O . LEU A 1 352 ? 16.005 64.575 14.559 1.00 55.97 368 LEU A O 1
ATOM 2808 N N . ILE A 1 353 ? 13.930 65.427 14.741 1.00 39.17 369 ILE A N 1
ATOM 2809 C CA . ILE A 1 353 ? 13.854 65.241 16.184 1.00 43.06 369 ILE A CA 1
ATOM 2810 C C . ILE A 1 353 ? 13.906 63.757 16.531 1.00 51.05 369 ILE A C 1
ATOM 2811 O O . ILE A 1 353 ? 14.560 63.357 17.495 1.00 56.34 369 ILE A O 1
ATOM 2816 N N . ASN A 1 354 ? 13.230 62.945 15.725 1.00 59.51 370 ASN A N 1
ATOM 2817 C CA . ASN A 1 354 ? 13.219 61.502 15.922 1.00 64.36 370 ASN A CA 1
ATOM 2818 C C . ASN A 1 354 ? 14.620 60.918 15.778 1.00 69.01 370 ASN A C 1
ATOM 2819 O O . ASN A 1 354 ? 14.982 59.967 16.469 1.00 76.12 370 ASN A O 1
ATOM 2824 N N . GLU A 1 355 ? 15.405 61.500 14.877 1.00 64.99 371 GLU A N 1
ATOM 2825 C CA . GLU A 1 355 ? 16.796 61.103 14.691 1.00 61.64 371 GLU A CA 1
ATOM 2826 C C . GLU A 1 355 ? 17.614 61.419 15.938 1.00 67.53 371 GLU A C 1
ATOM 2827 O O . GLU A 1 355 ? 18.485 60.645 16.336 1.00 81.11 371 GLU A O 1
ATOM 2833 N N . ARG A 1 356 ? 17.323 62.561 16.554 1.00 62.19 372 ARG A N 1
ATOM 2834 C CA . ARG A 1 356 ? 18.010 62.973 17.772 1.00 58.31 372 ARG A CA 1
ATOM 2835 C C . ARG A 1 356 ? 17.641 62.068 18.942 1.00 58.71 372 ARG A C 1
ATOM 2836 O O . ARG A 1 356 ? 18.484 61.740 19.775 1.00 65.63 372 ARG A O 1
ATOM 2844 N N . ILE A 1 357 ? 16.374 61.670 18.995 1.00 60.84 373 ILE A N 1
ATOM 2845 C CA . ILE A 1 357 ? 15.869 60.839 20.083 1.00 65.85 373 ILE A CA 1
ATOM 2846 C C . ILE A 1 357 ? 16.482 59.441 20.065 1.00 82.44 373 ILE A C 1
ATOM 2847 O O . ILE A 1 357 ? 16.976 58.960 21.086 1.00 85.07 373 ILE A O 1
ATOM 2852 N N . THR A 1 358 ? 16.456 58.799 18.901 1.00 91.05 374 THR A N 1
ATOM 2853 C CA . THR A 1 358 ? 16.980 57.443 18.760 1.00 88.89 374 THR A CA 1
ATOM 2854 C C . THR A 1 358 ? 18.476 57.378 19.053 1.00 86.56 374 THR A C 1
ATOM 2855 O O . THR A 1 358 ? 18.982 56.352 19.508 1.00 98.18 374 THR A O 1
ATOM 2859 N N . HIS A 1 359 ? 19.180 58.475 18.794 1.00 76.28 375 HIS A N 1
ATOM 2860 C CA . HIS A 1 359 ? 20.609 58.546 19.073 1.00 78.06 375 HIS A CA 1
ATOM 2861 C C . HIS A 1 359 ? 20.868 58.592 20.575 1.00 81.11 375 HIS A C 1
ATOM 2862 O O . HIS A 1 359 ? 21.861 58.052 21.062 1.00 87.20 375 HIS A O 1
ATOM 2869 N N . LEU A 1 360 ? 19.968 59.246 21.303 1.00 73.34 376 LEU A N 1
ATOM 2870 C CA . LEU A 1 360 ? 20.093 59.368 22.751 1.00 73.11 376 LEU A CA 1
ATOM 2871 C C . LEU A 1 360 ? 19.659 58.089 23.458 1.00 84.63 376 LEU A C 1
ATOM 2872 O O . LEU A 1 360 ? 20.198 57.737 24.507 1.00 91.78 376 LEU A O 1
ATOM 2877 N N . GLN A 1 361 ? 18.682 57.398 22.880 1.00 88.55 377 GLN A N 1
ATOM 2878 C CA . GLN A 1 361 ? 18.199 56.142 23.442 1.00 89.36 377 GLN A CA 1
ATOM 2879 C C . GLN A 1 361 ? 19.197 55.013 23.199 1.00 97.26 377 GLN A C 1
ATOM 2880 O O . GLN A 1 361 ? 19.233 54.032 23.942 1.00 93.03 377 GLN A O 1
ATOM 2886 N N . ALA A 1 362 ? 20.008 55.162 22.156 1.00 101.68 378 ALA A N 1
ATOM 2887 C CA . ALA A 1 362 ? 21.037 54.180 21.836 1.00 98.88 378 ALA A CA 1
ATOM 2888 C C . ALA A 1 362 ? 22.164 54.225 22.862 1.00 104.27 378 ALA A C 1
ATOM 2889 O O . ALA A 1 362 ? 22.826 53.219 23.118 1.00 112.03 378 ALA A O 1
ATOM 2891 N N . THR A 1 363 ? 22.376 55.399 23.446 1.00 100.05 379 THR A N 1
ATOM 2892 C CA . THR A 1 363 ? 23.404 55.575 24.464 1.00 96.40 379 THR A CA 1
ATOM 2893 C C . THR A 1 363 ? 22.783 55.635 25.856 1.00 85.19 379 THR A C 1
ATOM 2894 O O . THR A 1 363 ? 23.450 55.978 26.831 1.00 81.41 379 THR A O 1
ATOM 2898 N N . ALA B 1 3 ? -7.693 109.385 -6.700 1.00 90.57 19 ALA B N 1
ATOM 2899 C CA . ALA B 1 3 ? -6.621 108.504 -7.151 1.00 89.11 19 ALA B CA 1
ATOM 2900 C C . ALA B 1 3 ? -7.093 107.057 -7.217 1.00 89.13 19 ALA B C 1
ATOM 2901 O O . ALA B 1 3 ? -6.907 106.288 -6.271 1.00 90.60 19 ALA B O 1
ATOM 2903 N N . GLN B 1 4 ? -7.704 106.693 -8.339 1.00 79.54 20 GLN B N 1
ATOM 2904 C CA . GLN B 1 4 ? -8.220 105.344 -8.518 1.00 75.35 20 GLN B CA 1
ATOM 2905 C C . GLN B 1 4 ? -7.412 104.548 -9.535 1.00 66.16 20 GLN B C 1
ATOM 2906 O O . GLN B 1 4 ? -7.297 104.934 -10.699 1.00 61.61 20 GLN B O 1
ATOM 2912 N N . VAL B 1 5 ? -6.864 103.426 -9.087 1.00 54.25 21 VAL B N 1
ATOM 2913 C CA . VAL B 1 5 ? -6.205 102.494 -9.983 1.00 40.84 21 VAL B CA 1
ATOM 2914 C C . VAL B 1 5 ? -7.142 101.323 -10.253 1.00 48.82 21 VAL B C 1
ATOM 2915 O O . VAL B 1 5 ? -7.427 100.522 -9.362 1.00 49.52 21 VAL B O 1
ATOM 2919 N N . ILE B 1 6 ? -7.625 101.229 -11.488 1.00 48.51 22 ILE B N 1
ATOM 2920 C CA . ILE B 1 6 ? -8.582 100.192 -11.852 1.00 50.12 22 ILE B CA 1
ATOM 2921 C C . ILE B 1 6 ? -7.882 98.913 -12.296 1.00 45.06 22 ILE B C 1
ATOM 2922 O O . ILE B 1 6 ? -7.132 98.906 -13.272 1.00 38.44 22 ILE B O 1
ATOM 2927 N N . SER B 1 7 ? -8.141 97.829 -11.574 1.00 38.95 23 SER B N 1
ATOM 2928 C CA . SER B 1 7 ? -7.521 96.547 -11.869 1.00 32.17 23 SER B CA 1
ATOM 2929 C C . SER B 1 7 ? -8.320 95.769 -12.910 1.00 36.09 23 SER B C 1
ATOM 2930 O O . SER B 1 7 ? -9.547 95.716 -12.853 1.00 44.52 23 SER B O 1
ATOM 2933 N N . GLU B 1 8 ? -7.613 95.169 -13.860 1.00 31.42 24 GLU B N 1
ATOM 2934 C CA . GLU B 1 8 ? -8.241 94.326 -14.869 1.00 27.75 24 GLU B CA 1
ATOM 2935 C C . GLU B 1 8 ? -7.260 93.269 -15.364 1.00 36.96 24 GLU B C 1
ATOM 2936 O O . GLU B 1 8 ? -6.053 93.384 -15.158 1.00 30.61 24 GLU B O 1
ATOM 2942 N N . THR B 1 9 ? -7.784 92.231 -16.004 1.00 43.89 25 THR B N 1
ATOM 2943 C CA . THR B 1 9 ? -6.935 91.190 -16.567 1.00 41.02 25 THR B CA 1
ATOM 2944 C C . THR B 1 9 ? -6.743 91.401 -18.063 1.00 39.30 25 THR B C 1
ATOM 2945 O O . THR B 1 9 ? -7.686 91.728 -18.783 1.00 52.00 25 THR B O 1
ATOM 2949 N N . PHE B 1 10 ? -5.510 91.223 -18.520 1.00 36.51 26 PHE B N 1
ATOM 2950 C CA . PHE B 1 10 ? -5.194 91.324 -19.937 1.00 38.80 26 PHE B CA 1
ATOM 2951 C C . PHE B 1 10 ? -4.846 89.946 -20.476 1.00 39.32 26 PHE B C 1
ATOM 2952 O O . PHE B 1 10 ? -3.985 89.258 -19.927 1.00 44.75 26 PHE B O 1
ATOM 2960 N N . SER B 1 11 ? -5.519 89.538 -21.546 1.00 40.90 27 SER B N 1
ATOM 2961 C CA . SER B 1 11 ? -5.233 88.248 -22.155 1.00 38.71 27 SER B CA 1
ATOM 2962 C C . SER B 1 11 ? -4.079 88.392 -23.135 1.00 37.91 27 SER B C 1
ATOM 2963 O O . SER B 1 11 ? -4.170 89.128 -24.117 1.00 45.32 27 SER B O 1
ATOM 2966 N N . SER B 1 12 ? -2.993 87.680 -22.863 1.00 33.59 28 SER B N 1
ATOM 2967 C CA . SER B 1 12 ? -1.784 87.804 -23.662 1.00 38.77 28 SER B CA 1
ATOM 2968 C C . SER B 1 12 ? -1.528 86.543 -24.474 1.00 48.71 28 SER B C 1
ATOM 2969 O O . SER B 1 12 ? -1.547 85.435 -23.941 1.00 51.71 28 SER B O 1
ATOM 2972 N N . GLY B 1 13 ? -1.294 86.721 -25.769 1.00 39.59 29 GLY B N 1
ATOM 2973 C CA . GLY B 1 13 ? -0.992 85.605 -26.643 1.00 43.14 29 GLY B CA 1
ATOM 2974 C C . GLY B 1 13 ? 0.419 85.104 -26.416 1.00 45.40 29 GLY B C 1
ATOM 2975 O O . GLY B 1 13 ? 0.675 83.899 -26.435 1.00 48.09 29 GLY B O 1
ATOM 2976 N N . ARG B 1 14 ? 1.337 86.039 -26.192 1.00 35.45 30 ARG B N 1
ATOM 2977 C CA . ARG B 1 14 ? 2.739 85.703 -25.982 1.00 40.87 30 ARG B CA 1
ATOM 2978 C C . ARG B 1 14 ? 2.976 85.064 -24.616 1.00 46.78 30 ARG B C 1
ATOM 2979 O O . ARG B 1 14 ? 3.755 84.119 -24.494 1.00 44.19 30 ARG B O 1
ATOM 2987 N N . LEU B 1 15 ? 2.308 85.584 -23.592 1.00 43.53 31 LEU B N 1
ATOM 2988 C CA . LEU B 1 15 ? 2.440 85.042 -22.243 1.00 42.30 31 LEU B CA 1
ATOM 2989 C C . LEU B 1 15 ? 1.579 83.800 -22.045 1.00 46.00 31 LEU B C 1
ATOM 2990 O O . LEU B 1 15 ? 1.819 83.011 -21.130 1.00 45.73 31 LEU B O 1
ATOM 2995 N N . ASN B 1 16 ? 0.578 83.640 -22.908 1.00 44.98 32 ASN B N 1
ATOM 2996 C CA . ASN B 1 16 ? -0.358 82.521 -22.830 1.00 50.53 32 ASN B CA 1
ATOM 2997 C C . ASN B 1 16 ? -1.043 82.421 -21.469 1.00 50.08 32 ASN B C 1
ATOM 2998 O O . ASN B 1 16 ? -1.273 81.326 -20.957 1.00 49.26 32 ASN B O 1
ATOM 3003 N N . ARG B 1 17 ? -1.358 83.574 -20.888 1.00 40.45 33 ARG B N 1
ATOM 3004 C CA . ARG B 1 17 ? -2.032 83.631 -19.597 1.00 38.18 33 ARG B CA 1
ATOM 3005 C C . ARG B 1 17 ? -2.768 84.954 -19.430 1.00 37.77 33 ARG B C 1
ATOM 3006 O O . ARG B 1 17 ? -2.520 85.908 -20.168 1.00 40.09 33 ARG B O 1
ATOM 3014 N N . LYS B 1 18 ? -3.680 85.006 -18.466 1.00 41.19 34 LYS B N 1
ATOM 3015 C CA . LYS B 1 18 ? -4.334 86.262 -18.127 1.00 45.25 34 LYS B CA 1
ATOM 3016 C C . LYS B 1 18 ? -3.450 87.022 -17.148 1.00 46.58 34 LYS B C 1
ATOM 3017 O O . LYS B 1 18 ? -3.182 86.551 -16.043 1.00 54.45 34 LYS B O 1
ATOM 3023 N N . GLN B 1 19 ? -3.001 88.202 -17.558 1.00 41.54 35 GLN B N 1
ATOM 3024 C CA . GLN B 1 19 ? -2.058 88.971 -16.759 1.00 34.79 35 GLN B CA 1
ATOM 3025 C C . GLN B 1 19 ? -2.749 90.115 -16.034 1.00 38.79 35 GLN B C 1
ATOM 3026 O O . GLN B 1 19 ? -3.400 90.952 -16.659 1.00 39.73 35 GLN B O 1
ATOM 3032 N N . LYS B 1 20 ? -2.603 90.152 -14.714 1.00 28.91 36 LYS B N 1
ATOM 3033 C CA . LYS B 1 20 ? -3.181 91.234 -13.931 1.00 27.28 36 LYS B CA 1
ATOM 3034 C C . LYS B 1 20 ? -2.441 92.538 -14.198 1.00 31.84 36 LYS B C 1
ATOM 3035 O O . LYS B 1 20 ? -1.219 92.612 -14.072 1.00 35.21 36 LYS B O 1
ATOM 3041 N N . ILE B 1 21 ? -3.197 93.557 -14.584 1.00 20.65 37 ILE B N 1
ATOM 3042 C CA . ILE B 1 21 ? -2.666 94.897 -14.792 1.00 22.18 37 ILE B CA 1
ATOM 3043 C C . ILE B 1 21 ? -3.583 95.894 -14.108 1.00 23.82 37 ILE B C 1
ATOM 3044 O O . ILE B 1 21 ? -4.683 95.545 -13.682 1.00 28.50 37 ILE B O 1
ATOM 3049 N N . GLY B 1 22 ? -3.141 97.139 -14.011 1.00 22.71 38 GLY B N 1
ATOM 3050 C CA . GLY B 1 22 ? -4.013 98.170 -13.495 1.00 27.06 38 GLY B CA 1
ATOM 3051 C C . GLY B 1 22 ? -3.699 99.494 -14.147 1.00 29.08 38 GLY B C 1
ATOM 3052 O O . GLY B 1 22 ? -2.587 99.725 -14.624 1.00 28.48 38 GLY B O 1
ATOM 3053 N N . ILE B 1 23 ? -4.692 100.376 -14.146 1.00 26.64 39 ILE B N 1
ATOM 3054 C CA . ILE B 1 23 ? -4.639 101.583 -14.953 1.00 28.53 39 ILE B CA 1
ATOM 3055 C C . ILE B 1 23 ? -5.043 102.803 -14.151 1.00 30.27 39 ILE B C 1
ATOM 3056 O O . ILE B 1 23 ? -6.122 102.841 -13.559 1.00 41.87 39 ILE B O 1
ATOM 3061 N N . TYR B 1 24 ? -4.169 103.800 -14.131 1.00 29.07 40 TYR B N 1
ATOM 3062 C CA . TYR B 1 24 ? -4.516 105.077 -13.541 1.00 28.01 40 TYR B CA 1
ATOM 3063 C C . TYR B 1 24 ? -4.878 106.073 -14.632 1.00 26.77 40 TYR B C 1
ATOM 3064 O O . TYR B 1 24 ? -4.115 106.283 -15.576 1.00 28.12 40 TYR B O 1
ATOM 3073 N N . LYS B 1 25 ? -6.046 106.688 -14.492 1.00 35.74 41 LYS B N 1
ATOM 3074 C CA . LYS B 1 25 ? -6.447 107.779 -15.369 1.00 39.90 41 LYS B CA 1
ATOM 3075 C C . LYS B 1 25 ? -6.573 109.041 -14.537 1.00 48.23 41 LYS B C 1
ATOM 3076 O O . LYS B 1 25 ? -6.935 108.972 -13.363 1.00 56.42 41 LYS B O 1
ATOM 3082 N N . PRO B 1 26 ? -6.277 110.200 -15.138 1.00 56.71 42 PRO B N 1
ATOM 3083 C CA . PRO B 1 26 ? -6.347 111.463 -14.397 1.00 56.82 42 PRO B CA 1
ATOM 3084 C C . PRO B 1 26 ? -7.758 111.780 -13.912 1.00 70.09 42 PRO B C 1
ATOM 3085 O O . PRO B 1 26 ? -8.694 111.030 -14.187 1.00 54.74 42 PRO B O 1
ATOM 3089 N N . GLU B 1 27 ? -7.909 112.907 -13.228 1.00 98.24 43 GLU B N 1
ATOM 3090 C CA . GLU B 1 27 ? -9.160 113.233 -12.560 1.00 107.09 43 GLU B CA 1
ATOM 3091 C C . GLU B 1 27 ? -10.221 113.620 -13.576 1.00 107.34 43 GLU B C 1
ATOM 3092 O O . GLU B 1 27 ? -11.207 112.903 -13.756 1.00 102.10 43 GLU B O 1
ATOM 3098 N N . LYS B 1 28 ? -10.018 114.752 -14.240 1.00 105.95 44 LYS B N 1
ATOM 3099 C CA . LYS B 1 28 ? -10.862 115.109 -15.367 1.00 101.86 44 LYS B CA 1
ATOM 3100 C C . LYS B 1 28 ? -10.276 114.458 -16.611 1.00 98.12 44 LYS B C 1
ATOM 3101 O O . LYS B 1 28 ? -9.152 114.765 -17.011 1.00 93.43 44 LYS B O 1
ATOM 3103 N N . TYR B 1 29 ? -11.040 113.560 -17.223 1.00 97.90 45 TYR B N 1
ATOM 3104 C CA . TYR B 1 29 ? -10.541 112.805 -18.364 1.00 100.40 45 TYR B CA 1
ATOM 3105 C C . TYR B 1 29 ? -11.377 113.047 -19.612 1.00 97.52 45 TYR B C 1
ATOM 3106 O O . TYR B 1 29 ? -12.556 112.695 -19.665 1.00 93.13 45 TYR B O 1
ATOM 3115 N N . THR B 1 30 ? -10.750 113.653 -20.613 1.00 98.46 46 THR B N 1
ATOM 3116 C CA . THR B 1 30 ? -11.371 113.846 -21.915 1.00 100.36 46 THR B CA 1
ATOM 3117 C C . THR B 1 30 ? -10.446 113.309 -23.001 1.00 99.33 46 THR B C 1
ATOM 3118 O O . THR B 1 30 ? -9.227 113.291 -22.831 1.00 93.96 46 THR B O 1
ATOM 3122 N N . ASP B 1 31 ? -11.024 112.875 -24.115 1.00 104.18 47 ASP B N 1
ATOM 3123 C CA . ASP B 1 31 ? -10.235 112.356 -25.226 1.00 104.32 47 ASP B CA 1
ATOM 3124 C C . ASP B 1 31 ? -9.845 113.487 -26.174 1.00 104.24 47 ASP B C 1
ATOM 3125 O O . ASP B 1 31 ? -9.217 113.258 -27.208 1.00 97.39 47 ASP B O 1
ATOM 3130 N N . ARG B 1 32 ? -10.223 114.709 -25.807 1.00 109.64 48 ARG B N 1
ATOM 3131 C CA . ARG B 1 32 ? -9.883 115.896 -26.583 1.00 107.73 48 ARG B CA 1
ATOM 3132 C C . ARG B 1 32 ? -8.418 116.286 -26.395 1.00 106.06 48 ARG B C 1
ATOM 3133 O O . ARG B 1 32 ? -7.885 117.108 -27.141 1.00 109.57 48 ARG B O 1
ATOM 3135 N N . GLN B 1 33 ? -7.774 115.695 -25.394 1.00 97.04 49 GLN B N 1
ATOM 3136 C CA . GLN B 1 33 ? -6.357 115.934 -25.144 1.00 89.43 49 GLN B CA 1
ATOM 3137 C C . GLN B 1 33 ? -5.603 114.613 -25.037 1.00 75.25 49 GLN B C 1
ATOM 3138 O O . GLN B 1 33 ? -6.210 113.553 -24.890 1.00 71.18 49 GLN B O 1
ATOM 3144 N N . ALA B 1 34 ? -4.278 114.681 -25.115 1.00 65.21 50 ALA B N 1
ATOM 3145 C CA . ALA B 1 34 ? -3.447 113.483 -25.088 1.00 57.30 50 ALA B CA 1
ATOM 3146 C C . ALA B 1 34 ? -2.653 113.374 -23.789 1.00 56.11 50 ALA B C 1
ATOM 3147 O O . ALA B 1 34 ? -2.290 114.384 -23.186 1.00 58.56 50 ALA B O 1
ATOM 3149 N N . TYR B 1 35 ? -2.385 112.143 -23.364 1.00 46.92 51 TYR B N 1
ATOM 3150 C CA . TYR B 1 35 ? -1.631 111.912 -22.139 1.00 31.36 51 TYR B CA 1
ATOM 3151 C C . TYR B 1 35 ? -0.391 111.069 -22.403 1.00 30.12 51 TYR B C 1
ATOM 3152 O O . TYR B 1 35 ? -0.433 110.125 -23.190 1.00 39.49 51 TYR B O 1
ATOM 3161 N N . PRO B 1 36 ? 0.719 111.401 -21.729 1.00 24.28 52 PRO B N 1
ATOM 3162 C CA . PRO B 1 36 ? 1.912 110.553 -21.779 1.00 20.11 52 PRO B CA 1
ATOM 3163 C C . PRO B 1 36 ? 1.673 109.257 -21.016 1.00 22.22 52 PRO B C 1
ATOM 3164 O O . PRO B 1 36 ? 0.958 109.268 -20.014 1.00 30.11 52 PRO B O 1
ATOM 3168 N N . LEU B 1 37 ? 2.257 108.160 -21.485 1.00 24.18 53 LEU B N 1
ATOM 3169 C CA . LEU B 1 37 ? 2.055 106.859 -20.857 1.00 24.74 53 LEU B CA 1
ATOM 3170 C C . LEU B 1 37 ? 3.268 106.425 -20.045 1.00 26.19 53 LEU B C 1
ATOM 3171 O O . LEU B 1 37 ? 4.402 106.500 -20.517 1.00 33.67 53 LEU B O 1
ATOM 3176 N N . ILE B 1 38 ? 3.023 105.974 -18.819 1.00 21.12 54 ILE B N 1
ATOM 3177 C CA . ILE B 1 38 ? 4.078 105.400 -17.991 1.00 27.56 54 ILE B CA 1
ATOM 3178 C C . ILE B 1 38 ? 3.733 103.965 -17.610 1.00 25.62 54 ILE B C 1
ATOM 3179 O O . ILE B 1 38 ? 2.720 103.714 -16.957 1.00 22.62 54 ILE B O 1
ATOM 3184 N N . VAL B 1 39 ? 4.577 103.027 -18.027 1.00 26.56 55 VAL B N 1
ATOM 3185 C CA . VAL B 1 39 ? 4.365 101.614 -17.732 1.00 24.61 55 VAL B CA 1
ATOM 3186 C C . VAL B 1 39 ? 5.222 101.167 -16.549 1.00 24.41 55 VAL B C 1
ATOM 3187 O O . VAL B 1 39 ? 6.420 101.445 -16.503 1.00 34.55 55 VAL B O 1
ATOM 3191 N N . VAL B 1 40 ? 4.602 100.482 -15.591 1.00 30.41 56 VAL B N 1
ATOM 3192 C CA . VAL B 1 40 ? 5.311 99.985 -14.415 1.00 22.68 56 VAL B CA 1
ATOM 3193 C C . VAL B 1 40 ? 5.274 98.458 -14.345 1.00 25.78 56 VAL B C 1
ATOM 3194 O O . VAL B 1 40 ? 4.209 97.864 -14.176 1.00 32.90 56 VAL B O 1
ATOM 3198 N N . LEU B 1 41 ? 6.439 97.830 -14.481 1.00 23.47 57 LEU B N 1
ATOM 3199 C CA . LEU B 1 41 ? 6.538 96.371 -14.524 1.00 33.18 57 LEU B CA 1
ATOM 3200 C C . LEU B 1 41 ? 6.477 95.721 -13.141 1.00 45.64 57 LEU B C 1
ATOM 3201 O O . LEU B 1 41 ? 6.088 94.562 -12.994 1.00 58.59 57 LEU B O 1
ATOM 3206 N N . ASN B 1 42 ? 6.893 96.485 -12.141 1.00 29.10 58 ASN B N 1
ATOM 3207 C CA . ASN B 1 42 ? 7.032 96.041 -10.756 1.00 31.87 58 ASN B CA 1
ATOM 3208 C C . ASN B 1 42 ? 5.811 96.322 -9.881 1.00 38.07 58 ASN B C 1
ATOM 3209 O O . ASN B 1 42 ? 5.878 96.208 -8.659 1.00 55.04 58 ASN B O 1
ATOM 3214 N N . ALA B 1 43 ? 4.714 96.720 -10.517 1.00 30.05 59 ALA B N 1
ATOM 3215 C CA . ALA B 1 43 ? 3.629 97.494 -9.912 1.00 30.23 59 ALA B CA 1
ATOM 3216 C C . ALA B 1 43 ? 3.098 97.014 -8.558 1.00 30.11 59 ALA B C 1
ATOM 3217 O O . ALA B 1 43 ? 2.550 97.817 -7.808 1.00 32.26 59 ALA B O 1
ATOM 3219 N N . GLU B 1 44 ? 3.229 95.730 -8.236 1.00 32.90 60 GLU B N 1
ATOM 3220 C CA . GLU B 1 44 ? 2.810 95.258 -6.912 1.00 24.34 60 GLU B CA 1
ATOM 3221 C C . GLU B 1 44 ? 3.454 96.091 -5.790 1.00 29.86 60 GLU B C 1
ATOM 3222 O O . GLU B 1 44 ? 2.885 96.241 -4.711 1.00 34.41 60 GLU B O 1
ATOM 3228 N N . THR B 1 45 ? 4.632 96.643 -6.067 1.00 26.03 61 THR B N 1
ATOM 3229 C CA . THR B 1 45 ? 5.312 97.558 -5.153 1.00 22.10 61 THR B CA 1
ATOM 3230 C C . THR B 1 45 ? 5.305 98.995 -5.686 1.00 30.35 61 THR B C 1
ATOM 3231 O O . THR B 1 45 ? 4.786 99.902 -5.037 1.00 41.32 61 THR B O 1
ATOM 3235 N N . LEU B 1 46 ? 5.919 99.196 -6.850 1.00 19.41 62 LEU B N 1
ATOM 3236 C CA . LEU B 1 46 ? 6.160 100.530 -7.404 1.00 24.51 62 LEU B CA 1
ATOM 3237 C C . LEU B 1 46 ? 4.939 101.338 -7.875 1.00 27.95 62 LEU B C 1
ATOM 3238 O O . LEU B 1 46 ? 5.037 102.557 -8.011 1.00 30.17 62 LEU B O 1
ATOM 3251 N N . GLU B 1 48 ? 1.808 102.361 -6.694 1.00 32.33 64 GLU B N 1
ATOM 3252 C CA . GLU B 1 48 ? 1.245 103.431 -5.876 1.00 36.31 64 GLU B CA 1
ATOM 3253 C C . GLU B 1 48 ? 2.215 104.598 -5.633 1.00 34.00 64 GLU B C 1
ATOM 3254 O O . GLU B 1 48 ? 1.792 105.755 -5.670 1.00 37.69 64 GLU B O 1
ATOM 3260 N N . PRO B 1 49 ? 3.507 104.313 -5.374 1.00 26.04 65 PRO B N 1
ATOM 3261 C CA . PRO B 1 49 ? 4.425 105.456 -5.295 1.00 32.62 65 PRO B CA 1
ATOM 3262 C C . PRO B 1 49 ? 4.524 106.250 -6.599 1.00 29.58 65 PRO B C 1
ATOM 3263 O O . PRO B 1 49 ? 4.591 107.476 -6.548 1.00 31.00 65 PRO B O 1
ATOM 3267 N N . VAL B 1 50 ? 4.530 105.568 -7.741 1.00 23.91 66 VAL B N 1
ATOM 3268 C CA . VAL B 1 50 ? 4.586 106.251 -9.031 1.00 18.15 66 VAL B CA 1
ATOM 3269 C C . VAL B 1 50 ? 3.332 107.092 -9.263 1.00 28.19 66 VAL B C 1
ATOM 3270 O O . VAL B 1 50 ? 3.420 108.267 -9.623 1.00 35.79 66 VAL B O 1
ATOM 3274 N N . VAL B 1 51 ? 2.168 106.489 -9.045 1.00 20.81 67 VAL B N 1
ATOM 3275 C CA . VAL B 1 51 ? 0.899 107.182 -9.237 1.00 25.79 67 VAL B CA 1
ATOM 3276 C C . VAL B 1 51 ? 0.773 108.392 -8.312 1.00 26.36 67 VAL B C 1
ATOM 3277 O O . VAL B 1 51 ? 0.348 109.464 -8.738 1.00 30.22 67 VAL B O 1
ATOM 3281 N N . SER B 1 52 ? 1.156 108.229 -7.051 1.00 26.87 68 SER B N 1
ATOM 3282 C CA . SER B 1 52 ? 1.037 109.320 -6.090 1.00 24.64 68 SER B CA 1
ATOM 3283 C C . SER B 1 52 ? 1.972 110.479 -6.435 1.00 30.54 68 SER B C 1
ATOM 3284 O O . SER B 1 52 ? 1.634 111.641 -6.214 1.00 41.00 68 SER B O 1
ATOM 3295 N N . VAL B 1 54 ? 3.167 111.288 -9.546 1.00 29.06 70 VAL B N 1
ATOM 3296 C CA . VAL B 1 54 ? 2.806 111.983 -10.783 1.00 30.22 70 VAL B CA 1
ATOM 3297 C C . VAL B 1 54 ? 1.600 112.889 -10.540 1.00 32.30 70 VAL B C 1
ATOM 3298 O O . VAL B 1 54 ? 1.438 113.908 -11.210 1.00 40.34 70 VAL B O 1
ATOM 3302 N N . ARG B 1 55 ? 0.765 112.524 -9.572 1.00 27.23 71 ARG B N 1
ATOM 3303 C CA . ARG B 1 55 ? -0.343 113.378 -9.159 1.00 33.39 71 ARG B CA 1
ATOM 3304 C C . ARG B 1 55 ? 0.191 114.568 -8.375 1.00 40.64 71 ARG B C 1
ATOM 3305 O O . ARG B 1 55 ? -0.299 115.689 -8.504 1.00 42.79 71 ARG B O 1
ATOM 3313 N N . TYR B 1 56 ? 1.204 114.299 -7.559 1.00 28.01 72 TYR B N 1
ATOM 3314 C CA . TYR B 1 56 ? 1.882 115.315 -6.767 1.00 29.09 72 TYR B CA 1
ATOM 3315 C C . TYR B 1 56 ? 2.472 116.401 -7.662 1.00 32.61 72 TYR B C 1
ATOM 3316 O O . TYR B 1 56 ? 2.193 117.586 -7.483 1.00 36.00 72 TYR B O 1
ATOM 3325 N N . TYR B 1 57 ? 3.281 115.986 -8.631 1.00 30.75 73 TYR B N 1
ATOM 3326 C CA . TYR B 1 57 ? 3.906 116.913 -9.566 1.00 30.05 73 TYR B CA 1
ATOM 3327 C C . TYR B 1 57 ? 2.878 117.648 -10.421 1.00 40.06 73 TYR B C 1
ATOM 3328 O O . TYR B 1 57 ? 3.082 118.803 -10.793 1.00 43.95 73 TYR B O 1
ATOM 3337 N N . GLU B 1 58 ? 1.773 116.977 -10.729 1.00 34.36 74 GLU B N 1
ATOM 3338 C CA . GLU B 1 58 ? 0.725 117.575 -11.547 1.00 27.21 74 GLU B CA 1
ATOM 3339 C C . GLU B 1 58 ? 0.018 118.701 -10.795 1.00 29.61 74 GLU B C 1
ATOM 3340 O O . GLU B 1 58 ? -0.354 119.714 -11.388 1.00 31.91 74 GLU B O 1
ATOM 3346 N N . GLN B 1 59 ? -0.162 118.523 -9.490 1.00 30.39 75 GLN B N 1
ATOM 3347 C CA . GLN B 1 59 ? -0.812 119.540 -8.668 1.00 40.23 75 GLN B CA 1
ATOM 3348 C C . GLN B 1 59 ? 0.042 120.801 -8.573 1.00 37.92 75 GLN B C 1
ATOM 3349 O O . GLN B 1 59 ? -0.483 121.905 -8.430 1.00 35.15 75 GLN B O 1
ATOM 3355 N N . PHE B 1 60 ? 1.359 120.633 -8.658 1.00 28.43 76 PHE B N 1
ATOM 3356 C CA . PHE B 1 60 ? 2.280 121.764 -8.610 1.00 29.80 76 PHE B CA 1
ATOM 3357 C C . PHE B 1 60 ? 2.578 122.304 -10.005 1.00 34.20 76 PHE B C 1
ATOM 3358 O O . PHE B 1 60 ? 3.394 123.212 -10.167 1.00 34.55 76 PHE B O 1
ATOM 3366 N N . GLY B 1 61 ? 1.926 121.730 -11.011 1.00 33.27 77 GLY B N 1
ATOM 3367 C CA . GLY B 1 61 ? 2.085 122.180 -12.381 1.00 19.85 77 GLY B CA 1
ATOM 3368 C C . GLY B 1 61 ? 3.443 121.856 -12.972 1.00 29.53 77 GLY B C 1
ATOM 3369 O O . GLY B 1 61 ? 3.857 122.461 -13.962 1.00 33.60 77 GLY B O 1
ATOM 3370 N N . GLU B 1 62 ? 4.144 120.906 -12.362 1.00 34.70 78 GLU B N 1
ATOM 3371 C CA . GLU B 1 62 ? 5.449 120.484 -12.859 1.00 31.25 78 GLU B CA 1
ATOM 3372 C C . GLU B 1 62 ? 5.333 119.316 -13.838 1.00 31.00 78 GLU B C 1
ATOM 3373 O O . GLU B 1 62 ? 6.312 118.932 -14.478 1.00 40.22 78 GLU B O 1
ATOM 3387 N N . PRO B 1 64 ? 2.364 117.278 -16.739 1.00 35.72 80 PRO B N 1
ATOM 3388 C CA . PRO B 1 64 ? 1.049 117.126 -17.364 1.00 35.40 80 PRO B CA 1
ATOM 3389 C C . PRO B 1 64 ? 0.320 115.919 -16.786 1.00 37.47 80 PRO B C 1
ATOM 3390 O O . PRO B 1 64 ? 0.958 115.074 -16.158 1.00 40.15 80 PRO B O 1
ATOM 3394 N N . LYS B 1 65 ? -0.992 115.845 -16.978 1.00 33.75 81 LYS B N 1
ATOM 3395 C CA . LYS B 1 65 ? -1.741 114.662 -16.578 1.00 26.07 81 LYS B CA 1
ATOM 3396 C C . LYS B 1 65 ? -1.257 113.458 -17.380 1.00 30.23 81 LYS B C 1
ATOM 3397 O O . LYS B 1 65 ? -1.098 113.536 -18.598 1.00 33.61 81 LYS B O 1
ATOM 3403 N N . CYS B 1 66 ? -1.014 112.348 -16.693 1.00 28.91 82 CYS B N 1
ATOM 3404 C CA . CYS B 1 66 ? -0.483 111.156 -17.342 1.00 30.78 82 CYS B CA 1
ATOM 3405 C C . CYS B 1 66 ? -1.329 109.924 -17.053 1.00 37.98 82 CYS B C 1
ATOM 3406 O O . CYS B 1 66 ? -2.066 109.877 -16.069 1.00 44.39 82 CYS B O 1
ATOM 3409 N N . ILE B 1 67 ? -1.219 108.930 -17.927 1.00 30.62 83 ILE B N 1
ATOM 3410 C CA . ILE B 1 67 ? -1.851 107.639 -17.700 1.00 27.79 83 ILE B CA 1
ATOM 3411 C C . ILE B 1 67 ? -0.786 106.627 -17.300 1.00 28.53 83 ILE B C 1
ATOM 3412 O O . ILE B 1 67 ? 0.223 106.471 -17.988 1.00 36.85 83 ILE B O 1
ATOM 3417 N N . VAL B 1 68 ? -1.004 105.954 -16.175 1.00 25.50 84 VAL B N 1
ATOM 3418 C CA . VAL B 1 68 ? -0.043 104.984 -15.671 1.00 28.23 84 VAL B CA 1
ATOM 3419 C C . VAL B 1 68 ? -0.613 103.571 -15.732 1.00 28.63 84 VAL B C 1
ATOM 3420 O O . VAL B 1 68 ? -1.705 103.309 -15.228 1.00 37.65 84 VAL B O 1
ATOM 3424 N N . VAL B 1 69 ? 0.128 102.665 -16.359 1.00 27.96 85 VAL B N 1
ATOM 3425 C CA . VAL B 1 69 ? -0.295 101.275 -16.464 1.00 22.00 85 VAL B CA 1
ATOM 3426 C C . VAL B 1 69 ? 0.711 100.352 -15.789 1.00 22.17 85 VAL B C 1
ATOM 3427 O O . VAL B 1 69 ? 1.848 100.226 -16.241 1.00 34.45 85 VAL B O 1
ATOM 3431 N N . GLY B 1 70 ? 0.298 99.723 -14.694 1.00 23.67 86 GLY B N 1
ATOM 3432 C CA . GLY B 1 70 ? 1.161 98.782 -14.007 1.00 20.64 86 GLY B CA 1
ATOM 3433 C C . GLY B 1 70 ? 0.965 97.332 -14.409 1.00 28.11 86 GLY B C 1
ATOM 3434 O O . GLY B 1 70 ? -0.124 96.927 -14.814 1.00 27.45 86 GLY B O 1
ATOM 3435 N N . VAL B 1 71 ? 2.022 96.541 -14.258 1.00 25.93 87 VAL B N 1
ATOM 3436 C CA . VAL B 1 71 ? 1.958 95.101 -14.475 1.00 15.30 87 VAL B CA 1
ATOM 3437 C C . VAL B 1 71 ? 2.219 94.405 -13.146 1.00 22.74 87 VAL B C 1
ATOM 3438 O O . VAL B 1 71 ? 3.314 94.500 -12.595 1.00 28.26 87 VAL B O 1
ATOM 3442 N N . TYR B 1 72 ? 1.212 93.713 -12.627 1.00 26.08 88 TYR B N 1
ATOM 3443 C CA . TYR B 1 72 ? 1.289 93.184 -11.270 1.00 26.54 88 TYR B CA 1
ATOM 3444 C C . TYR B 1 72 ? 1.907 91.794 -11.190 1.00 26.04 88 TYR B C 1
ATOM 3445 O O . TYR B 1 72 ? 1.453 90.856 -11.847 1.00 23.67 88 TYR B O 1
ATOM 3454 N N . GLU B 1 73 ? 2.951 91.692 -10.371 1.00 29.35 89 GLU B N 1
ATOM 3455 C CA . GLU B 1 73 ? 3.607 90.429 -10.037 1.00 30.59 89 GLU B CA 1
ATOM 3456 C C . GLU B 1 73 ? 3.951 89.550 -11.236 1.00 36.49 89 GLU B C 1
ATOM 3457 O O . GLU B 1 73 ? 3.378 88.474 -11.404 1.00 34.60 89 GLU B O 1
ATOM 3463 N N . PRO B 1 74 ? 4.894 90.003 -12.074 1.00 45.03 90 PRO B N 1
ATOM 3464 C CA . PRO B 1 74 ? 5.390 89.110 -13.122 1.00 36.40 90 PRO B CA 1
ATOM 3465 C C . PRO B 1 74 ? 6.274 88.031 -12.508 1.00 35.94 90 PRO B C 1
ATOM 3466 O O . PRO B 1 74 ? 6.882 88.270 -11.465 1.00 39.42 90 PRO B O 1
ATOM 3470 N N . LYS B 1 75 ? 6.336 86.861 -13.133 1.00 34.01 91 LYS B N 1
ATOM 3471 C CA . LYS B 1 75 ? 7.164 85.776 -12.621 1.00 23.54 91 LYS B CA 1
ATOM 3472 C C . LYS B 1 75 ? 8.645 86.119 -12.759 1.00 27.73 91 LYS B C 1
ATOM 3473 O O . LYS B 1 75 ? 9.021 86.953 -13.583 1.00 38.42 91 LYS B O 1
ATOM 3479 N N . GLN B 1 76 ? 9.478 85.479 -11.945 1.00 25.32 92 GLN B N 1
ATOM 3480 C CA . GLN B 1 76 ? 10.912 85.745 -11.956 1.00 26.54 92 GLN B CA 1
ATOM 3481 C C . GLN B 1 76 ? 11.538 85.441 -13.316 1.00 33.32 92 GLN B C 1
ATOM 3482 O O . GLN B 1 76 ? 12.401 86.180 -13.790 1.00 36.02 92 GLN B O 1
ATOM 3488 N N A GLU B 1 77 ? 11.099 84.354 -13.942 0.61 25.25 93 GLU B N 1
ATOM 3489 N N B GLU B 1 77 ? 11.089 84.355 -13.936 0.39 26.59 93 GLU B N 1
ATOM 3490 C CA A GLU B 1 77 ? 11.625 83.965 -15.246 0.61 26.46 93 GLU B CA 1
ATOM 3491 C CA B GLU B 1 77 ? 11.593 83.945 -15.242 0.39 27.87 93 GLU B CA 1
ATOM 3492 C C A GLU B 1 77 ? 11.187 84.933 -16.341 0.61 32.47 93 GLU B C 1
ATOM 3493 C C B GLU B 1 77 ? 11.186 84.930 -16.334 0.39 32.12 93 GLU B C 1
ATOM 3494 O O A GLU B 1 77 ? 11.789 84.981 -17.414 0.61 37.80 93 GLU B O 1
ATOM 3495 O O B GLU B 1 77 ? 11.809 84.987 -17.394 0.39 36.66 93 GLU B O 1
ATOM 3506 N N . ASP B 1 78 ? 10.138 85.703 -16.068 1.00 27.83 94 ASP B N 1
ATOM 3507 C CA . ASP B 1 78 ? 9.640 86.678 -17.032 1.00 26.12 94 ASP B CA 1
ATOM 3508 C C . ASP B 1 78 ? 10.541 87.906 -17.122 1.00 30.45 94 ASP B C 1
ATOM 3509 O O . ASP B 1 78 ? 10.795 88.418 -18.209 1.00 40.53 94 ASP B O 1
ATOM 3514 N N . VAL B 1 79 ? 10.996 88.393 -15.974 1.00 24.93 95 VAL B N 1
ATOM 3515 C CA . VAL B 1 79 ? 11.775 89.626 -15.927 1.00 23.60 95 VAL B CA 1
ATOM 3516 C C . VAL B 1 79 ? 13.289 89.424 -15.883 1.00 24.04 95 VAL B C 1
ATOM 3517 O O . VAL B 1 79 ? 14.041 90.397 -15.825 1.00 44.60 95 VAL B O 1
ATOM 3521 N N . THR B 1 80 ? 13.743 88.176 -15.904 1.00 24.54 96 THR B N 1
ATOM 3522 C CA . THR B 1 80 ? 15.167 87.908 -15.714 1.00 29.53 96 THR B CA 1
ATOM 3523 C C . THR B 1 80 ? 15.917 87.615 -17.009 1.00 28.08 96 THR B C 1
ATOM 3524 O O . THR B 1 80 ? 15.567 86.700 -17.754 1.00 40.33 96 THR B O 1
ATOM 3528 N N . VAL B 1 81 ? 16.960 88.401 -17.257 1.00 25.36 97 VAL B N 1
ATOM 3529 C CA . VAL B 1 81 ? 17.867 88.163 -18.371 1.00 27.39 97 VAL B CA 1
ATOM 3530 C C . VAL B 1 81 ? 19.033 87.295 -17.906 1.00 30.89 97 VAL B C 1
ATOM 3531 O O . VAL B 1 81 ? 19.826 87.713 -17.062 1.00 31.56 97 VAL B O 1
ATOM 3535 N N . VAL B 1 82 ? 19.135 86.090 -18.458 1.00 32.75 98 VAL B N 1
ATOM 3536 C CA . VAL B 1 82 ? 20.142 85.132 -18.011 1.00 33.86 98 VAL B CA 1
ATOM 3537 C C . VAL B 1 82 ? 21.545 85.521 -18.469 1.00 37.31 98 VAL B C 1
ATOM 3538 O O . VAL B 1 82 ? 21.724 86.130 -19.523 1.00 52.15 98 VAL B O 1
ATOM 3542 N N . GLU B 1 83 ? 22.537 85.160 -17.662 1.00 37.94 99 GLU B N 1
ATOM 3543 C CA . GLU B 1 83 ? 23.918 85.551 -17.914 1.00 43.41 99 GLU B CA 1
ATOM 3544 C C . GLU B 1 83 ? 24.489 84.844 -19.140 1.00 52.80 99 GLU B C 1
ATOM 3545 O O . GLU B 1 83 ? 25.363 85.379 -19.823 1.00 55.23 99 GLU B O 1
ATOM 3551 N N . GLU B 1 84 ? 23.986 83.645 -19.415 1.00 48.74 100 GLU B N 1
ATOM 3552 C CA . GLU B 1 84 ? 24.505 82.822 -20.503 1.00 41.75 100 GLU B CA 1
ATOM 3553 C C . GLU B 1 84 ? 24.343 83.485 -21.872 1.00 45.63 100 GLU B C 1
ATOM 3554 O O . GLU B 1 84 ? 25.325 83.698 -22.584 1.00 51.50 100 GLU B O 1
ATOM 3560 N N . VAL B 1 85 ? 23.105 83.803 -22.239 1.00 34.11 101 VAL B N 1
ATOM 3561 C CA . VAL B 1 85 ? 22.829 84.446 -23.521 1.00 34.26 101 VAL B CA 1
ATOM 3562 C C . VAL B 1 85 ? 23.067 85.961 -23.492 1.00 38.28 101 VAL B C 1
ATOM 3563 O O . VAL B 1 85 ? 23.614 86.528 -24.438 1.00 43.54 101 VAL B O 1
ATOM 3567 N N . GLY B 1 86 ? 22.653 86.612 -22.409 1.00 33.70 102 GLY B N 1
ATOM 3568 C CA . GLY B 1 86 ? 22.884 88.038 -22.247 1.00 26.29 102 GLY B CA 1
ATOM 3569 C C . GLY B 1 86 ? 21.792 88.931 -22.809 1.00 30.29 102 GLY B C 1
ATOM 3570 O O . GLY B 1 86 ? 21.902 90.156 -22.778 1.00 35.56 102 GLY B O 1
ATOM 3571 N N . ARG B 1 87 ? 20.740 88.318 -23.337 1.00 27.22 103 ARG B N 1
ATOM 3572 C CA . ARG B 1 87 ? 19.588 89.058 -23.840 1.00 26.31 103 ARG B CA 1
ATOM 3573 C C . ARG B 1 87 ? 18.320 88.296 -23.468 1.00 35.77 103 ARG B C 1
ATOM 3574 O O . ARG B 1 87 ? 18.395 87.116 -23.123 1.00 35.40 103 ARG B O 1
ATOM 3582 N N . PRO B 1 88 ? 17.155 88.967 -23.501 1.00 34.25 104 PRO B N 1
ATOM 3583 C CA . PRO B 1 88 ? 15.914 88.247 -23.199 1.00 31.63 104 PRO B CA 1
ATOM 3584 C C . PRO B 1 88 ? 15.668 87.074 -24.144 1.00 33.68 104 PRO B C 1
ATOM 3585 O O . PRO B 1 88 ? 15.719 87.237 -25.363 1.00 40.02 104 PRO B O 1
ATOM 3589 N N . ILE B 1 89 ? 15.398 85.905 -23.571 1.00 30.94 105 ILE B N 1
ATOM 3590 C CA . ILE B 1 89 ? 15.063 84.711 -24.340 1.00 24.48 105 ILE B CA 1
ATOM 3591 C C . ILE B 1 89 ? 13.972 83.942 -23.614 1.00 25.85 105 ILE B C 1
ATOM 3592 O O . ILE B 1 89 ? 13.767 84.135 -22.414 1.00 33.29 105 ILE B O 1
ATOM 3597 N N . ASN B 1 90 ? 13.281 83.072 -24.344 1.00 23.99 106 ASN B N 1
ATOM 3598 C CA . ASN B 1 90 ? 12.220 82.247 -23.774 1.00 24.55 106 ASN B CA 1
ATOM 3599 C C . ASN B 1 90 ? 11.186 83.073 -23.012 1.00 33.46 106 ASN B C 1
ATOM 3600 O O . ASN B 1 90 ? 10.557 83.966 -23.580 1.00 34.27 106 ASN B O 1
ATOM 3605 N N . GLU B 1 91 ? 11.025 82.779 -21.725 1.00 31.47 107 GLU B N 1
ATOM 3606 C CA . GLU B 1 91 ? 10.027 83.456 -20.901 1.00 26.47 107 GLU B CA 1
ATOM 3607 C C . GLU B 1 91 ? 10.266 84.962 -20.829 1.00 27.87 107 GLU B C 1
ATOM 3608 O O . GLU B 1 91 ? 9.320 85.751 -20.874 1.00 33.46 107 GLU B O 1
ATOM 3614 N N . SER B 1 92 ? 11.530 85.356 -20.718 1.00 25.13 108 SER B N 1
ATOM 3615 C CA . SER B 1 92 ? 11.883 86.768 -20.618 1.00 25.70 108 SER B CA 1
ATOM 3616 C C . SER B 1 92 ? 11.626 87.500 -21.930 1.00 28.83 108 SER B C 1
ATOM 3617 O O . SER B 1 92 ? 11.255 88.673 -21.930 1.00 24.98 108 SER B O 1
ATOM 3620 N N . ALA B 1 93 ? 11.821 86.805 -23.046 1.00 26.80 109 ALA B N 1
ATOM 3621 C CA . ALA B 1 93 ? 11.576 87.390 -24.358 1.00 25.92 109 ALA B CA 1
ATOM 3622 C C . ALA B 1 93 ? 10.082 87.579 -24.590 1.00 31.92 109 ALA B C 1
ATOM 3623 O O . ALA B 1 93 ? 9.656 88.573 -25.179 1.00 24.36 109 ALA B O 1
ATOM 3625 N N . ARG B 1 94 ? 9.291 86.618 -24.124 1.00 29.19 110 ARG B N 1
ATOM 3626 C CA . ARG B 1 94 ? 7.844 86.684 -24.267 1.00 26.97 110 ARG B CA 1
ATOM 3627 C C . ARG B 1 94 ? 7.275 87.852 -23.468 1.00 31.46 110 ARG B C 1
ATOM 3628 O O . ARG B 1 94 ? 6.423 88.592 -23.958 1.00 35.19 110 ARG B O 1
ATOM 3636 N N . PHE B 1 95 ? 7.756 88.020 -22.240 1.00 29.45 111 PHE B N 1
ATOM 3637 C CA . PHE B 1 95 ? 7.316 89.131 -21.404 1.00 28.45 111 PHE B CA 1
ATOM 3638 C C . PHE B 1 95 ? 7.779 90.456 -21.995 1.00 30.96 111 PHE B C 1
ATOM 3639 O O . PHE B 1 95 ? 7.027 91.432 -22.025 1.00 31.05 111 PHE B O 1
ATOM 3647 N N . PHE B 1 96 ? 9.025 90.477 -22.460 1.00 28.99 112 PHE B N 1
ATOM 3648 C CA . PHE B 1 96 ? 9.614 91.661 -23.074 1.00 24.80 112 PHE B CA 1
ATOM 3649 C C . PHE B 1 96 ? 8.755 92.183 -24.223 1.00 31.87 112 PHE B C 1
ATOM 3650 O O . PHE B 1 96 ? 8.467 93.378 -24.296 1.00 32.99 112 PHE B O 1
ATOM 3658 N N . GLU B 1 97 ? 8.343 91.279 -25.108 1.00 29.73 113 GLU B N 1
ATOM 3659 C CA . GLU B 1 97 ? 7.535 91.650 -26.266 1.00 27.96 113 GLU B CA 1
ATOM 3660 C C . GLU B 1 97 ? 6.066 91.860 -25.903 1.00 27.36 113 GLU B C 1
ATOM 3661 O O . GLU B 1 97 ? 5.354 92.599 -26.582 1.00 38.65 113 GLU B O 1
ATOM 3667 N N . PHE B 1 98 ? 5.617 91.207 -24.834 1.00 30.85 114 PHE B N 1
ATOM 3668 C CA . PHE B 1 98 ? 4.255 91.395 -24.340 1.00 22.73 114 PHE B CA 1
ATOM 3669 C C . PHE B 1 98 ? 3.989 92.862 -24.018 1.00 29.58 114 PHE B C 1
ATOM 3670 O O . PHE B 1 98 ? 2.922 93.390 -24.324 1.00 30.66 114 PHE B O 1
ATOM 3678 N N . VAL B 1 99 ? 4.969 93.515 -23.402 1.00 30.70 115 VAL B N 1
ATOM 3679 C CA . VAL B 1 99 ? 4.855 94.932 -23.079 1.00 33.84 115 VAL B CA 1
ATOM 3680 C C . VAL B 1 99 ? 4.824 95.777 -24.350 1.00 42.87 115 VAL B C 1
ATOM 3681 O O . VAL B 1 99 ? 3.944 96.618 -24.527 1.00 38.64 115 VAL B O 1
ATOM 3685 N N . SER B 1 100 ? 5.791 95.540 -25.233 1.00 46.18 116 SER B N 1
ATOM 3686 C CA . SER B 1 100 ? 5.920 96.301 -26.473 1.00 38.59 116 SER B CA 1
ATOM 3687 C C . SER B 1 100 ? 4.783 96.076 -27.463 1.00 40.11 116 SER B C 1
ATOM 3688 O O . SER B 1 100 ? 4.142 97.025 -27.910 1.00 41.15 116 SER B O 1
ATOM 3691 N N . ALA B 1 101 ? 4.552 94.816 -27.818 1.00 36.11 117 ALA B N 1
ATOM 3692 C CA . ALA B 1 101 ? 3.669 94.488 -28.933 1.00 31.78 117 ALA B CA 1
ATOM 3693 C C . ALA B 1 101 ? 2.203 94.296 -28.550 1.00 37.51 117 ALA B C 1
ATOM 3694 O O . ALA B 1 101 ? 1.338 94.241 -29.424 1.00 44.62 117 ALA B O 1
ATOM 3696 N N . GLU B 1 102 ? 1.915 94.204 -27.257 1.00 34.72 118 GLU B N 1
ATOM 3697 C CA . GLU B 1 102 ? 0.554 93.904 -26.820 1.00 32.11 118 GLU B CA 1
ATOM 3698 C C . GLU B 1 102 ? -0.012 94.957 -25.874 1.00 34.25 118 GLU B C 1
ATOM 3699 O O . GLU B 1 102 ? -0.987 95.634 -26.203 1.00 37.21 118 GLU B O 1
ATOM 3705 N N . LEU B 1 103 ? 0.597 95.079 -24.697 1.00 29.72 119 LEU B N 1
ATOM 3706 C CA . LEU B 1 103 ? 0.097 95.969 -23.652 1.00 30.12 119 LEU B CA 1
ATOM 3707 C C . LEU B 1 103 ? 0.013 97.425 -24.100 1.00 34.65 119 LEU B C 1
ATOM 3708 O O . LEU B 1 103 ? -1.048 98.043 -24.018 1.00 39.16 119 LEU B O 1
ATOM 3713 N N . VAL B 1 104 ? 1.132 97.967 -24.572 1.00 25.73 120 VAL B N 1
ATOM 3714 C CA . VAL B 1 104 ? 1.182 99.365 -24.993 1.00 26.29 120 VAL B CA 1
ATOM 3715 C C . VAL B 1 104 ? 0.228 99.686 -26.160 1.00 32.98 120 VAL B C 1
ATOM 3716 O O . VAL B 1 104 ? -0.497 100.680 -26.092 1.00 36.12 120 VAL B O 1
ATOM 3720 N N . PRO B 1 105 ? 0.209 98.857 -27.226 1.00 32.05 121 PRO B N 1
ATOM 3721 C CA . PRO B 1 105 ? -0.767 99.163 -28.282 1.00 28.37 121 PRO B CA 1
ATOM 3722 C C . PRO B 1 105 ? -2.213 99.068 -27.801 1.00 35.50 121 PRO B C 1
ATOM 3723 O O . PRO B 1 105 ? -3.072 99.796 -28.301 1.00 44.42 121 PRO B O 1
ATOM 3727 N N . TYR B 1 106 ? -2.472 98.183 -26.843 1.00 27.11 122 TYR B N 1
ATOM 3728 C CA . TYR B 1 106 ? -3.802 98.058 -26.256 1.00 28.19 122 TYR B CA 1
ATOM 3729 C C . TYR B 1 106 ? -4.218 99.350 -25.568 1.00 36.55 122 TYR B C 1
ATOM 3730 O O . TYR B 1 106 ? -5.350 99.808 -25.717 1.00 40.10 122 TYR B O 1
ATOM 3739 N N . ILE B 1 107 ? -3.293 99.930 -24.810 1.00 36.19 123 ILE B N 1
ATOM 3740 C CA . ILE B 1 107 ? -3.547 101.193 -24.131 1.00 31.32 123 ILE B CA 1
ATOM 3741 C C . ILE B 1 107 ? -3.700 102.322 -25.147 1.00 37.58 123 ILE B C 1
ATOM 3742 O O . ILE B 1 107 ? -4.551 103.197 -24.991 1.00 34.28 123 ILE B O 1
ATOM 3747 N N . GLN B 1 108 ? -2.881 102.288 -26.195 1.00 29.77 124 GLN B N 1
ATOM 3748 C CA . GLN B 1 108 ? -2.938 103.302 -27.243 1.00 30.33 124 GLN B CA 1
ATOM 3749 C C . GLN B 1 108 ? -4.266 103.263 -27.990 1.00 38.84 124 GLN B C 1
ATOM 3750 O O . GLN B 1 108 ? -4.726 104.278 -28.509 1.00 43.39 124 GLN B O 1
ATOM 3756 N N . GLY B 1 109 ? -4.874 102.083 -28.049 1.00 39.73 125 GLY B N 1
ATOM 3757 C CA . GLY B 1 109 ? -6.166 101.934 -28.689 1.00 32.02 125 GLY B CA 1
ATOM 3758 C C . GLY B 1 109 ? -7.305 102.399 -27.802 1.00 38.22 125 GLY B C 1
ATOM 3759 O O . GLY B 1 109 ? -8.289 102.957 -28.284 1.00 60.59 125 GLY B O 1
ATOM 3760 N N . LYS B 1 110 ? -7.171 102.158 -26.502 1.00 42.56 126 LYS B N 1
ATOM 3761 C CA . LYS B 1 110 ? -8.215 102.499 -25.540 1.00 35.32 126 LYS B CA 1
ATOM 3762 C C . LYS B 1 110 ? -8.180 103.968 -25.111 1.00 37.45 126 LYS B C 1
ATOM 3763 O O . LYS B 1 110 ? -9.184 104.507 -24.646 1.00 42.31 126 LYS B O 1
ATOM 3769 N N . TYR B 1 111 ? -7.029 104.613 -25.280 1.00 40.90 127 TYR B N 1
ATOM 3770 C CA . TYR B 1 111 ? -6.836 105.975 -24.784 1.00 30.38 127 TYR B CA 1
ATOM 3771 C C . TYR B 1 111 ? -6.000 106.822 -25.741 1.00 33.37 127 TYR B C 1
ATOM 3772 O O . TYR B 1 111 ? -5.185 106.291 -26.494 1.00 41.67 127 TYR B O 1
ATOM 3781 N N . PRO B 1 112 ? -6.195 108.149 -25.706 1.00 35.27 128 PRO B N 1
ATOM 3782 C CA . PRO B 1 112 ? -5.378 109.064 -26.510 1.00 40.22 128 PRO B CA 1
ATOM 3783 C C . PRO B 1 112 ? -3.982 109.250 -25.922 1.00 40.98 128 PRO B C 1
ATOM 3784 O O . PRO B 1 112 ? -3.730 110.227 -25.217 1.00 42.73 128 PRO B O 1
ATOM 3788 N N . ILE B 1 113 ? -3.089 108.306 -26.201 1.00 30.10 129 ILE B N 1
ATOM 3789 C CA . ILE B 1 113 ? -1.732 108.351 -25.668 1.00 27.84 129 ILE B CA 1
ATOM 3790 C C . ILE B 1 113 ? -0.838 109.286 -26.477 1.00 25.25 129 ILE B C 1
ATOM 3791 O O . ILE B 1 113 ? -0.805 109.219 -27.705 1.00 34.09 129 ILE B O 1
ATOM 3796 N N . ALA B 1 114 ? -0.108 110.152 -25.780 1.00 29.74 130 ALA B N 1
ATOM 3797 C CA . ALA B 1 114 ? 0.803 111.090 -26.425 1.00 30.82 130 ALA B CA 1
ATOM 3798 C C . ALA B 1 114 ? 2.049 110.382 -26.948 1.00 35.50 130 ALA B C 1
ATOM 3799 O O . ALA B 1 114 ? 2.193 109.169 -26.802 1.00 42.90 130 ALA B O 1
ATOM 3801 N N . ASP B 1 115 ? 2.953 111.149 -27.548 1.00 43.25 131 ASP B N 1
ATOM 3802 C CA . ASP B 1 115 ? 4.152 110.585 -28.159 1.00 50.26 131 ASP B CA 1
ATOM 3803 C C . ASP B 1 115 ? 5.178 110.144 -27.121 1.00 52.91 131 ASP B C 1
ATOM 3804 O O . ASP B 1 115 ? 6.115 109.414 -27.441 1.00 57.51 131 ASP B O 1
ATOM 3809 N N . LEU B 1 116 ? 5.000 110.587 -25.880 1.00 50.71 132 LEU B N 1
ATOM 3810 C CA . LEU B 1 116 ? 5.911 110.215 -24.803 1.00 39.16 132 LEU B CA 1
ATOM 3811 C C . LEU B 1 116 ? 5.407 108.999 -24.029 1.00 38.66 132 LEU B C 1
ATOM 3812 O O . LEU B 1 116 ? 4.366 109.053 -23.375 1.00 39.31 132 LEU B O 1
ATOM 3817 N N . LYS B 1 117 ? 6.157 107.906 -24.109 1.00 27.30 133 LYS B N 1
ATOM 3818 C CA . LYS B 1 117 ? 5.819 106.686 -23.386 1.00 26.79 133 LYS B CA 1
ATOM 3819 C C . LYS B 1 117 ? 7.015 106.215 -22.566 1.00 28.94 133 LYS B C 1
ATOM 3820 O O . LYS B 1 117 ? 8.066 105.904 -23.120 1.00 29.50 133 LYS B O 1
ATOM 3826 N N . GLY B 1 118 ? 6.866 106.194 -21.246 1.00 22.65 134 GLY B N 1
ATOM 3827 C CA . GLY B 1 118 ? 7.946 105.757 -20.379 1.00 20.15 134 GLY B CA 1
ATOM 3828 C C . GLY B 1 118 ? 7.776 104.369 -19.790 1.00 31.21 134 GLY B C 1
ATOM 3829 O O . GLY B 1 118 ? 6.697 103.779 -19.854 1.00 33.73 134 GLY B O 1
ATOM 3830 N N . VAL B 1 119 ? 8.847 103.855 -19.194 1.00 26.16 135 VAL B N 1
ATOM 3831 C CA . VAL B 1 119 ? 8.795 102.580 -18.490 1.00 21.42 135 VAL B CA 1
ATOM 3832 C C . VAL B 1 119 ? 9.624 102.646 -17.207 1.00 30.65 135 VAL B C 1
ATOM 3833 O O . VAL B 1 119 ? 10.770 103.097 -17.211 1.00 26.68 135 VAL B O 1
ATOM 3837 N N . ILE B 1 120 ? 9.028 102.205 -16.104 1.00 26.52 136 ILE B N 1
ATOM 3838 C CA . ILE B 1 120 ? 9.708 102.192 -14.817 1.00 17.87 136 ILE B CA 1
ATOM 3839 C C . ILE B 1 120 ? 9.759 100.773 -14.270 1.00 27.12 136 ILE B C 1
ATOM 3840 O O . ILE B 1 120 ? 8.739 100.085 -14.213 1.00 30.64 136 ILE B O 1
ATOM 3845 N N . ALA B 1 121 ? 10.949 100.336 -13.872 1.00 17.59 137 ALA B N 1
ATOM 3846 C CA . ALA B 1 121 ? 11.120 98.988 -13.348 1.00 23.07 137 ALA B CA 1
ATOM 3847 C C . ALA B 1 121 ? 12.258 98.920 -12.338 1.00 25.38 137 ALA B C 1
ATOM 3848 O O . ALA B 1 121 ? 13.121 99.798 -12.300 1.00 32.90 137 ALA B O 1
ATOM 3850 N N . SER B 1 122 ? 12.252 97.873 -11.519 1.00 17.85 138 SER B N 1
ATOM 3851 C CA . SER B 1 122 ? 13.293 97.682 -10.518 1.00 18.40 138 SER B CA 1
ATOM 3852 C C . SER B 1 122 ? 13.823 96.249 -10.517 1.00 26.57 138 SER B C 1
ATOM 3853 O O . SER B 1 122 ? 13.174 95.339 -11.036 1.00 27.04 138 SER B O 1
ATOM 3856 N N . GLU B 1 123 ? 15.007 96.069 -9.933 1.00 18.50 139 GLU B N 1
ATOM 3857 C CA . GLU B 1 123 ? 15.661 94.761 -9.839 1.00 21.19 139 GLU B CA 1
ATOM 3858 C C . GLU B 1 123 ? 15.859 94.118 -11.212 1.00 26.97 139 GLU B C 1
ATOM 3859 O O . GLU B 1 123 ? 16.383 94.752 -12.127 1.00 34.14 139 GLU B O 1
ATOM 3865 N N . GLU B 1 124 ? 15.445 92.862 -11.352 1.00 22.91 140 GLU B N 1
ATOM 3866 C CA . GLU B 1 124 ? 15.620 92.139 -12.609 1.00 25.10 140 GLU B CA 1
ATOM 3867 C C . GLU B 1 124 ? 14.884 92.825 -13.756 1.00 26.77 140 GLU B C 1
ATOM 3868 O O . GLU B 1 124 ? 15.430 92.982 -14.848 1.00 31.85 140 GLU B O 1
ATOM 3874 N N . ALA B 1 125 ? 13.645 93.233 -13.501 1.00 22.81 141 ALA B N 1
ATOM 3875 C CA . ALA B 1 125 ? 12.859 93.951 -14.498 1.00 26.08 141 ALA B CA 1
ATOM 3876 C C . ALA B 1 125 ? 13.511 95.289 -14.839 1.00 34.29 141 ALA B C 1
ATOM 3877 O O . ALA B 1 125 ? 13.415 95.766 -15.971 1.00 24.58 141 ALA B O 1
ATOM 3879 N N . GLY B 1 126 ? 14.173 95.887 -13.853 1.00 26.47 142 GLY B N 1
ATOM 3880 C CA . GLY B 1 126 ? 14.882 97.137 -14.053 1.00 28.08 142 GLY B CA 1
ATOM 3881 C C . GLY B 1 126 ? 15.992 97.009 -15.078 1.00 27.81 142 GLY B C 1
ATOM 3882 O O . GLY B 1 126 ? 16.241 97.929 -15.855 1.00 41.46 142 GLY B O 1
ATOM 3883 N N . PHE B 1 127 ? 16.666 95.864 -15.077 1.00 23.37 143 PHE B N 1
ATOM 3884 C CA . PHE B 1 127 ? 17.709 95.597 -16.058 1.00 28.06 143 PHE B CA 1
ATOM 3885 C C . PHE B 1 127 ? 17.101 95.185 -17.392 1.00 28.55 143 PHE B C 1
ATOM 3886 O O . PHE B 1 127 ? 17.632 95.513 -18.452 1.00 34.31 143 PHE B O 1
ATOM 3894 N N . LEU B 1 128 ? 15.988 94.461 -17.329 1.00 25.35 144 LEU B N 1
ATOM 3895 C CA . LEU B 1 128 ? 15.266 94.041 -18.525 1.00 23.47 144 LEU B CA 1
ATOM 3896 C C . LEU B 1 128 ? 14.798 95.244 -19.338 1.00 29.63 144 LEU B C 1
ATOM 3897 O O . LEU B 1 128 ? 14.789 95.210 -20.569 1.00 27.56 144 LEU B O 1
ATOM 3902 N N . ALA B 1 129 ? 14.424 96.311 -18.639 1.00 28.75 145 ALA B N 1
ATOM 3903 C CA . ALA B 1 129 ? 13.898 97.510 -19.278 1.00 21.95 145 ALA B CA 1
ATOM 3904 C C . ALA B 1 129 ? 14.941 98.200 -20.155 1.00 26.73 145 ALA B C 1
ATOM 3905 O O . ALA B 1 129 ? 14.592 98.934 -21.079 1.00 31.99 145 ALA B O 1
ATOM 3907 N N . ASN B 1 130 ? 16.217 97.966 -19.862 1.00 23.69 146 ASN B N 1
ATOM 3908 C CA . ASN B 1 130 ? 17.299 98.554 -20.645 1.00 26.21 146 ASN B CA 1
ATOM 3909 C C . ASN B 1 130 ? 17.258 98.125 -22.105 1.00 35.38 146 ASN B C 1
ATOM 3910 O O . ASN B 1 130 ? 17.636 98.883 -22.998 1.00 40.42 146 ASN B O 1
ATOM 3915 N N . TYR B 1 131 ? 16.782 96.907 -22.342 1.00 25.61 147 TYR B N 1
ATOM 3916 C CA . TYR B 1 131 ? 16.849 96.299 -23.665 1.00 27.29 147 TYR B CA 1
ATOM 3917 C C . TYR B 1 131 ? 15.875 96.911 -24.668 1.00 32.76 147 TYR B C 1
ATOM 3918 O O . TYR B 1 131 ? 15.913 96.583 -25.853 1.00 41.73 147 TYR B O 1
ATOM 3927 N N . TYR B 1 132 ? 15.008 97.802 -24.199 1.00 23.52 148 TYR B N 1
ATOM 3928 C CA . TYR B 1 132 ? 14.124 98.529 -25.102 1.00 31.35 148 TYR B CA 1
ATOM 3929 C C . TYR B 1 132 ? 14.906 99.560 -25.920 1.00 40.30 148 TYR B C 1
ATOM 3930 O O . TYR B 1 132 ? 14.415 100.064 -26.930 1.00 49.64 148 TYR B O 1
ATOM 3947 N N . LEU B 1 134 ? 17.511 98.729 -27.526 1.00 43.91 150 LEU B N 1
ATOM 3948 C CA . LEU B 1 134 ? 18.075 97.966 -28.634 1.00 46.15 150 LEU B CA 1
ATOM 3949 C C . LEU B 1 134 ? 17.046 97.669 -29.722 1.00 57.65 150 LEU B C 1
ATOM 3950 O O . LEU B 1 134 ? 17.346 96.969 -30.689 1.00 59.66 150 LEU B O 1
ATOM 3955 N N . ALA B 1 135 ? 15.835 98.194 -29.555 1.00 72.31 151 ALA B N 1
ATOM 3956 C CA . ALA B 1 135 ? 14.758 97.985 -30.521 1.00 81.45 151 ALA B CA 1
ATOM 3957 C C . ALA B 1 135 ? 15.137 98.496 -31.911 1.00 80.41 151 ALA B C 1
ATOM 3958 O O . ALA B 1 135 ? 15.554 99.643 -32.071 1.00 73.41 151 ALA B O 1
ATOM 3960 N N . GLU B 1 136 ? 14.987 97.631 -32.910 1.00 86.90 152 GLU B N 1
ATOM 3961 C CA . GLU B 1 136 ? 15.391 97.944 -34.278 1.00 89.85 152 GLU B CA 1
ATOM 3962 C C . GLU B 1 136 ? 14.383 98.819 -35.022 1.00 96.79 152 GLU B C 1
ATOM 3963 O O . GLU B 1 136 ? 14.762 99.637 -35.861 1.00 102.76 152 GLU B O 1
ATOM 3965 N N . LYS B 1 137 ? 13.103 98.651 -34.707 1.00 90.34 153 LYS B N 1
ATOM 3966 C CA . LYS B 1 137 ? 12.031 99.290 -35.468 1.00 92.75 153 LYS B CA 1
ATOM 3967 C C . LYS B 1 137 ? 11.917 100.783 -35.173 1.00 98.04 153 LYS B C 1
ATOM 3968 O O . LYS B 1 137 ? 12.146 101.620 -36.047 1.00 107.12 153 LYS B O 1
ATOM 3970 N N . LYS B 1 138 ? 11.580 101.098 -33.929 1.00 87.67 154 LYS B N 1
ATOM 3971 C CA . LYS B 1 138 ? 11.294 102.459 -33.493 1.00 76.57 154 LYS B CA 1
ATOM 3972 C C . LYS B 1 138 ? 11.038 102.398 -31.999 1.00 78.72 154 LYS B C 1
ATOM 3973 O O . LYS B 1 138 ? 10.385 101.467 -31.527 1.00 90.39 154 LYS B O 1
ATOM 3979 N N . PRO B 1 139 ? 11.561 103.379 -31.246 1.00 64.15 155 PRO B N 1
ATOM 3980 C CA . PRO B 1 139 ? 11.468 103.280 -29.787 1.00 64.94 155 PRO B CA 1
ATOM 3981 C C . PRO B 1 139 ? 10.032 103.189 -29.285 1.00 65.11 155 PRO B C 1
ATOM 3982 O O . PRO B 1 139 ? 9.185 104.009 -29.644 1.00 67.92 155 PRO B O 1
ATOM 3986 N N . THR B 1 140 ? 9.774 102.184 -28.456 1.00 52.54 156 THR B N 1
ATOM 3987 C CA . THR B 1 140 ? 8.498 102.063 -27.777 1.00 47.27 156 THR B CA 1
ATOM 3988 C C . THR B 1 140 ? 8.508 103.007 -26.587 1.00 44.44 156 THR B C 1
ATOM 3989 O O . THR B 1 140 ? 7.527 103.701 -26.315 1.00 46.61 156 THR B O 1
ATOM 3993 N N . PHE B 1 141 ? 9.641 103.041 -25.894 1.00 26.66 157 PHE B N 1
ATOM 3994 C CA . PHE B 1 141 ? 9.793 103.897 -24.730 1.00 33.44 157 PHE B CA 1
ATOM 3995 C C . PHE B 1 141 ? 10.848 104.975 -24.949 1.00 32.93 157 PHE B C 1
ATOM 3996 O O . PHE B 1 141 ? 11.994 104.683 -25.288 1.00 37.78 157 PHE B O 1
ATOM 4004 N N . ASN B 1 142 ? 10.440 106.226 -24.767 1.00 32.12 158 ASN B N 1
ATOM 4005 C CA . ASN B 1 142 ? 11.352 107.359 -24.846 1.00 37.01 158 ASN B CA 1
ATOM 4006 C C . ASN B 1 142 ? 11.924 107.682 -23.477 1.00 36.18 158 ASN B C 1
ATOM 4007 O O . ASN B 1 142 ? 12.833 108.502 -23.343 1.00 38.44 158 ASN B O 1
ATOM 4020 N N . ILE B 1 144 ? 13.247 105.645 -19.932 1.00 30.28 160 ILE B N 1
ATOM 4021 C CA . ILE B 1 144 ? 13.576 104.405 -19.245 1.00 28.87 160 ILE B CA 1
ATOM 4022 C C . ILE B 1 144 ? 14.147 104.696 -17.863 1.00 31.61 160 ILE B C 1
ATOM 4023 O O . ILE B 1 144 ? 15.180 105.355 -17.731 1.00 30.23 160 ILE B O 1
ATOM 4028 N N . VAL B 1 145 ? 13.456 104.221 -16.834 1.00 29.32 161 VAL B N 1
ATOM 4029 C CA . VAL B 1 145 ? 13.919 104.392 -15.466 1.00 27.92 161 VAL B CA 1
ATOM 4030 C C . VAL B 1 145 ? 14.254 103.040 -14.851 1.00 25.62 161 VAL B C 1
ATOM 4031 O O . VAL B 1 145 ? 13.366 102.227 -14.590 1.00 25.75 161 VAL B O 1
ATOM 4035 N N . SER B 1 146 ? 15.541 102.809 -14.618 1.00 24.31 162 SER B N 1
ATOM 4036 C CA . SER B 1 146 ? 16.009 101.547 -14.062 1.00 21.07 162 SER B CA 1
ATOM 4037 C C . SER B 1 146 ? 16.438 101.735 -12.611 1.00 31.02 162 SER B C 1
ATOM 4038 O O . SER B 1 146 ? 17.453 102.372 -12.332 1.00 43.13 162 SER B O 1
ATOM 4041 N N . LEU B 1 147 ? 15.666 101.169 -11.690 1.00 30.63 163 LEU B N 1
ATOM 4042 C CA . LEU B 1 147 ? 15.904 101.372 -10.265 1.00 21.99 163 LEU B CA 1
ATOM 4043 C C . LEU B 1 147 ? 16.468 100.123 -9.606 1.00 29.32 163 LEU B C 1
ATOM 4044 O O . LEU B 1 147 ? 15.808 99.091 -9.567 1.00 31.90 163 LEU B O 1
ATOM 4049 N N . ASN B 1 148 ? 17.683 100.231 -9.077 1.00 28.89 164 ASN B N 1
ATOM 4050 C CA . ASN B 1 148 ? 18.373 99.095 -8.473 1.00 20.84 164 ASN B CA 1
ATOM 4051 C C . ASN B 1 148 ? 18.362 97.861 -9.376 1.00 22.78 164 ASN B C 1
ATOM 4052 O O . ASN B 1 148 ? 17.843 96.815 -8.996 1.00 33.24 164 ASN B O 1
ATOM 4057 N N . PRO B 1 149 ? 18.922 97.979 -10.587 1.00 24.89 165 PRO B N 1
ATOM 4058 C CA . PRO B 1 149 ? 18.857 96.818 -11.475 1.00 23.36 165 PRO B CA 1
ATOM 4059 C C . PRO B 1 149 ? 19.802 95.708 -11.039 1.00 22.36 165 PRO B C 1
ATOM 4060 O O . PRO B 1 149 ? 20.844 95.994 -10.450 1.00 19.13 165 PRO B O 1
ATOM 4064 N N . VAL B 1 150 ? 19.436 94.461 -11.315 1.00 29.45 166 VAL B N 1
ATOM 4065 C CA . VAL B 1 150 ? 20.391 93.372 -11.203 1.00 28.76 166 VAL B CA 1
ATOM 4066 C C . VAL B 1 150 ? 20.973 93.187 -12.592 1.00 26.18 166 VAL B C 1
ATOM 4067 O O . VAL B 1 150 ? 20.298 92.680 -13.487 1.00 31.95 166 VAL B O 1
ATOM 4071 N N . ALA B 1 151 ? 22.232 93.571 -12.771 1.00 27.86 167 ALA B N 1
ATOM 4072 C CA . ALA B 1 151 ? 22.747 93.711 -14.126 1.00 40.40 167 ALA B CA 1
ATOM 4073 C C . ALA B 1 151 ? 23.701 92.611 -14.569 1.00 47.83 167 ALA B C 1
ATOM 4074 O O . ALA B 1 151 ? 24.086 91.737 -13.791 1.00 46.72 167 ALA B O 1
ATOM 4076 N N . LEU B 1 152 ? 24.084 92.692 -15.839 1.00 47.77 168 LEU B N 1
ATOM 4077 C CA . LEU B 1 152 ? 25.165 91.899 -16.397 1.00 38.58 168 LEU B CA 1
ATOM 4078 C C . LEU B 1 152 ? 26.259 92.848 -16.867 1.00 37.27 168 LEU B C 1
ATOM 4079 O O . LEU B 1 152 ? 26.079 93.553 -17.860 1.00 37.51 168 LEU B O 1
ATOM 4084 N N . PRO B 1 153 ? 27.393 92.874 -16.155 1.00 38.36 169 PRO B N 1
ATOM 4085 C CA . PRO B 1 153 ? 28.497 93.779 -16.493 1.00 39.47 169 PRO B CA 1
ATOM 4086 C C . PRO B 1 153 ? 28.991 93.636 -17.934 1.00 39.11 169 PRO B C 1
ATOM 4087 O O . PRO B 1 153 ? 29.357 94.640 -18.545 1.00 48.80 169 PRO B O 1
ATOM 4091 N N . ARG B 1 154 ? 28.982 92.419 -18.471 1.00 36.44 170 ARG B N 1
ATOM 4092 C CA . ARG B 1 154 ? 29.505 92.175 -19.816 1.00 38.90 170 ARG B CA 1
ATOM 4093 C C . ARG B 1 154 ? 28.650 92.812 -20.913 1.00 39.04 170 ARG B C 1
ATOM 4094 O O . ARG B 1 154 ? 29.114 92.997 -22.037 1.00 42.86 170 ARG B O 1
ATOM 4110 N N . GLY B 1 156 ? 27.424 95.811 -20.810 1.00 41.57 172 GLY B N 1
ATOM 4111 C CA . GLY B 1 156 ? 27.548 97.255 -20.738 1.00 43.08 172 GLY B CA 1
ATOM 4112 C C . GLY B 1 156 ? 27.995 97.889 -22.041 1.00 49.12 172 GLY B C 1
ATOM 4113 O O . GLY B 1 156 ? 27.472 98.929 -22.443 1.00 44.41 172 GLY B O 1
ATOM 4114 N N . GLU B 1 157 ? 28.957 97.255 -22.705 1.00 50.65 173 GLU B N 1
ATOM 4115 C CA . GLU B 1 157 ? 29.521 97.788 -23.941 1.00 43.84 173 GLU B CA 1
ATOM 4116 C C . GLU B 1 157 ? 28.476 97.896 -25.047 1.00 47.73 173 GLU B C 1
ATOM 4117 O O . GLU B 1 157 ? 28.513 98.823 -25.856 1.00 45.50 173 GLU B O 1
ATOM 4119 N N . GLU B 1 158 ? 27.542 96.950 -25.076 1.00 47.33 174 GLU B N 1
ATOM 4120 C CA . GLU B 1 158 ? 26.529 96.922 -26.126 1.00 42.75 174 GLU B CA 1
ATOM 4121 C C . GLU B 1 158 ? 25.533 98.068 -25.972 1.00 40.54 174 GLU B C 1
ATOM 4122 O O . GLU B 1 158 ? 25.074 98.635 -26.963 1.00 38.55 174 GLU B O 1
ATOM 4128 N N . PHE B 1 159 ? 25.202 98.408 -24.730 1.00 41.77 175 PHE B N 1
ATOM 4129 C CA . PHE B 1 159 ? 24.311 99.534 -24.470 1.00 36.74 175 PHE B CA 1
ATOM 4130 C C . PHE B 1 159 ? 25.042 100.854 -24.688 1.00 42.84 175 PHE B C 1
ATOM 4131 O O . PHE B 1 159 ? 24.419 101.884 -24.949 1.00 43.34 175 PHE B O 1
ATOM 4139 N N . SER B 1 160 ? 26.367 100.813 -24.583 1.00 44.86 176 SER B N 1
ATOM 4140 C CA . SER B 1 160 ? 27.192 101.988 -24.831 1.00 45.98 176 SER B CA 1
ATOM 4141 C C . SER B 1 160 ? 27.077 102.424 -26.286 1.00 43.63 176 SER B C 1
ATOM 4142 O O . SER B 1 160 ? 26.966 103.614 -26.581 1.00 40.82 176 SER B O 1
ATOM 4145 N N . HIS B 1 161 ? 27.098 101.451 -27.190 1.00 48.29 177 HIS B N 1
ATOM 4146 C CA . HIS B 1 161 ? 26.972 101.723 -28.616 1.00 46.45 177 HIS B CA 1
ATOM 4147 C C . HIS B 1 161 ? 25.604 102.307 -28.946 1.00 45.16 177 HIS B C 1
ATOM 4148 O O . HIS B 1 161 ? 25.484 103.184 -29.803 1.00 48.07 177 HIS B O 1
ATOM 4155 N N . ALA B 1 162 ? 24.576 101.820 -28.259 1.00 36.53 178 ALA B N 1
ATOM 4156 C CA . ALA B 1 162 ? 23.215 102.293 -28.483 1.00 43.06 178 ALA B CA 1
ATOM 4157 C C . ALA B 1 162 ? 23.063 103.747 -28.047 1.00 52.75 178 ALA B C 1
ATOM 4158 O O . ALA B 1 162 ? 22.406 104.541 -28.723 1.00 52.69 178 ALA B O 1
ATOM 4160 N N . LEU B 1 163 ? 23.675 104.089 -26.917 1.00 48.37 179 LEU B N 1
ATOM 4161 C CA . LEU B 1 163 ? 23.639 105.456 -26.408 1.00 38.33 179 LEU B CA 1
ATOM 4162 C C . LEU B 1 163 ? 24.403 106.406 -27.320 1.00 42.19 179 LEU B C 1
ATOM 4163 O O . LEU B 1 163 ? 24.025 107.566 -27.480 1.00 50.81 179 LEU B O 1
ATOM 4168 N N . ALA B 1 164 ? 25.483 105.907 -27.911 1.00 45.52 180 ALA B N 1
ATOM 4169 C CA . ALA B 1 164 ? 26.306 106.711 -28.804 1.00 43.24 180 ALA B CA 1
ATOM 4170 C C . ALA B 1 164 ? 25.598 106.948 -30.135 1.00 50.36 180 ALA B C 1
ATOM 4171 O O . ALA B 1 164 ? 25.783 107.986 -30.770 1.00 60.00 180 ALA B O 1
ATOM 4173 N N . ALA B 1 165 ? 24.787 105.979 -30.550 1.00 44.30 181 ALA B N 1
ATOM 4174 C CA . ALA B 1 165 ? 24.049 106.081 -31.804 1.00 37.20 181 ALA B CA 1
ATOM 4175 C C . ALA B 1 165 ? 22.904 107.080 -31.688 1.00 51.37 181 ALA B C 1
ATOM 4176 O O . ALA B 1 165 ? 22.652 107.863 -32.606 1.00 63.82 181 ALA B O 1
ATOM 4178 N N . GLY B 1 166 ? 22.210 107.046 -30.556 1.00 43.50 182 GLY B N 1
ATOM 4179 C CA . GLY B 1 166 ? 21.124 107.972 -30.305 1.00 37.80 182 GLY B CA 1
ATOM 4180 C C . GLY B 1 166 ? 19.784 107.494 -30.829 1.00 40.22 182 GLY B C 1
ATOM 4181 O O . GLY B 1 166 ? 19.648 106.365 -31.298 1.00 48.89 182 GLY B O 1
ATOM 4182 N N . VAL B 1 167 ? 18.791 108.372 -30.744 1.00 40.28 183 VAL B N 1
ATOM 4183 C CA . VAL B 1 167 ? 17.433 108.062 -31.166 1.00 42.83 183 VAL B CA 1
ATOM 4184 C C . VAL B 1 167 ? 16.922 109.159 -32.101 1.00 49.56 183 VAL B C 1
ATOM 4185 O O . VAL B 1 167 ? 17.486 110.253 -32.132 1.00 52.28 183 VAL B O 1
ATOM 4189 N N . PRO B 1 168 ? 15.866 108.867 -32.883 1.00 53.18 184 PRO B N 1
ATOM 4190 C CA . PRO B 1 168 ? 15.303 109.887 -33.777 1.00 51.94 184 PRO B CA 1
ATOM 4191 C C . PRO B 1 168 ? 14.877 111.177 -33.070 1.00 49.43 184 PRO B C 1
ATOM 4192 O O . PRO B 1 168 ? 15.128 112.254 -33.609 1.00 58.01 184 PRO B O 1
ATOM 4196 N N . ASN B 1 169 ? 14.255 111.085 -31.897 1.00 51.70 185 ASN B N 1
ATOM 4197 C CA . ASN B 1 169 ? 13.818 112.297 -31.209 1.00 51.88 185 ASN B CA 1
ATOM 4198 C C . ASN B 1 169 ? 14.494 112.526 -29.858 1.00 53.76 185 ASN B C 1
ATOM 4199 O O . ASN B 1 169 ? 15.399 113.353 -29.745 1.00 52.51 185 ASN B O 1
ATOM 4204 N N . ARG B 1 170 ? 14.070 111.785 -28.839 1.00 58.11 186 ARG B N 1
ATOM 4205 C CA . ARG B 1 170 ? 14.635 111.958 -27.505 1.00 50.34 186 ARG B CA 1
ATOM 4206 C C . ARG B 1 170 ? 14.603 110.671 -26.689 1.00 46.82 186 ARG B C 1
ATOM 4207 O O . ARG B 1 170 ? 13.651 109.893 -26.769 1.00 39.55 186 ARG B O 1
ATOM 4215 N N . LEU B 1 171 ? 15.648 110.460 -25.896 1.00 42.12 187 LEU B N 1
ATOM 4216 C CA . LEU B 1 171 ? 15.688 109.345 -24.963 1.00 36.66 187 LEU B CA 1
ATOM 4217 C C . LEU B 1 171 ? 16.131 109.817 -23.586 1.00 39.24 187 LEU B C 1
ATOM 4218 O O . LEU B 1 171 ? 17.244 110.319 -23.420 1.00 42.42 187 LEU B O 1
ATOM 4223 N N . PHE B 1 172 ? 15.252 109.658 -22.603 1.00 32.99 188 PHE B N 1
ATOM 4224 C CA . PHE B 1 172 ? 15.594 109.964 -21.221 1.00 35.34 188 PHE B CA 1
ATOM 4225 C C . PHE B 1 172 ? 15.901 108.675 -20.472 1.00 34.03 188 PHE B C 1
ATOM 4226 O O . PHE B 1 172 ? 15.021 107.835 -20.284 1.00 35.95 188 PHE B O 1
ATOM 4234 N N . TYR B 1 173 ? 17.151 108.519 -20.048 1.00 23.18 189 TYR B N 1
ATOM 4235 C CA . TYR B 1 173 ? 17.551 107.325 -19.317 1.00 22.26 189 TYR B CA 1
ATOM 4236 C C . TYR B 1 173 ? 17.993 107.662 -17.899 1.00 27.98 189 TYR B C 1
ATOM 4237 O O . TYR B 1 173 ? 18.840 108.531 -17.693 1.00 25.11 189 TYR B O 1
ATOM 4246 N N . TYR B 1 174 ? 17.417 106.961 -16.928 1.00 24.21 190 TYR B N 1
ATOM 4247 C CA . TYR B 1 174 ? 17.759 107.164 -15.526 1.00 25.19 190 TYR B CA 1
ATOM 4248 C C . TYR B 1 174 ? 18.034 105.837 -14.833 1.00 29.27 190 TYR B C 1
ATOM 4249 O O . TYR B 1 174 ? 17.182 104.949 -14.815 1.00 22.97 190 TYR B O 1
ATOM 4266 N N . ALA B 1 176 ? 19.505 104.166 -11.096 1.00 27.80 192 ALA B N 1
ATOM 4267 C CA . ALA B 1 176 ? 19.874 104.405 -9.707 1.00 27.98 192 ALA B CA 1
ATOM 4268 C C . ALA B 1 176 ? 20.232 103.104 -8.999 1.00 34.49 192 ALA B C 1
ATOM 4269 O O . ALA B 1 176 ? 19.657 102.053 -9.284 1.00 33.79 192 ALA B O 1
ATOM 4271 N N . THR B 1 177 ? 21.188 103.181 -8.079 1.00 27.62 193 THR B N 1
ATOM 4272 C CA . THR B 1 177 ? 21.568 102.025 -7.277 1.00 32.71 193 THR B CA 1
ATOM 4273 C C . THR B 1 177 ? 21.955 102.450 -5.860 1.00 33.45 193 THR B C 1
ATOM 4274 O O . THR B 1 177 ? 22.265 103.616 -5.613 1.00 37.10 193 THR B O 1
ATOM 4278 N N . ALA B 1 178 ? 21.919 101.498 -4.934 1.00 25.07 194 ALA B N 1
ATOM 4279 C CA . ALA B 1 178 ? 22.249 101.754 -3.536 1.00 26.70 194 ALA B CA 1
ATOM 4280 C C . ALA B 1 178 ? 23.112 100.620 -3.004 1.00 29.80 194 ALA B C 1
ATOM 4281 O O . ALA B 1 178 ? 22.908 99.469 -3.371 1.00 28.31 194 ALA B O 1
ATOM 4283 N N . ASP B 1 179 ? 24.095 100.945 -2.171 1.00 32.20 195 ASP B N 1
ATOM 4284 C CA . ASP B 1 179 ? 25.049 99.940 -1.705 1.00 32.57 195 ASP B CA 1
ATOM 4285 C C . ASP B 1 179 ? 24.732 99.246 -0.374 1.00 37.28 195 ASP B C 1
ATOM 4286 O O . ASP B 1 179 ? 25.385 98.258 -0.039 1.00 34.84 195 ASP B O 1
ATOM 4291 N N . VAL B 1 180 ? 23.740 99.715 0.381 1.00 40.41 196 VAL B N 1
ATOM 4292 C CA . VAL B 1 180 ? 23.581 99.178 1.733 1.00 30.85 196 VAL B CA 1
ATOM 4293 C C . VAL B 1 180 ? 22.865 97.832 1.720 1.00 34.45 196 VAL B C 1
ATOM 4294 O O . VAL B 1 180 ? 21.705 97.721 1.322 1.00 42.72 196 VAL B O 1
ATOM 4298 N N . GLU B 1 181 ? 23.601 96.819 2.172 1.00 32.14 197 GLU B N 1
ATOM 4299 C CA . GLU B 1 181 ? 23.205 95.412 2.148 1.00 31.11 197 GLU B CA 1
ATOM 4300 C C . GLU B 1 181 ? 22.878 94.966 0.725 1.00 35.12 197 GLU B C 1
ATOM 4301 O O . GLU B 1 181 ? 22.193 93.965 0.521 1.00 47.18 197 GLU B O 1
ATOM 4307 N N . ASN B 1 182 ? 23.350 95.734 -0.251 1.00 33.47 198 ASN B N 1
ATOM 4308 C CA . ASN B 1 182 ? 23.255 95.384 -1.664 1.00 37.67 198 ASN B CA 1
ATOM 4309 C C . ASN B 1 182 ? 24.525 94.851 -2.326 1.00 42.35 198 ASN B C 1
ATOM 4310 O O . ASN B 1 182 ? 24.520 94.601 -3.531 1.00 56.63 198 ASN B O 1
ATOM 4315 N N . LYS B 1 183 ? 25.604 94.704 -1.559 1.00 35.45 199 LYS B N 1
ATOM 4316 C CA . LYS B 1 183 ? 26.966 94.765 -2.107 1.00 36.13 199 LYS B CA 1
ATOM 4317 C C . LYS B 1 183 ? 27.221 93.957 -3.383 1.00 39.84 199 LYS B C 1
ATOM 4318 O O . LYS B 1 183 ? 27.839 94.464 -4.319 1.00 38.53 199 LYS B O 1
ATOM 4324 N N . VAL B 1 184 ? 26.747 92.716 -3.429 1.00 35.92 200 VAL B N 1
ATOM 4325 C CA . VAL B 1 184 ? 26.909 91.899 -4.630 1.00 40.38 200 VAL B CA 1
ATOM 4326 C C . VAL B 1 184 ? 26.212 92.541 -5.829 1.00 41.43 200 VAL B C 1
ATOM 4327 O O . VAL B 1 184 ? 26.816 92.724 -6.887 1.00 43.38 200 VAL B O 1
ATOM 4331 N N . VAL B 1 185 ? 24.941 92.888 -5.646 1.00 40.85 201 VAL B N 1
ATOM 4332 C CA . VAL B 1 185 ? 24.149 93.542 -6.682 1.00 31.11 201 VAL B CA 1
ATOM 4333 C C . VAL B 1 185 ? 24.698 94.925 -7.024 1.00 34.63 201 VAL B C 1
ATOM 4334 O O . VAL B 1 185 ? 24.794 95.297 -8.195 1.00 34.62 201 VAL B O 1
ATOM 4338 N N . TYR B 1 186 ? 25.061 95.676 -5.990 1.00 35.11 202 TYR B N 1
ATOM 4339 C CA . TYR B 1 186 ? 25.569 97.033 -6.154 1.00 34.25 202 TYR B CA 1
ATOM 4340 C C . TYR B 1 186 ? 26.829 97.082 -7.015 1.00 38.73 202 TYR B C 1
ATOM 4341 O O . TYR B 1 186 ? 26.949 97.928 -7.902 1.00 37.92 202 TYR B O 1
ATOM 4350 N N . ASP B 1 187 ? 27.763 96.173 -6.751 1.00 36.95 203 ASP B N 1
ATOM 4351 C CA . ASP B 1 187 ? 29.017 96.138 -7.494 1.00 36.62 203 ASP B CA 1
ATOM 4352 C C . ASP B 1 187 ? 28.784 95.842 -8.970 1.00 37.88 203 ASP B C 1
ATOM 4353 O O . ASP B 1 187 ? 29.388 96.472 -9.837 1.00 39.66 203 ASP B O 1
ATOM 4358 N N . LYS B 1 188 ? 27.903 94.887 -9.251 1.00 34.73 204 LYS B N 1
ATOM 4359 C CA . LYS B 1 188 ? 27.584 94.532 -10.628 1.00 32.31 204 LYS B CA 1
ATOM 4360 C C . LYS B 1 188 ? 26.938 95.708 -11.354 1.00 30.02 204 LYS B C 1
ATOM 4361 O O . LYS B 1 188 ? 27.163 95.911 -12.546 1.00 31.32 204 LYS B O 1
ATOM 4367 N N . ALA B 1 189 ? 26.146 96.486 -10.623 1.00 31.55 205 ALA B N 1
ATOM 4368 C CA . ALA B 1 189 ? 25.487 97.658 -11.186 1.00 24.90 205 ALA B CA 1
ATOM 4369 C C . ALA B 1 189 ? 26.506 98.708 -11.619 1.00 31.41 205 ALA B C 1
ATOM 4370 O O . ALA B 1 189 ? 26.398 99.280 -12.705 1.00 36.74 205 ALA B O 1
ATOM 4372 N N . ILE B 1 190 ? 27.494 98.956 -10.765 1.00 29.80 206 ILE B N 1
ATOM 4373 C CA . ILE B 1 190 ? 28.530 99.940 -11.059 1.00 32.36 206 ILE B CA 1
ATOM 4374 C C . ILE B 1 190 ? 29.399 99.498 -12.234 1.00 37.49 206 ILE B C 1
ATOM 4375 O O . ILE B 1 190 ? 29.697 100.294 -13.125 1.00 42.83 206 ILE B O 1
ATOM 4380 N N . GLN B 1 191 ? 29.794 98.228 -12.233 1.00 38.14 207 GLN B N 1
ATOM 4381 C CA . GLN B 1 191 ? 30.586 97.670 -13.325 1.00 41.58 207 GLN B CA 1
ATOM 4382 C C . GLN B 1 191 ? 29.852 97.806 -14.655 1.00 43.50 207 GLN B C 1
ATOM 4383 O O . GLN B 1 191 ? 30.450 98.160 -15.673 1.00 38.24 207 GLN B O 1
ATOM 4389 N N . PHE B 1 192 ? 28.552 97.524 -14.635 1.00 35.89 208 PHE B N 1
ATOM 4390 C CA . PHE B 1 192 ? 27.721 97.637 -15.828 1.00 33.28 208 PHE B CA 1
ATOM 4391 C C . PHE B 1 192 ? 27.627 99.085 -16.294 1.00 37.82 208 PHE B C 1
ATOM 4392 O O . PHE B 1 192 ? 27.757 99.371 -17.485 1.00 39.87 208 PHE B O 1
ATOM 4400 N N . GLU B 1 193 ? 27.404 99.992 -15.347 1.00 31.48 209 GLU B N 1
ATOM 4401 C CA . GLU B 1 193 ? 27.241 101.407 -15.662 1.00 32.21 209 GLU B CA 1
ATOM 4402 C C . GLU B 1 193 ? 28.520 101.995 -16.252 1.00 35.78 209 GLU B C 1
ATOM 4403 O O . GLU B 1 193 ? 28.470 102.780 -17.199 1.00 44.06 209 GLU B O 1
ATOM 4409 N N . ARG B 1 194 ? 29.661 101.608 -15.690 1.00 40.33 210 ARG B N 1
ATOM 4410 C CA . ARG B 1 194 ? 30.954 102.081 -16.173 1.00 45.70 210 ARG B CA 1
ATOM 4411 C C . ARG B 1 194 ? 31.182 101.672 -17.627 1.00 41.70 210 ARG B C 1
ATOM 4412 O O . ARG B 1 194 ? 31.715 102.445 -18.423 1.00 49.21 210 ARG B O 1
ATOM 4420 N 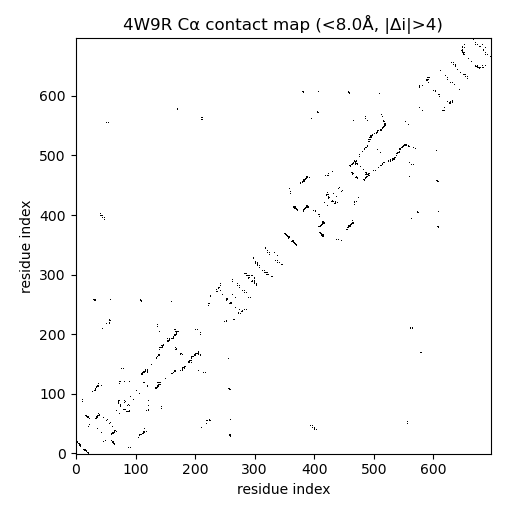N . ALA B 1 195 ? 30.764 100.457 -17.968 1.00 35.58 211 ALA B N 1
ATOM 4421 C CA . ALA B 1 195 ? 30.920 99.945 -19.325 1.00 47.98 211 ALA B CA 1
ATOM 4422 C C . ALA B 1 195 ? 29.943 100.615 -20.285 1.00 43.86 211 ALA B C 1
ATOM 4423 O O . ALA B 1 195 ? 30.203 100.712 -21.485 1.00 46.48 211 ALA B O 1
ATOM 4433 N N A ARG B 1 197 ? 28.861 103.811 -20.071 0.52 50.08 213 ARG B N 1
ATOM 4434 N N B ARG B 1 197 ? 28.855 103.818 -20.073 0.48 50.24 213 ARG B N 1
ATOM 4435 C CA A ARG B 1 197 ? 29.227 105.205 -20.302 0.52 56.29 213 ARG B CA 1
ATOM 4436 C CA B ARG B 1 197 ? 29.226 105.208 -20.322 0.48 56.30 213 ARG B CA 1
ATOM 4437 C C A ARG B 1 197 ? 30.581 105.337 -20.996 0.52 64.62 213 ARG B C 1
ATOM 4438 C C B ARG B 1 197 ? 30.583 105.338 -21.003 0.48 64.57 213 ARG B C 1
ATOM 4439 O O A ARG B 1 197 ? 31.089 106.446 -21.163 0.52 72.27 213 ARG B O 1
ATOM 4440 O O B ARG B 1 197 ? 31.095 106.446 -21.165 0.48 72.08 213 ARG B O 1
ATOM 4455 N N . SER B 1 198 ? 31.163 104.203 -21.380 1.00 64.79 214 SER B N 1
ATOM 4456 C CA . SER B 1 198 ? 32.462 104.175 -22.059 1.00 65.37 214 SER B CA 1
ATOM 4457 C C . SER B 1 198 ? 32.544 105.127 -23.253 1.00 71.83 214 SER B C 1
ATOM 4458 O O . SER B 1 198 ? 33.481 105.917 -23.363 1.00 78.72 214 SER B O 1
ATOM 4461 N N . ALA B 1 199 ? 31.559 105.050 -24.139 1.00 71.23 215 ALA B N 1
ATOM 4462 C CA . ALA B 1 199 ? 31.495 105.944 -25.289 1.00 74.91 215 ALA B CA 1
ATOM 4463 C C . ALA B 1 199 ? 30.732 107.221 -24.948 1.00 79.49 215 ALA B C 1
ATOM 4464 O O . ALA B 1 199 ? 29.841 107.204 -24.099 1.00 79.94 215 ALA B O 1
ATOM 4466 N N . PRO B 1 200 ? 31.095 108.339 -25.599 1.00 81.73 216 PRO B N 1
ATOM 4467 C CA . PRO B 1 200 ? 30.352 109.596 -25.451 1.00 67.92 216 PRO B CA 1
ATOM 4468 C C . PRO B 1 200 ? 28.891 109.447 -25.865 1.00 55.67 216 PRO B C 1
ATOM 4469 O O . PRO B 1 200 ? 28.592 108.767 -26.847 1.00 62.69 216 PRO B O 1
ATOM 4473 N N . VAL B 1 201 ? 27.996 110.084 -25.121 1.00 51.50 217 VAL B N 1
ATOM 4474 C CA . VAL B 1 201 ? 26.564 109.941 -25.352 1.00 48.78 217 VAL B CA 1
ATOM 4475 C C . VAL B 1 201 ? 26.063 110.892 -26.438 1.00 48.91 217 VAL B C 1
ATOM 4476 O O . VAL B 1 201 ? 26.414 112.071 -26.455 1.00 55.11 217 VAL B O 1
ATOM 4480 N N . HIS B 1 202 ? 25.244 110.362 -27.344 1.00 41.40 218 HIS B N 1
ATOM 4481 C CA . HIS B 1 202 ? 24.638 111.149 -28.414 1.00 42.66 218 HIS B CA 1
ATOM 4482 C C . HIS B 1 202 ? 23.761 112.267 -27.851 1.00 50.81 218 HIS B C 1
ATOM 4483 O O . HIS B 1 202 ? 23.164 112.120 -26.785 1.00 56.02 218 HIS B O 1
ATOM 4490 N N . GLU B 1 203 ? 23.688 113.380 -28.575 1.00 60.51 219 GLU B N 1
ATOM 4491 C CA . GLU B 1 203 ? 22.996 114.576 -28.095 1.00 62.88 219 GLU B CA 1
ATOM 4492 C C . GLU B 1 203 ? 21.491 114.372 -27.914 1.00 53.39 219 GLU B C 1
ATOM 4493 O O . GLU B 1 203 ? 20.851 115.092 -27.147 1.00 50.30 219 GLU B O 1
ATOM 4499 N N . SER B 1 204 ? 20.929 113.390 -28.613 1.00 41.67 220 SER B N 1
ATOM 4500 C CA . SER B 1 204 ? 19.498 113.112 -28.523 1.00 40.59 220 SER B CA 1
ATOM 4501 C C . SER B 1 204 ? 19.146 112.383 -27.229 1.00 44.78 220 SER B C 1
ATOM 4502 O O . SER B 1 204 ? 17.970 112.195 -26.910 1.00 40.61 220 SER B O 1
ATOM 4505 N N . VAL B 1 205 ? 20.170 111.973 -26.489 1.00 35.23 221 VAL B N 1
ATOM 4506 C CA . VAL B 1 205 ? 19.969 111.203 -25.270 1.00 42.15 221 VAL B CA 1
ATOM 4507 C C . VAL B 1 205 ? 20.307 112.007 -24.019 1.00 39.85 221 VAL B C 1
ATOM 4508 O O . VAL B 1 205 ? 21.382 112.595 -23.917 1.00 39.50 221 VAL B O 1
ATOM 4512 N N . GLU B 1 206 ? 19.376 112.030 -23.070 1.00 40.37 222 GLU B N 1
ATOM 4513 C CA . GLU B 1 206 ? 19.630 112.618 -21.763 1.00 38.67 222 GLU B CA 1
ATOM 4514 C C . GLU B 1 206 ? 19.883 111.498 -20.759 1.00 42.69 222 GLU B C 1
ATOM 4515 O O . GLU B 1 206 ? 18.975 110.740 -20.417 1.00 43.54 222 GLU B O 1
ATOM 4521 N N . TYR B 1 207 ? 21.125 111.399 -20.295 1.00 42.97 223 TYR B N 1
ATOM 4522 C CA . TYR B 1 207 ? 21.555 110.282 -19.460 1.00 34.03 223 TYR B CA 1
ATOM 4523 C C . TYR B 1 207 ? 21.764 110.696 -18.007 1.00 34.70 223 TYR B C 1
ATOM 4524 O O . TYR B 1 207 ? 22.457 111.673 -17.723 1.00 39.56 223 TYR B O 1
ATOM 4533 N N . HIS B 1 208 ? 21.174 109.937 -17.089 1.00 35.46 224 HIS B N 1
ATOM 4534 C CA . HIS B 1 208 ? 21.351 110.190 -15.664 1.00 29.09 224 HIS B CA 1
ATOM 4535 C C . HIS B 1 208 ? 21.623 108.907 -14.890 1.00 29.11 224 HIS B C 1
ATOM 4536 O O . HIS B 1 208 ? 20.827 107.969 -14.926 1.00 37.04 224 HIS B O 1
ATOM 4543 N N . PHE B 1 209 ? 22.753 108.869 -14.194 1.00 27.45 225 PHE B N 1
ATOM 4544 C CA . PHE B 1 209 ? 23.045 107.775 -13.277 1.00 26.58 225 PHE B CA 1
ATOM 4545 C C . PHE B 1 209 ? 23.314 108.307 -11.876 1.00 30.10 225 PHE B C 1
ATOM 4546 O O . PHE B 1 209 ? 24.285 109.027 -11.649 1.00 40.23 225 PHE B O 1
ATOM 4554 N N . VAL B 1 210 ? 22.449 107.943 -10.938 1.00 32.31 226 VAL B N 1
ATOM 4555 C CA . VAL B 1 210 ? 22.579 108.407 -9.566 1.00 32.31 226 VAL B CA 1
ATOM 4556 C C . VAL B 1 210 ? 22.959 107.259 -8.640 1.00 33.36 226 VAL B C 1
ATOM 4557 O O . VAL B 1 210 ? 22.223 106.283 -8.504 1.00 26.04 226 VAL B O 1
ATOM 4561 N N . ASP B 1 211 ? 24.119 107.383 -8.009 1.00 30.88 227 ASP B N 1
ATOM 4562 C CA . ASP B 1 211 ? 24.577 106.388 -7.053 1.00 34.07 227 ASP B CA 1
ATOM 4563 C C . ASP B 1 211 ? 24.233 106.832 -5.637 1.00 39.94 227 ASP B C 1
ATOM 4564 O O . ASP B 1 211 ? 24.774 107.820 -5.141 1.00 45.21 227 ASP B O 1
ATOM 4569 N N . PHE B 1 212 ? 23.342 106.095 -4.981 1.00 31.33 228 PHE B N 1
ATOM 4570 C CA . PHE B 1 212 ? 22.982 106.428 -3.610 1.00 31.48 228 PHE B CA 1
ATOM 4571 C C . PHE B 1 212 ? 23.886 105.652 -2.670 1.00 43.73 228 PHE B C 1
ATOM 4572 O O . PHE B 1 212 ? 23.762 104.436 -2.536 1.00 57.88 228 PHE B O 1
ATOM 4580 N N . LYS B 1 213 ? 24.777 106.366 -1.995 1.00 47.25 229 LYS B N 1
ATOM 4581 C CA . LYS B 1 213 ? 25.765 105.719 -1.150 1.00 52.73 229 LYS B CA 1
ATOM 4582 C C . LYS B 1 213 ? 25.406 105.930 0.312 1.00 45.86 229 LYS B C 1
ATOM 4583 O O . LYS B 1 213 ? 25.109 107.047 0.734 1.00 48.72 229 LYS B O 1
ATOM 4589 N N . GLY B 1 214 ? 25.422 104.845 1.078 1.00 36.29 230 GLY B N 1
ATOM 4590 C CA . GLY B 1 214 ? 25.019 104.891 2.469 1.00 43.40 230 GLY B CA 1
ATOM 4591 C C . GLY B 1 214 ? 23.509 104.899 2.593 1.00 42.20 230 GLY B C 1
ATOM 4592 O O . GLY B 1 214 ? 22.962 105.236 3.643 1.00 58.34 230 GLY B O 1
ATOM 4593 N N . SER B 1 215 ? 22.834 104.526 1.511 1.00 26.99 231 SER B N 1
ATOM 4594 C CA . SER B 1 215 ? 21.378 104.500 1.486 1.00 31.93 231 SER B CA 1
ATOM 4595 C C . SER B 1 215 ? 20.838 103.087 1.307 1.00 37.48 231 SER B C 1
ATOM 4596 O O . SER B 1 215 ? 21.402 102.288 0.558 1.00 29.94 231 SER B O 1
ATOM 4599 N N . SER B 1 216 ? 19.745 102.782 2.000 1.00 40.87 232 SER B N 1
ATOM 4600 C CA . SER B 1 216 ? 19.061 101.510 1.815 1.00 30.63 232 SER B CA 1
ATOM 4601 C C . SER B 1 216 ? 18.438 101.457 0.426 1.00 34.15 232 SER B C 1
ATOM 4602 O O . SER B 1 216 ? 18.076 102.490 -0.141 1.00 36.72 232 SER B O 1
ATOM 4605 N N . VAL B 1 217 ? 18.315 100.249 -0.112 1.00 27.83 233 VAL B N 1
ATOM 4606 C CA . VAL B 1 217 ? 17.836 100.046 -1.474 1.00 30.29 233 VAL B CA 1
ATOM 4607 C C . VAL B 1 217 ? 16.435 100.605 -1.708 1.00 28.16 233 VAL B C 1
ATOM 4608 O O . VAL B 1 217 ? 16.222 101.402 -2.622 1.00 29.41 233 VAL B O 1
ATOM 4612 N N . ASN B 1 218 ? 15.487 100.184 -0.879 1.00 26.82 234 ASN B N 1
ATOM 4613 C CA . ASN B 1 218 ? 14.092 100.568 -1.056 1.00 29.76 234 ASN B CA 1
ATOM 4614 C C . ASN B 1 218 ? 13.864 102.069 -0.914 1.00 34.50 234 ASN B C 1
ATOM 4615 O O . ASN B 1 218 ? 13.022 102.642 -1.604 1.00 38.05 234 ASN B O 1
ATOM 4620 N N . ALA B 1 219 ? 14.620 102.704 -0.025 1.00 33.24 235 ALA B N 1
ATOM 4621 C CA . ALA B 1 219 ? 14.528 104.147 0.155 1.00 31.85 235 ALA B CA 1
ATOM 4622 C C . ALA B 1 219 ? 15.121 104.874 -1.047 1.00 34.39 235 ALA B C 1
ATOM 4623 O O . ALA B 1 219 ? 14.666 105.955 -1.420 1.00 31.00 235 ALA B O 1
ATOM 4625 N N . ALA B 1 220 ? 16.141 104.272 -1.649 1.00 27.68 236 ALA B N 1
ATOM 4626 C CA . ALA B 1 220 ? 16.794 104.855 -2.814 1.00 24.80 236 ALA B CA 1
ATOM 4627 C C . ALA B 1 220 ? 15.894 104.790 -4.042 1.00 31.11 236 ALA B C 1
ATOM 4628 O O . ALA B 1 220 ? 15.902 105.698 -4.873 1.00 30.23 236 ALA B O 1
ATOM 4630 N N . LYS B 1 221 ? 15.120 103.715 -4.152 1.00 20.70 237 LYS B N 1
ATOM 4631 C CA . LYS B 1 221 ? 14.220 103.544 -5.286 1.00 22.96 237 LYS B CA 1
ATOM 4632 C C . LYS B 1 221 ? 13.124 104.604 -5.288 1.00 30.15 237 LYS B C 1
ATOM 4633 O O . LYS B 1 221 ? 12.749 105.112 -6.344 1.00 35.90 237 LYS B O 1
ATOM 4639 N N . LEU B 1 222 ? 12.615 104.937 -4.105 1.00 27.77 238 LEU B N 1
ATOM 4640 C CA . LEU B 1 222 ? 11.606 105.984 -3.981 1.00 23.50 238 LEU B CA 1
ATOM 4641 C C . LEU B 1 222 ? 12.166 107.319 -4.445 1.00 26.58 238 LEU B C 1
ATOM 4642 O O . LEU B 1 222 ? 11.516 108.051 -5.191 1.00 30.97 238 LEU B O 1
ATOM 4647 N N . GLN B 1 223 ? 13.380 107.626 -4.000 1.00 27.38 239 GLN B N 1
ATOM 4648 C CA . GLN B 1 223 ? 14.034 108.871 -4.376 1.00 34.11 239 GLN B CA 1
ATOM 4649 C C . GLN B 1 223 ? 14.373 108.872 -5.862 1.00 30.96 239 GLN B C 1
ATOM 4650 O O . GLN B 1 223 ?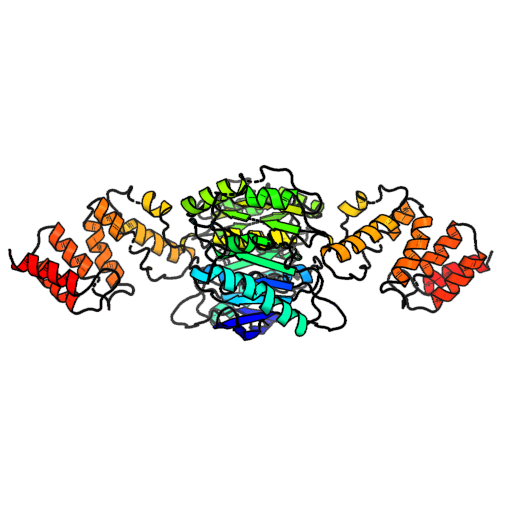 14.423 109.926 -6.494 1.00 38.68 239 GLN B O 1
ATOM 4656 N N . GLY B 1 224 ? 14.596 107.683 -6.413 1.00 24.05 240 GLY B N 1
ATOM 4657 C CA . GLY B 1 224 ? 14.885 107.538 -7.827 1.00 23.95 240 GLY B CA 1
ATOM 4658 C C . GLY B 1 224 ? 13.709 107.949 -8.690 1.00 30.31 240 GLY B C 1
ATOM 4659 O O . GLY B 1 224 ? 13.878 108.640 -9.695 1.00 33.08 240 GLY B O 1
ATOM 4660 N N . ILE B 1 225 ? 12.514 107.523 -8.293 1.00 27.35 241 ILE B N 1
ATOM 4661 C CA . ILE B 1 225 ? 11.292 107.891 -8.999 1.00 23.28 241 ILE B CA 1
ATOM 4662 C C . ILE B 1 225 ? 11.075 109.397 -8.957 1.00 27.86 241 ILE B C 1
ATOM 4663 O O . ILE B 1 225 ? 10.752 110.017 -9.970 1.00 38.13 241 ILE B O 1
ATOM 4668 N N . ALA B 1 226 ? 11.263 109.980 -7.776 1.00 30.12 242 ALA B N 1
ATOM 4669 C CA . ALA B 1 226 ? 11.074 111.413 -7.584 1.00 35.95 242 ALA B CA 1
ATOM 4670 C C . ALA B 1 226 ? 12.011 112.222 -8.475 1.00 35.00 242 ALA B C 1
ATOM 4671 O O . ALA B 1 226 ? 11.592 113.179 -9.125 1.00 35.43 242 ALA B O 1
ATOM 4673 N N . GLN B 1 227 ? 13.279 111.824 -8.508 1.00 27.63 243 GLN B N 1
ATOM 4674 C CA . GLN B 1 227 ? 14.274 112.508 -9.323 1.00 26.47 243 GLN B CA 1
ATOM 4675 C C . GLN B 1 227 ? 14.011 112.328 -10.814 1.00 34.25 243 GLN B C 1
ATOM 4676 O O . GLN B 1 227 ? 14.071 113.290 -11.579 1.00 33.93 243 GLN B O 1
ATOM 4682 N N . ALA B 1 228 ? 13.719 111.094 -11.218 1.00 32.97 244 ALA B N 1
ATOM 4683 C CA . ALA B 1 228 ? 13.525 110.772 -12.629 1.00 23.05 244 ALA B CA 1
ATOM 4684 C C . ALA B 1 228 ? 12.366 111.558 -13.231 1.00 22.00 244 ALA B C 1
ATOM 4685 O O . ALA B 1 228 ? 12.502 112.159 -14.296 1.00 33.12 244 ALA B O 1
ATOM 4687 N N . LEU B 1 229 ? 11.230 111.555 -12.541 1.00 20.28 245 LEU B N 1
ATOM 4688 C CA . LEU B 1 229 ? 10.060 112.304 -12.989 1.00 24.12 245 LEU B CA 1
ATOM 4689 C C . LEU B 1 229 ? 10.336 113.802 -13.023 1.00 28.20 245 LEU B C 1
ATOM 4690 O O . LEU B 1 229 ? 9.869 114.508 -13.916 1.00 40.63 245 LEU B O 1
ATOM 4695 N N . ASP B 1 230 ? 11.097 114.278 -12.043 1.00 29.47 246 ASP B N 1
ATOM 4696 C CA . ASP B 1 230 ? 11.414 115.695 -11.935 1.00 30.74 246 ASP B CA 1
ATOM 4697 C C . ASP B 1 230 ? 12.208 116.189 -13.139 1.00 32.00 246 ASP B C 1
ATOM 4698 O O . ASP B 1 230 ? 11.884 117.221 -13.725 1.00 37.29 246 ASP B O 1
ATOM 4711 N N . CYS B 1 232 ? 12.883 114.521 -16.141 1.00 39.64 248 CYS B N 1
ATOM 4712 C CA . CYS B 1 232 ? 12.338 114.163 -17.445 1.00 38.59 248 CYS B CA 1
ATOM 4713 C C . CYS B 1 232 ? 11.281 115.165 -17.906 1.00 37.76 248 CYS B C 1
ATOM 4714 O O . CYS B 1 232 ? 11.262 115.576 -19.067 1.00 52.72 248 CYS B O 1
ATOM 4717 N N . PHE B 1 233 ? 10.405 115.552 -16.985 1.00 22.89 249 PHE B N 1
ATOM 4718 C CA . PHE B 1 233 ? 9.308 116.466 -17.285 1.00 29.25 249 PHE B CA 1
ATOM 4719 C C . PHE B 1 233 ? 9.649 117.927 -16.991 1.00 34.43 249 PHE B C 1
ATOM 4720 O O . PHE B 1 233 ? 8.784 118.797 -17.079 1.00 34.68 249 PHE B O 1
ATOM 4728 N N . ASP B 1 234 ? 10.903 118.181 -16.627 1.00 27.92 250 ASP B N 1
ATOM 4729 C CA . ASP B 1 234 ? 11.353 119.498 -16.170 1.00 35.11 250 ASP B CA 1
ATOM 4730 C C . ASP B 1 234 ? 10.976 120.661 -17.094 1.00 39.39 250 ASP B C 1
ATOM 4731 O O . ASP B 1 234 ? 10.724 121.772 -16.625 1.00 47.32 250 ASP B O 1
ATOM 4736 N N . ILE B 1 235 ? 10.939 120.408 -18.398 1.00 29.10 251 ILE B N 1
ATOM 4737 C CA . ILE B 1 235 ? 10.613 121.448 -19.371 1.00 21.62 251 ILE B CA 1
ATOM 4738 C C . ILE B 1 235 ? 9.183 121.975 -19.187 1.00 29.97 251 ILE B C 1
ATOM 4739 O O . ILE B 1 235 ? 8.863 123.089 -19.604 1.00 33.34 251 ILE B O 1
ATOM 4744 N N . TYR B 1 236 ? 8.336 121.178 -18.543 1.00 26.20 252 TYR B N 1
ATOM 4745 C CA . TYR B 1 236 ? 6.936 121.539 -18.338 1.00 26.39 252 TYR B CA 1
ATOM 4746 C C . TYR B 1 236 ? 6.779 122.575 -17.228 1.00 29.89 252 TYR B C 1
ATOM 4747 O O . TYR B 1 236 ? 5.763 123.266 -17.156 1.00 31.75 252 TYR B O 1
ATOM 4756 N N . LYS B 1 237 ? 7.790 122.674 -16.368 1.00 28.21 253 LYS B N 1
ATOM 4757 C CA . LYS B 1 237 ? 7.751 123.581 -15.223 1.00 32.19 253 LYS B CA 1
ATOM 4758 C C . LYS B 1 237 ? 7.502 125.029 -15.635 1.00 32.57 253 LYS B C 1
ATOM 4759 O O . LYS B 1 237 ? 7.914 125.453 -16.715 1.00 38.09 253 LYS B O 1
ATOM 4765 N N . PRO B 1 238 ? 6.813 125.790 -14.772 1.00 35.05 254 PRO B N 1
ATOM 4766 C CA . PRO B 1 238 ? 6.619 127.227 -14.985 1.00 31.71 254 PRO B CA 1
ATOM 4767 C C . PRO B 1 238 ? 7.946 127.976 -14.976 1.00 35.37 254 PRO B C 1
ATOM 4768 O O . PRO B 1 238 ? 8.931 127.465 -14.443 1.00 35.97 254 PRO B O 1
ATOM 4772 N N . ILE B 1 239 ? 7.970 129.172 -15.553 1.00 40.17 255 ILE B N 1
ATOM 4773 C CA . ILE B 1 239 ? 9.188 129.970 -15.576 1.00 38.75 255 ILE B CA 1
ATOM 4774 C C . ILE B 1 239 ? 9.385 130.661 -14.232 1.00 39.89 255 ILE B C 1
ATOM 4775 O O . ILE B 1 239 ? 8.537 131.438 -13.792 1.00 41.39 255 ILE B O 1
ATOM 4780 N N . GLY B 1 240 ? 10.511 130.373 -13.586 1.00 36.69 256 GLY B N 1
ATOM 4781 C CA . GLY B 1 240 ? 10.793 130.907 -12.267 1.00 37.22 256 GLY B CA 1
ATOM 4782 C C . GLY B 1 240 ? 11.458 132.267 -12.315 1.00 46.08 256 GLY B C 1
ATOM 4783 O O . GLY B 1 240 ? 11.913 132.707 -13.371 1.00 53.93 256 GLY B O 1
ATOM 4784 N N . GLY B 1 241 ? 11.514 132.932 -11.165 1.00 40.89 257 GLY B N 1
ATOM 4785 C CA . GLY B 1 241 ? 12.104 134.254 -11.067 1.00 35.44 257 GLY B CA 1
ATOM 4786 C C . GLY B 1 241 ? 13.573 134.266 -11.439 1.00 36.73 257 GLY B C 1
ATOM 4787 O O . GLY B 1 241 ? 14.049 135.197 -12.087 1.00 37.49 257 GLY B O 1
ATOM 4788 N N . LYS B 1 242 ? 14.291 133.228 -11.026 1.00 38.81 258 LYS B N 1
ATOM 4789 C CA . LYS B 1 242 ? 15.706 133.095 -11.348 1.00 35.33 258 LYS B CA 1
ATOM 4790 C C . LYS B 1 242 ? 15.902 132.886 -12.845 1.00 41.72 258 LYS B C 1
ATOM 4791 O O . LYS B 1 242 ? 16.789 133.482 -13.452 1.00 38.08 258 LYS B O 1
ATOM 4797 N N . GLU B 1 243 ? 15.064 132.036 -13.433 1.00 46.50 259 GLU B N 1
ATOM 4798 C CA . GLU B 1 243 ? 15.105 131.774 -14.868 1.00 47.33 259 GLU B CA 1
ATOM 4799 C C . GLU B 1 243 ? 14.774 133.038 -15.653 1.00 48.54 259 GLU B C 1
ATOM 4800 O O . GLU B 1 243 ? 15.447 133.373 -16.628 1.00 51.15 259 GLU B O 1
ATOM 4806 N N . PHE B 1 244 ? 13.734 133.736 -15.212 1.00 48.72 260 PHE B N 1
ATOM 4807 C CA . PHE B 1 244 ? 13.311 134.990 -15.825 1.00 44.33 260 PHE B CA 1
ATOM 4808 C C . PHE B 1 244 ? 14.413 136.042 -15.762 1.00 41.88 260 PHE B C 1
ATOM 4809 O O . PHE B 1 244 ? 14.732 136.685 -16.761 1.00 43.01 260 PHE B O 1
ATOM 4817 N N . LYS B 1 245 ? 15.000 136.199 -14.582 1.00 39.52 261 LYS B N 1
ATOM 4818 C CA . LYS B 1 245 ? 16.029 137.205 -14.354 1.00 48.41 261 LYS B CA 1
ATOM 4819 C C . LYS B 1 245 ? 17.305 136.900 -15.139 1.00 52.04 261 LYS B C 1
ATOM 4820 O O . LYS B 1 245 ? 18.076 137.802 -15.467 1.00 67.36 261 LYS B O 1
ATOM 4826 N N . THR B 1 246 ? 17.514 135.623 -15.446 1.00 46.10 262 THR B N 1
ATOM 4827 C CA . THR B 1 246 ? 18.733 135.171 -16.110 1.00 45.11 262 THR B CA 1
ATOM 4828 C C . THR B 1 246 ? 18.555 134.965 -17.612 1.00 42.37 262 THR B C 1
ATOM 4829 O O . THR B 1 246 ? 19.210 135.619 -18.416 1.00 60.33 262 THR B O 1
ATOM 4833 N N . GLN B 1 247 ? 17.690 134.029 -17.986 1.00 46.07 263 GLN B N 1
ATOM 4834 C CA . GLN B 1 247 ? 17.546 133.639 -19.385 1.00 52.09 263 GLN B CA 1
ATOM 4835 C C . GLN B 1 247 ? 16.686 134.592 -20.218 1.00 50.12 263 GLN B C 1
ATOM 4836 O O . GLN B 1 247 ? 16.738 134.558 -21.447 1.00 58.67 263 GLN B O 1
ATOM 4850 N N . GLU B 1 249 ? 15.419 138.371 -19.081 1.00 41.66 265 GLU B N 1
ATOM 4851 C CA . GLU B 1 249 ? 15.753 139.790 -18.957 1.00 42.59 265 GLU B CA 1
ATOM 4852 C C . GLU B 1 249 ? 17.105 140.156 -19.568 1.00 47.90 265 GLU B C 1
ATOM 4853 O O . GLU B 1 249 ? 17.355 141.322 -19.874 1.00 55.56 265 GLU B O 1
ATOM 4859 N N . THR B 1 250 ? 17.973 139.165 -19.745 1.00 43.82 266 THR B N 1
ATOM 4860 C CA . THR B 1 250 ? 19.283 139.401 -20.342 1.00 45.93 266 THR B CA 1
ATOM 4861 C C . THR B 1 250 ? 19.215 139.426 -21.866 1.00 45.55 266 THR B C 1
ATOM 4862 O O . THR B 1 250 ? 20.198 139.744 -22.533 1.00 52.78 266 THR B O 1
ATOM 4866 N N . LEU B 1 251 ? 18.051 139.086 -22.412 1.00 37.79 267 LEU B N 1
ATOM 4867 C CA . LEU B 1 251 ? 17.846 139.122 -23.856 1.00 40.89 267 LEU B CA 1
ATOM 4868 C C . LEU B 1 251 ? 17.440 140.517 -24.320 1.00 51.34 267 LEU B C 1
ATOM 4869 O O . LEU B 1 251 ? 16.505 141.112 -23.783 1.00 55.81 267 LEU B O 1
ATOM 4874 N N . GLU B 1 252 ? 18.159 141.042 -25.306 1.00 52.47 268 GLU B N 1
ATOM 4875 C CA . GLU B 1 252 ? 17.804 142.320 -25.912 1.00 50.39 268 GLU B CA 1
ATOM 4876 C C . GLU B 1 252 ? 16.674 142.145 -26.925 1.00 47.06 268 GLU B C 1
ATOM 4877 O O . GLU B 1 252 ? 15.760 142.966 -27.000 1.00 56.58 268 GLU B O 1
ATOM 4883 N N . THR B 1 253 ? 16.749 141.071 -27.706 1.00 42.90 269 THR B N 1
ATOM 4884 C CA . THR B 1 253 ? 15.702 140.734 -28.665 1.00 47.45 269 THR B CA 1
ATOM 4885 C C . THR B 1 253 ? 15.376 139.244 -28.602 1.00 49.42 269 THR B C 1
ATOM 4886 O O . THR B 1 253 ? 15.981 138.503 -27.826 1.00 56.38 269 THR B O 1
ATOM 4890 N N . GLY B 1 254 ? 14.425 138.812 -29.425 1.00 47.40 270 GLY B N 1
ATOM 4891 C CA . GLY B 1 254 ? 14.035 137.413 -29.489 1.00 41.56 270 GLY B CA 1
ATOM 4892 C C . GLY B 1 254 ? 13.440 136.884 -28.197 1.00 51.06 270 GLY B C 1
ATOM 4893 O O . GLY B 1 254 ? 13.601 135.709 -27.863 1.00 55.25 270 GLY B O 1
ATOM 4894 N N . ILE B 1 255 ? 12.742 137.751 -27.471 1.00 51.75 271 ILE B N 1
ATOM 4895 C CA . ILE B 1 255 ? 12.167 137.386 -26.182 1.00 40.16 271 ILE B CA 1
ATOM 4896 C C . ILE B 1 255 ? 10.926 136.513 -26.346 1.00 39.59 271 ILE B C 1
ATOM 4897 O O . ILE B 1 255 ? 10.739 135.547 -25.605 1.00 51.61 271 ILE B O 1
ATOM 4902 N N . TYR B 1 256 ? 10.083 136.848 -27.318 1.00 37.99 272 TYR B N 1
ATOM 4903 C CA . TYR B 1 256 ? 8.923 136.019 -27.624 1.00 37.26 272 TYR B CA 1
ATOM 4904 C C . TYR B 1 256 ? 9.356 134.612 -28.016 1.00 44.57 272 TYR B C 1
ATOM 4905 O O . TYR B 1 256 ? 8.694 133.630 -27.677 1.00 45.82 272 TYR B O 1
ATOM 4914 N N . GLU B 1 257 ? 10.472 134.526 -28.734 1.00 46.63 273 GLU B N 1
ATOM 4915 C CA . GLU B 1 257 ? 10.999 133.247 -29.194 1.00 52.20 273 GLU B CA 1
ATOM 4916 C C . GLU B 1 257 ? 11.347 132.325 -28.030 1.00 42.65 273 GLU B C 1
ATOM 4917 O O . GLU B 1 257 ? 11.238 131.106 -28.147 1.00 41.22 273 GLU B O 1
ATOM 4923 N N . TYR B 1 258 ? 11.761 132.908 -26.909 1.00 33.13 274 TYR B N 1
ATOM 4924 C CA . TYR B 1 258 ? 12.073 132.124 -25.719 1.00 35.48 274 TYR B CA 1
ATOM 4925 C C . TYR B 1 258 ? 10.828 131.400 -25.215 1.00 41.46 274 TYR B C 1
ATOM 4926 O O . TYR B 1 258 ? 10.869 130.204 -24.924 1.00 41.95 274 TYR B O 1
ATOM 4935 N N . LEU B 1 259 ? 9.722 132.132 -25.121 1.00 39.17 275 LEU B N 1
ATOM 4936 C CA . LEU B 1 259 ? 8.459 131.560 -24.673 1.00 32.37 275 LEU B CA 1
ATOM 4937 C C . LEU B 1 259 ? 7.961 130.498 -25.646 1.00 35.40 275 LEU B C 1
ATOM 4938 O O . LEU B 1 259 ? 7.501 129.433 -25.233 1.00 47.40 275 LEU B O 1
ATOM 4943 N N . GLU B 1 260 ? 8.060 130.792 -26.938 1.00 36.64 276 GLU B N 1
ATOM 4944 C CA . GLU B 1 260 ? 7.580 129.880 -27.970 1.00 40.51 276 GLU B CA 1
ATOM 4945 C C . GLU B 1 260 ? 8.418 128.609 -28.012 1.00 41.22 276 GLU B C 1
ATOM 4946 O O . GLU B 1 260 ? 7.879 127.504 -28.081 1.00 43.83 276 GLU B O 1
ATOM 4952 N N . ASN B 1 261 ? 9.736 128.774 -27.969 1.00 40.86 277 ASN B N 1
ATOM 4953 C CA . ASN B 1 261 ? 10.652 127.641 -27.984 1.00 47.18 277 ASN B CA 1
ATOM 4954 C C . ASN B 1 261 ? 10.398 126.698 -26.815 1.00 48.31 277 ASN B C 1
ATOM 4955 O O . ASN B 1 261 ? 10.452 125.478 -26.970 1.00 46.81 277 ASN B O 1
ATOM 4960 N N . LYS B 1 262 ? 10.111 127.273 -25.651 1.00 37.32 278 LYS B N 1
ATOM 4961 C CA . LYS B 1 262 ? 9.834 126.485 -24.457 1.00 32.79 278 LYS B CA 1
ATOM 4962 C C . LYS B 1 262 ? 8.621 125.584 -24.655 1.00 38.09 278 LYS B C 1
ATOM 4963 O O . LYS B 1 262 ? 8.678 124.387 -24.386 1.00 50.37 278 LYS B O 1
ATOM 4969 N N . TYR B 1 263 ? 7.528 126.163 -25.138 1.00 29.52 279 TYR B N 1
ATOM 4970 C CA . TYR B 1 263 ? 6.297 125.407 -25.322 1.00 33.88 279 TYR B CA 1
ATOM 4971 C C . TYR B 1 263 ? 6.369 124.491 -26.541 1.00 39.50 279 TYR B C 1
ATOM 4972 O O . TYR B 1 263 ? 5.657 123.488 -26.612 1.00 44.98 279 TYR B O 1
ATOM 4981 N N . ASN B 1 264 ? 7.235 124.828 -27.491 1.00 41.29 280 ASN B N 1
ATOM 4982 C CA . ASN B 1 264 ? 7.511 123.930 -28.606 1.00 43.97 280 ASN B CA 1
ATOM 4983 C C . ASN B 1 264 ? 8.306 122.721 -28.130 1.00 43.17 280 ASN B C 1
ATOM 4984 O O . ASN B 1 264 ? 8.044 121.591 -28.542 1.00 40.83 280 ASN B O 1
ATOM 4989 N N . THR B 1 265 ? 9.278 122.972 -27.258 1.00 41.20 281 THR B N 1
ATOM 4990 C CA . THR B 1 265 ? 10.095 121.912 -26.682 1.00 36.16 281 THR B CA 1
ATOM 4991 C C . THR B 1 265 ? 9.238 120.982 -25.827 1.00 44.16 281 THR B C 1
ATOM 4992 O O . THR B 1 265 ? 9.449 119.768 -25.808 1.00 43.87 281 THR B O 1
ATOM 4996 N N . ILE B 1 266 ? 8.267 121.561 -25.125 1.00 34.77 282 ILE B N 1
ATOM 4997 C CA . ILE B 1 266 ? 7.320 120.779 -24.342 1.00 33.63 282 ILE B CA 1
ATOM 4998 C C . ILE B 1 266 ? 6.574 119.795 -25.239 1.00 43.35 282 ILE B C 1
ATOM 4999 O O . ILE B 1 266 ? 6.436 118.620 -24.903 1.00 49.71 282 ILE B O 1
ATOM 5004 N N . TYR B 1 267 ? 6.114 120.273 -26.391 1.00 44.31 283 TYR B N 1
ATOM 5005 C CA . TYR B 1 267 ? 5.384 119.417 -27.319 1.00 42.44 283 TYR B CA 1
ATOM 5006 C C . TYR B 1 267 ? 6.285 118.352 -27.937 1.00 42.22 283 TYR B C 1
ATOM 5007 O O . TYR B 1 267 ? 5.851 117.227 -28.174 1.00 45.95 283 TYR B O 1
ATOM 5016 N N . LYS B 1 268 ? 7.537 118.709 -28.198 1.00 31.78 284 LYS B N 1
ATOM 5017 C CA . LYS B 1 268 ? 8.472 117.778 -28.815 1.00 44.44 284 LYS B CA 1
ATOM 5018 C C . LYS B 1 268 ? 8.847 116.643 -27.861 1.00 48.48 284 LYS B C 1
ATOM 5019 O O . LYS B 1 268 ? 8.793 115.469 -28.228 1.00 47.61 284 LYS B O 1
ATOM 5025 N N . GLN B 1 269 ? 9.238 116.999 -26.640 1.00 33.89 285 GLN B N 1
ATOM 5026 C CA . GLN B 1 269 ? 9.652 116.008 -25.653 1.00 28.36 285 GLN B CA 1
ATOM 5027 C C . GLN B 1 269 ? 8.482 115.275 -24.995 1.00 37.02 285 GLN B C 1
ATOM 5028 O O . GLN B 1 269 ? 8.493 114.048 -24.889 1.00 42.33 285 GLN B O 1
ATOM 5034 N N . LEU B 1 270 ? 7.484 116.028 -24.542 1.00 31.40 286 LEU B N 1
ATOM 5035 C CA . LEU B 1 270 ? 6.388 115.449 -23.765 1.00 38.36 286 LEU B CA 1
ATOM 5036 C C . LEU B 1 270 ? 5.182 115.036 -24.609 1.00 45.48 286 LEU B C 1
ATOM 5037 O O . LEU B 1 270 ? 4.268 114.380 -24.110 1.00 51.46 286 LEU B O 1
ATOM 5042 N N . GLY B 1 271 ? 5.181 115.417 -25.881 1.00 38.12 287 GLY B N 1
ATOM 5043 C CA . GLY B 1 271 ? 4.102 115.052 -26.784 1.00 43.42 287 GLY B CA 1
ATOM 5044 C C . GLY B 1 271 ? 2.750 115.682 -26.490 1.00 42.13 287 GLY B C 1
ATOM 5045 O O . GLY B 1 271 ? 1.734 115.256 -27.040 1.00 45.56 287 GLY B O 1
ATOM 5046 N N . VAL B 1 272 ? 2.728 116.695 -25.629 1.00 35.47 288 VAL B N 1
ATOM 5047 C CA . VAL B 1 272 ? 1.480 117.376 -25.293 1.00 38.37 288 VAL B CA 1
ATOM 5048 C C . VAL B 1 272 ? 1.535 118.865 -25.627 1.00 41.58 288 VAL B C 1
ATOM 5049 O O . VAL B 1 272 ? 2.604 119.478 -25.621 1.00 35.72 288 VAL B O 1
ATOM 5053 N N . LYS B 1 273 ? 0.374 119.444 -25.909 1.00 39.23 289 LYS B N 1
ATOM 5054 C CA . LYS B 1 273 ? 0.287 120.871 -26.189 1.00 37.00 289 LYS B CA 1
ATOM 5055 C C . LYS B 1 273 ? -0.210 121.596 -24.946 1.00 40.32 289 LYS B C 1
ATOM 5056 O O . LYS B 1 273 ? -1.372 121.463 -24.561 1.00 42.30 289 LYS B O 1
ATOM 5062 N N . LYS B 1 274 ? 0.673 122.369 -24.324 1.00 36.78 290 LYS B N 1
ATOM 5063 C CA . LYS B 1 274 ? 0.332 123.052 -23.085 1.00 29.89 290 LYS B CA 1
ATOM 5064 C C . LYS B 1 274 ? -0.171 124.463 -23.347 1.00 35.97 290 LYS B C 1
ATOM 5065 O O . LYS B 1 274 ? 0.518 125.272 -23.967 1.00 49.76 290 LYS B O 1
ATOM 5071 N N . VAL B 1 275 ? -1.382 124.747 -22.879 1.00 37.85 291 VAL B N 1
ATOM 5072 C CA . VAL B 1 275 ? -1.908 126.103 -22.908 1.00 37.36 291 VAL B CA 1
ATOM 5073 C C . VAL B 1 275 ? -1.020 126.983 -22.044 1.00 39.39 291 VAL B C 1
ATOM 5074 O O . VAL B 1 275 ? -0.777 126.659 -20.880 1.00 41.59 291 VAL B O 1
ATOM 5078 N N . PRO B 1 276 ? -0.514 128.086 -22.615 1.00 37.80 292 PRO B N 1
ATOM 5079 C CA . PRO B 1 276 ? 0.398 128.968 -21.880 1.00 35.88 292 PRO B CA 1
ATOM 5080 C C . PRO B 1 276 ? -0.234 129.510 -20.605 1.00 40.48 292 PRO B C 1
ATOM 5081 O O . PRO B 1 276 ? -1.348 130.034 -20.632 1.00 43.06 292 PRO B O 1
ATOM 5085 N N . ILE B 1 277 ? 0.484 129.374 -19.496 1.00 35.08 293 ILE B N 1
ATOM 5086 C CA . ILE B 1 277 ? 0.002 129.843 -18.206 1.00 30.21 293 ILE B CA 1
ATOM 5087 C C . ILE B 1 277 ? 0.279 131.333 -18.037 1.00 37.30 293 ILE B C 1
ATOM 5088 O O . ILE B 1 277 ? 1.270 131.851 -18.555 1.00 39.86 293 ILE B O 1
ATOM 5093 N N . LEU B 1 278 ? -0.613 132.013 -17.321 1.00 37.69 294 LEU B N 1
ATOM 5094 C CA . LEU B 1 278 ? -0.528 133.457 -17.122 1.00 32.05 294 LEU B CA 1
ATOM 5095 C C . LEU B 1 278 ? 0.835 133.898 -16.590 1.00 34.17 294 LEU B C 1
ATOM 5096 O O . LEU B 1 278 ? 1.331 134.966 -16.946 1.00 44.65 294 LEU B O 1
ATOM 5101 N N . ASN B 1 279 ? 1.433 133.067 -15.743 1.00 35.92 295 ASN B N 1
ATOM 5102 C CA . ASN B 1 279 ? 2.759 133.340 -15.201 1.00 39.09 295 ASN B CA 1
ATOM 5103 C C . ASN B 1 279 ? 3.814 133.441 -16.299 1.00 42.96 295 ASN B C 1
ATOM 5104 O O . ASN B 1 279 ? 4.632 134.363 -16.305 1.00 35.28 295 ASN B O 1
ATOM 5109 N N . ASP B 1 280 ? 3.784 132.494 -17.232 1.00 37.34 296 ASP B N 1
ATOM 5110 C CA . ASP B 1 280 ? 4.751 132.458 -18.323 1.00 38.27 296 ASP B CA 1
ATOM 5111 C C . ASP B 1 280 ? 4.524 133.592 -19.318 1.00 44.75 296 ASP B C 1
ATOM 5112 O O . ASP B 1 280 ? 5.475 134.131 -19.885 1.00 45.26 296 ASP B O 1
ATOM 5117 N N . VAL B 1 281 ? 3.262 133.949 -19.530 1.00 39.12 297 VAL B N 1
ATOM 5118 C CA . VAL B 1 281 ? 2.928 135.035 -20.443 1.00 37.27 297 VAL B CA 1
ATOM 5119 C C . VAL B 1 281 ? 3.387 136.377 -19.883 1.00 35.32 297 VAL B C 1
ATOM 5120 O O . VAL B 1 281 ? 4.018 137.169 -20.583 1.00 35.93 297 VAL B O 1
ATOM 5132 N N . ALA B 1 283 ? 5.647 136.911 -17.634 1.00 35.04 299 ALA B N 1
ATOM 5133 C CA . ALA B 1 283 ? 7.102 136.925 -17.559 1.00 35.58 299 ALA B CA 1
ATOM 5134 C C . ALA B 1 283 ? 7.685 137.369 -18.893 1.00 42.96 299 ALA B C 1
ATOM 5135 O O . ALA B 1 283 ? 8.657 138.122 -18.941 1.00 50.53 299 ALA B O 1
ATOM 5137 N N . THR B 1 284 ? 7.075 136.901 -19.976 1.00 32.76 300 THR B N 1
ATOM 5138 C CA . THR B 1 284 ? 7.503 137.267 -21.317 1.00 35.08 300 THR B CA 1
ATOM 5139 C C . THR B 1 284 ? 7.218 138.741 -21.578 1.00 43.72 300 THR B C 1
ATOM 5140 O O . THR B 1 284 ? 8.050 139.458 -22.134 1.00 47.81 300 THR B O 1
ATOM 5144 N N . TYR B 1 285 ? 6.038 139.185 -21.155 1.00 38.92 301 TYR B N 1
ATOM 5145 C CA . TYR B 1 285 ? 5.602 140.564 -21.349 1.00 33.36 301 TYR B CA 1
ATOM 5146 C C . TYR B 1 285 ? 6.475 141.551 -20.577 1.00 41.46 301 TYR B C 1
ATOM 5147 O O . TYR B 1 285 ? 6.837 142.607 -21.096 1.00 52.80 301 TYR B O 1
ATOM 5156 N N . THR B 1 286 ? 6.810 141.200 -19.340 1.00 38.36 302 THR B N 1
ATOM 5157 C CA . THR B 1 286 ? 7.639 142.053 -18.495 1.00 35.62 302 THR B CA 1
ATOM 5158 C C . THR B 1 286 ? 9.046 142.194 -19.073 1.00 38.83 302 THR B C 1
ATOM 5159 O O . THR B 1 286 ? 9.624 143.282 -19.066 1.00 40.00 302 THR B O 1
ATOM 5163 N N . ALA B 1 287 ? 9.587 141.089 -19.577 1.00 32.34 303 ALA B N 1
ATOM 5164 C CA . ALA B 1 287 ? 10.914 141.088 -20.182 1.00 32.52 303 ALA B CA 1
ATOM 5165 C C . ALA B 1 287 ? 10.920 141.909 -21.465 1.00 45.07 303 ALA B C 1
ATOM 5166 O O . ALA B 1 287 ? 11.898 142.589 -21.779 1.00 48.65 303 ALA B O 1
ATOM 5168 N N . ILE B 1 288 ? 9.818 141.832 -22.204 1.00 44.95 304 ILE B N 1
ATOM 5169 C CA . ILE B 1 288 ? 9.644 142.600 -23.429 1.00 35.06 304 ILE B CA 1
ATOM 5170 C C . ILE B 1 288 ? 9.732 144.098 -23.149 1.00 40.89 304 ILE B C 1
ATOM 5171 O O . ILE B 1 288 ? 10.401 144.838 -23.873 1.00 44.72 304 ILE B O 1
ATOM 5176 N N . ASN B 1 289 ? 9.072 144.535 -22.081 1.00 34.39 305 ASN B N 1
ATOM 5177 C CA . ASN B 1 289 ? 9.046 145.948 -21.721 1.00 41.19 305 ASN B CA 1
ATOM 5178 C C . ASN B 1 289 ? 10.391 146.469 -21.226 1.00 50.51 305 ASN B C 1
ATOM 5179 O O . ASN B 1 289 ? 10.748 147.618 -21.483 1.00 61.31 305 ASN B O 1
ATOM 5184 N N . SER B 1 290 ? 11.133 145.626 -20.514 1.00 53.25 306 SER B N 1
ATOM 5185 C CA . SER B 1 290 ? 12.400 146.044 -19.922 1.00 55.19 306 SER B CA 1
ATOM 5186 C C . SER B 1 290 ? 13.487 146.252 -20.976 1.00 54.81 306 SER B C 1
ATOM 5187 O O . SER B 1 290 ? 14.338 147.129 -20.832 1.00 59.16 306 SER B O 1
ATOM 5190 N N . SER B 1 291 ? 13.463 145.437 -22.026 1.00 53.11 307 SER B N 1
ATOM 5191 C CA . SER B 1 291 ? 14.432 145.560 -23.112 1.00 59.63 307 SER B CA 1
ATOM 5192 C C . SER B 1 291 ? 13.882 146.385 -24.273 1.00 60.08 307 SER B C 1
ATOM 5193 O O . SER B 1 291 ? 14.568 146.591 -25.277 1.00 52.43 307 SER B O 1
ATOM 5196 N N . GLN B 1 292 ? 12.640 146.841 -24.124 1.00 59.52 308 GLN B N 1
ATOM 5197 C CA . GLN B 1 292 ? 11.947 147.631 -25.143 1.00 59.61 308 GLN B CA 1
ATOM 5198 C C . GLN B 1 292 ? 11.928 146.962 -26.515 1.00 55.03 308 GLN B C 1
ATOM 5199 O O . GLN B 1 292 ? 12.003 147.640 -27.540 1.00 50.58 308 GLN B O 1
ATOM 5205 N N . ASP B 1 293 ? 11.810 145.639 -26.543 1.00 54.40 309 ASP B N 1
ATOM 5206 C CA . ASP B 1 293 ? 11.728 144.949 -27.820 1.00 59.88 309 ASP B CA 1
ATOM 5207 C C . ASP B 1 293 ? 10.260 144.770 -28.171 1.00 58.76 309 ASP B C 1
ATOM 5208 O O . ASP B 1 293 ? 9.569 143.935 -27.593 1.00 62.42 309 ASP B O 1
ATOM 5213 N N . TRP B 1 294 ? 9.801 145.533 -29.156 1.00 50.84 310 TRP B N 1
ATOM 5214 C CA . TRP B 1 294 ? 8.375 145.596 -29.444 1.00 46.13 310 TRP B CA 1
ATOM 5215 C C . TRP B 1 294 ? 7.938 144.618 -30.520 1.00 43.99 310 TRP B C 1
ATOM 5216 O O . TRP B 1 294 ? 6.745 144.412 -30.726 1.00 54.81 310 TRP B O 1
ATOM 5227 N N . GLU B 1 295 ? 8.897 143.997 -31.192 1.00 42.34 311 GLU B N 1
ATOM 5228 C CA . GLU B 1 295 ? 8.556 143.050 -32.240 1.00 47.92 311 GLU B CA 1
ATOM 5229 C C . GLU B 1 295 ? 8.049 141.768 -31.593 1.00 50.72 311 GLU B C 1
ATOM 5230 O O . GLU B 1 295 ? 7.199 141.070 -32.147 1.00 47.25 311 GLU B O 1
ATOM 5236 N N . SER B 1 296 ? 8.568 141.479 -30.404 1.00 45.86 312 SER B N 1
ATOM 5237 C CA . SER B 1 296 ? 8.124 140.330 -29.628 1.00 44.01 312 SER B CA 1
ATOM 5238 C C . SER B 1 296 ? 6.710 140.545 -29.105 1.00 44.56 312 SER B C 1
ATOM 5239 O O . SER B 1 296 ? 5.935 139.599 -28.978 1.00 46.57 312 SER B O 1
ATOM 5242 N N . LEU B 1 297 ? 6.379 141.798 -28.807 1.00 44.84 313 LEU B N 1
ATOM 5243 C CA . LEU B 1 297 ? 5.066 142.141 -28.274 1.00 32.55 313 LEU B CA 1
ATOM 5244 C C . LEU B 1 297 ? 3.960 141.861 -29.288 1.00 38.29 313 LEU B C 1
ATOM 5245 O O . LEU B 1 297 ? 2.888 141.374 -28.930 1.00 40.73 313 LEU B O 1
ATOM 5250 N N . LYS B 1 298 ? 4.229 142.166 -30.553 1.00 35.85 314 LYS B N 1
ATOM 5251 C CA . LYS B 1 298 ? 3.268 141.919 -31.622 1.00 39.75 314 LYS B CA 1
ATOM 5252 C C . LYS B 1 298 ? 3.033 140.424 -31.799 1.00 43.54 314 LYS B C 1
ATOM 5253 O O . LYS B 1 298 ? 1.895 139.974 -31.938 1.00 46.92 314 LYS B O 1
ATOM 5259 N N . LYS B 1 299 ? 4.121 139.660 -31.789 1.00 36.62 315 LYS B N 1
ATOM 5260 C CA . LYS B 1 299 ? 4.046 138.215 -31.953 1.00 47.29 315 LYS B CA 1
ATOM 5261 C C . LYS B 1 299 ? 3.452 137.546 -30.716 1.00 54.17 315 LYS B C 1
ATOM 5262 O O . LYS B 1 299 ? 2.825 136.491 -30.813 1.00 52.66 315 LYS B O 1
ATOM 5268 N N . LEU B 1 300 ? 3.646 138.167 -29.556 1.00 47.62 316 LEU B N 1
ATOM 5269 C CA . LEU B 1 300 ? 3.079 137.653 -28.314 1.00 39.04 316 LEU B CA 1
ATOM 5270 C C . LEU B 1 300 ? 1.564 137.813 -28.309 1.00 38.16 316 LEU B C 1
ATOM 5271 O O . LEU B 1 300 ? 0.841 136.952 -27.810 1.00 42.68 316 LEU B O 1
ATOM 5276 N N . ALA B 1 301 ? 1.093 138.921 -28.872 1.00 36.84 317 ALA B N 1
ATOM 5277 C CA . ALA B 1 301 ? -0.334 139.210 -28.928 1.00 36.62 317 ALA B CA 1
ATOM 5278 C C . ALA B 1 301 ? -1.079 138.167 -29.752 1.00 40.54 317 ALA B C 1
ATOM 5279 O O . ALA B 1 301 ? -2.150 137.705 -29.360 1.00 44.32 317 ALA B O 1
ATOM 5281 N N . LYS B 1 302 ? -0.507 137.799 -30.893 1.00 41.25 318 LYS B N 1
ATOM 5282 C CA . LYS B 1 302 ? -1.146 136.837 -31.781 1.00 43.47 318 LYS B CA 1
ATOM 5283 C C . LYS B 1 302 ? -1.011 135.425 -31.227 1.00 47.80 318 LYS B C 1
ATOM 5284 O O . LYS B 1 302 ? -1.853 134.564 -31.481 1.00 50.89 318 LYS B O 1
ATOM 5290 N N . TYR B 1 303 ? 0.050 135.198 -30.460 1.00 48.37 319 TYR B N 1
ATOM 5291 C CA . TYR B 1 303 ? 0.305 133.889 -29.871 1.00 40.29 319 TYR B CA 1
ATOM 5292 C C . TYR B 1 303 ? -0.719 133.548 -28.795 1.00 44.77 319 TYR B C 1
ATOM 5293 O O . TYR B 1 303 ? -1.263 132.444 -28.775 1.00 46.91 319 TYR B O 1
ATOM 5302 N N . VAL B 1 304 ? -0.979 134.495 -27.901 1.00 38.97 320 VAL B N 1
ATOM 5303 C CA . VAL B 1 304 ? -1.939 134.264 -26.829 1.00 41.18 320 VAL B CA 1
ATOM 5304 C C . VAL B 1 304 ? -3.362 134.284 -27.376 1.00 45.53 320 VAL B C 1
ATOM 5305 O O . VAL B 1 304 ? -4.257 133.648 -26.820 1.00 41.01 320 VAL B O 1
ATOM 5309 N N . GLU B 1 305 ? -3.564 135.006 -28.473 1.00 45.12 321 GLU B N 1
ATOM 5310 C CA . GLU B 1 305 ? -4.857 135.016 -29.143 1.00 50.66 321 GLU B CA 1
ATOM 5311 C C . GLU B 1 305 ? -5.153 133.631 -29.703 1.00 51.34 321 GLU B C 1
ATOM 5312 O O . GLU B 1 305 ? -6.294 133.167 -29.683 1.00 42.94 321 GLU B O 1
ATOM 5318 N N . SER B 1 306 ? -4.108 132.971 -30.192 1.00 52.11 322 SER B N 1
ATOM 5319 C CA . SER B 1 306 ? -4.244 131.645 -30.775 1.00 50.30 322 SER B CA 1
ATOM 5320 C C . SER B 1 306 ? -4.527 130.586 -29.715 1.00 55.02 322 SER B C 1
ATOM 5321 O O . SER B 1 306 ? -5.370 129.714 -29.925 1.00 62.76 322 SER B O 1
ATOM 5324 N N . ASN B 1 307 ? -3.827 130.643 -28.583 1.00 51.00 323 ASN B N 1
ATOM 5325 C CA . ASN B 1 307 ? -4.096 129.667 -27.533 1.00 50.42 323 ASN B CA 1
ATOM 5326 C C . ASN B 1 307 ? -4.679 130.247 -26.243 1.00 46.26 323 ASN B C 1
ATOM 5327 O O . ASN B 1 307 ? -3.964 130.825 -25.426 1.00 53.99 323 ASN B O 1
ATOM 5332 N N . GLY B 1 308 ? -5.978 130.036 -26.053 1.00 53.25 324 GLY B N 1
ATOM 5333 C CA . GLY B 1 308 ? -6.638 130.153 -24.765 1.00 43.97 324 GLY B CA 1
ATOM 5334 C C . GLY B 1 308 ? -7.121 131.527 -24.328 1.00 42.72 324 GLY B C 1
ATOM 5335 O O . GLY B 1 308 ? -8.045 131.632 -23.523 1.00 58.54 324 GLY B O 1
ATOM 5336 N N . TYR B 1 309 ? -6.502 132.582 -24.848 1.00 38.79 325 TYR B N 1
ATOM 5337 C CA . TYR B 1 309 ? -6.819 133.945 -24.411 1.00 41.65 325 TYR B CA 1
ATOM 5338 C C . TYR B 1 309 ? -7.757 134.740 -25.326 1.00 47.33 325 TYR B C 1
ATOM 5339 O O . TYR B 1 309 ? -8.002 135.922 -25.078 1.00 47.48 325 TYR B O 1
ATOM 5348 N N . LEU B 1 310 ? -8.248 134.108 -26.388 1.00 50.60 326 LEU B N 1
ATOM 5349 C CA . LEU B 1 310 ? -9.100 134.777 -27.377 1.00 48.11 326 LEU B CA 1
ATOM 5350 C C . LEU B 1 310 ? -10.288 135.526 -26.766 1.00 43.74 326 LEU B C 1
ATOM 5351 O O . LEU B 1 310 ? -10.686 136.584 -27.256 1.00 41.97 326 LEU B O 1
ATOM 5356 N N . LYS B 1 311 ? -10.831 134.985 -25.682 1.00 51.63 327 LYS B N 1
ATOM 5357 C CA . LYS B 1 311 ? -12.024 135.536 -25.046 1.00 55.30 327 LYS B CA 1
ATOM 5358 C C . LYS B 1 311 ? -11.678 136.589 -23.997 1.00 59.25 327 LYS B C 1
ATOM 5359 O O . LYS B 1 311 ? -12.549 137.058 -23.268 1.00 67.75 327 LYS B O 1
ATOM 5365 N N . THR B 1 312 ? -10.400 136.939 -23.911 1.00 53.75 328 THR B N 1
ATOM 5366 C CA . THR B 1 312 ? -9.932 137.928 -22.946 1.00 49.30 328 THR B CA 1
ATOM 5367 C C . THR B 1 312 ? -9.423 139.179 -23.654 1.00 48.76 328 THR B C 1
ATOM 5368 O O . THR B 1 312 ? -9.077 139.138 -24.832 1.00 50.51 328 THR B O 1
ATOM 5372 N N . ALA B 1 313 ? -9.418 140.297 -22.937 1.00 41.16 329 ALA B N 1
ATOM 5373 C CA . ALA B 1 313 ? -8.972 141.574 -23.489 1.00 39.78 329 ALA B CA 1
ATOM 5374 C C . ALA B 1 313 ? -7.470 141.623 -23.771 1.00 41.45 329 ALA B C 1
ATOM 5375 O O . ALA B 1 313 ? -6.985 142.560 -24.404 1.00 33.78 329 ALA B O 1
ATOM 5385 N N . PRO B 1 315 ? -5.103 139.878 -25.727 1.00 39.98 331 PRO B N 1
ATOM 5386 C CA . PRO B 1 315 ? -4.449 139.926 -27.044 1.00 35.47 331 PRO B CA 1
ATOM 5387 C C . PRO B 1 315 ? -4.500 141.297 -27.715 1.00 39.81 331 PRO B C 1
ATOM 5388 O O . PRO B 1 315 ? -3.492 141.748 -28.260 1.00 48.69 331 PRO B O 1
ATOM 5392 N N . ASN B 1 316 ? -5.655 141.951 -27.671 1.00 33.39 332 ASN B N 1
ATOM 5393 C CA . ASN B 1 316 ? -5.795 143.260 -28.295 1.00 34.76 332 ASN B CA 1
ATOM 5394 C C . ASN B 1 316 ? -5.163 144.367 -27.460 1.00 44.55 332 ASN B C 1
ATOM 5395 O O . ASN B 1 316 ? -4.814 145.422 -27.986 1.00 50.59 332 ASN B O 1
ATOM 5400 N N . PHE B 1 317 ? -5.011 144.129 -26.162 1.00 34.08 333 PHE B N 1
ATOM 5401 C CA . PHE B 1 317 ? -4.312 145.081 -25.308 1.00 27.23 333 PHE B CA 1
ATOM 5402 C C . PHE B 1 317 ? -2.828 145.103 -25.658 1.00 36.60 333 PHE B C 1
ATOM 5403 O O . PHE B 1 317 ? -2.221 146.168 -25.753 1.00 39.41 333 PHE B O 1
ATOM 5411 N N . PHE B 1 318 ? -2.250 143.919 -25.840 1.00 37.31 334 PHE B N 1
ATOM 5412 C CA . PHE B 1 318 ? -0.853 143.799 -26.240 1.00 38.09 334 PHE B CA 1
ATOM 5413 C C . PHE B 1 318 ? -0.630 144.422 -27.612 1.00 39.10 334 PHE B C 1
ATOM 5414 O O . PHE B 1 318 ? 0.351 145.132 -27.832 1.00 42.67 334 PHE B O 1
ATOM 5422 N N . LEU B 1 319 ? -1.552 144.152 -28.529 1.00 38.57 335 LEU B N 1
ATOM 5423 C CA . LEU B 1 319 ? -1.453 144.658 -29.892 1.00 35.32 335 LEU B CA 1
ATOM 5424 C C . LEU B 1 319 ? -1.605 146.177 -29.932 1.00 37.44 335 LEU B C 1
ATOM 5425 O O . LEU B 1 319 ? -0.895 146.857 -30.673 1.00 44.69 335 LEU B O 1
ATOM 5430 N N . ALA B 1 320 ? -2.530 146.702 -29.134 1.00 40.10 336 ALA B N 1
ATOM 5431 C CA . ALA B 1 320 ? -2.752 148.143 -29.067 1.00 40.39 336 ALA B CA 1
ATOM 5432 C C . ALA B 1 320 ? -1.518 148.862 -28.534 1.00 43.47 336 ALA B C 1
ATOM 5433 O O . ALA B 1 320 ? -1.152 149.930 -29.025 1.00 49.59 336 ALA B O 1
ATOM 5435 N N . GLU B 1 321 ? -0.879 148.273 -27.527 1.00 36.73 337 GLU B N 1
ATOM 5436 C CA . GLU B 1 321 ? 0.349 148.836 -26.981 1.00 37.59 337 GLU B CA 1
ATOM 5437 C C . GLU B 1 321 ? 1.458 148.814 -28.025 1.00 39.75 337 GLU B C 1
ATOM 5438 O O . GLU B 1 321 ? 2.263 149.740 -28.103 1.00 44.40 337 GLU B O 1
ATOM 5444 N N . TYR B 1 322 ? 1.490 147.756 -28.829 1.00 30.88 338 TYR B N 1
ATOM 5445 C CA . TYR B 1 322 ? 2.486 147.631 -29.886 1.00 33.64 338 TYR B CA 1
ATOM 5446 C C . TYR B 1 322 ? 2.356 148.750 -30.911 1.00 37.87 338 TYR B C 1
ATOM 5447 O O . TYR B 1 322 ? 3.355 149.300 -31.375 1.00 36.85 338 TYR B O 1
ATOM 5456 N N . TYR B 1 323 ? 1.120 149.078 -31.266 1.00 32.14 339 TYR B N 1
ATOM 5457 C CA . TYR B 1 323 ? 0.869 150.124 -32.248 1.00 38.70 339 TYR B CA 1
ATOM 5458 C C . TYR B 1 323 ? 1.324 151.485 -31.731 1.00 34.30 339 TYR B C 1
ATOM 5459 O O . TYR B 1 323 ? 1.812 152.314 -32.497 1.00 39.95 339 TYR B O 1
ATOM 5468 N N . GLU B 1 324 ? 1.177 151.706 -30.428 1.00 29.38 340 GLU B N 1
ATOM 5469 C CA . GLU B 1 324 ? 1.667 152.933 -29.811 1.00 30.46 340 GLU B CA 1
ATOM 5470 C C . GLU B 1 324 ? 3.188 153.012 -29.881 1.00 32.26 340 GLU B C 1
ATOM 5471 O O . GLU B 1 324 ? 3.750 154.073 -30.150 1.00 41.11 340 GLU B O 1
ATOM 5477 N N . LYS B 1 325 ? 3.847 151.881 -29.647 1.00 33.79 341 LYS B N 1
ATOM 5478 C CA . LYS B 1 325 ? 5.306 151.836 -29.617 1.00 39.57 341 LYS B CA 1
ATOM 5479 C C . LYS B 1 325 ? 5.930 152.101 -30.987 1.00 40.04 341 LYS B C 1
ATOM 5480 O O . LYS B 1 325 ? 7.019 152.666 -31.074 1.00 44.38 341 LYS B O 1
ATOM 5486 N N . ILE B 1 326 ? 5.246 151.688 -32.051 1.00 37.03 342 ILE B N 1
ATOM 5487 C CA . ILE B 1 326 ? 5.766 151.889 -33.402 1.00 34.90 342 ILE B CA 1
ATOM 5488 C C . ILE B 1 326 ? 5.233 153.176 -34.023 1.00 46.63 342 ILE B C 1
ATOM 5489 O O . ILE B 1 326 ? 5.548 153.499 -35.169 1.00 50.47 342 ILE B O 1
ATOM 5494 N N . GLY B 1 327 ? 4.416 153.901 -33.266 1.00 46.86 343 GLY B N 1
ATOM 5495 C CA . GLY B 1 327 ? 3.999 155.231 -33.669 1.00 40.62 343 GLY B CA 1
ATOM 5496 C C . GLY B 1 327 ? 2.662 155.337 -34.376 1.00 45.73 343 GLY B C 1
ATOM 5497 O O . GLY B 1 327 ? 2.332 156.393 -34.915 1.00 46.06 343 GLY B O 1
ATOM 5498 N N . ASP B 1 328 ? 1.881 154.264 -34.377 1.00 51.84 344 ASP B N 1
ATOM 5499 C CA . ASP B 1 328 ? 0.563 154.335 -34.988 1.00 49.84 344 ASP B CA 1
ATOM 5500 C C . ASP B 1 328 ? -0.491 154.471 -33.897 1.00 58.07 344 ASP B C 1
ATOM 5501 O O . ASP B 1 328 ? -0.811 153.509 -33.201 1.00 75.55 344 ASP B O 1
ATOM 5506 N N . ASP B 1 329 ? -1.042 155.673 -33.769 1.00 55.11 345 ASP B N 1
ATOM 5507 C CA . ASP B 1 329 ? -2.100 155.939 -32.803 1.00 57.93 345 ASP B CA 1
ATOM 5508 C C . ASP B 1 329 ? -3.463 155.531 -33.345 1.00 58.21 345 ASP B C 1
ATOM 5509 O O . ASP B 1 329 ? -4.352 155.137 -32.591 1.00 55.44 345 ASP B O 1
ATOM 5514 N N . LYS B 1 330 ? -3.613 155.637 -34.662 1.00 63.70 346 LYS B N 1
ATOM 5515 C CA . LYS B 1 330 ? -4.873 155.339 -35.332 1.00 67.14 346 LYS B CA 1
ATOM 5516 C C . LYS B 1 330 ? -5.299 153.893 -35.100 1.00 61.43 346 LYS B C 1
ATOM 5517 O O . LYS B 1 330 ? -6.425 153.630 -34.678 1.00 62.34 346 LYS B O 1
ATOM 5523 N N . LYS B 1 331 ? -4.391 152.959 -35.369 1.00 50.76 347 LYS B N 1
ATOM 5524 C CA . LYS B 1 331 ? -4.675 151.544 -35.166 1.00 47.65 347 LYS B CA 1
ATOM 5525 C C . LYS B 1 331 ? -4.737 151.203 -33.681 1.00 50.15 347 LYS B C 1
ATOM 5526 O O . LYS B 1 331 ? -5.498 150.328 -33.270 1.00 44.71 347 LYS B O 1
ATOM 5532 N N . ALA B 1 332 ? -3.936 151.901 -32.881 1.00 43.59 348 ALA B N 1
ATOM 5533 C CA . ALA B 1 332 ? -3.909 151.679 -31.440 1.00 42.65 348 ALA B CA 1
ATOM 5534 C C . ALA B 1 332 ? -5.261 151.997 -30.812 1.00 47.87 348 ALA B C 1
ATOM 5535 O O . ALA B 1 332 ? -5.774 151.227 -29.998 1.00 45.19 348 ALA B O 1
ATOM 5537 N N . LEU B 1 333 ? -5.834 153.133 -31.200 1.00 43.55 349 LEU B N 1
ATOM 5538 C CA . LEU B 1 333 ? -7.133 153.554 -30.689 1.00 47.68 349 LEU B CA 1
ATOM 5539 C C . LEU B 1 333 ? -8.220 152.556 -31.066 1.00 52.22 349 LEU B C 1
ATOM 5540 O O . LEU B 1 333 ? -9.049 152.182 -30.237 1.00 56.37 349 LEU B O 1
ATOM 5545 N N . LYS B 1 334 ? -8.206 152.126 -32.323 1.00 48.32 350 LYS B N 1
ATOM 5546 C CA . LYS B 1 334 ? -9.170 151.150 -32.815 1.00 51.79 350 LYS B CA 1
ATOM 5547 C C . LYS B 1 334 ? -9.023 149.822 -32.076 1.00 50.98 350 LYS B C 1
ATOM 5548 O O . LYS B 1 334 ? -10.012 149.150 -31.782 1.00 52.94 350 LYS B O 1
ATOM 5554 N N . THR B 1 335 ? -7.782 149.459 -31.767 1.00 45.80 351 THR B N 1
ATOM 5555 C CA . THR B 1 335 ? -7.489 148.183 -31.126 1.00 44.15 351 THR B CA 1
ATOM 5556 C C . THR B 1 335 ? -7.817 148.205 -29.633 1.00 43.88 351 THR B C 1
ATOM 5557 O O . THR B 1 335 ? -8.290 147.211 -29.082 1.00 43.71 351 THR B O 1
ATOM 5561 N N . TYR B 1 336 ? -7.563 149.336 -28.981 1.00 40.28 352 TYR B N 1
ATOM 5562 C CA . TYR B 1 336 ? -7.934 149.498 -27.579 1.00 39.86 352 TYR B CA 1
ATOM 5563 C C . TYR B 1 336 ? -9.444 149.374 -27.404 1.00 49.55 352 TYR B C 1
ATOM 5564 O O . TYR B 1 336 ? -9.921 148.718 -26.478 1.00 52.40 352 TYR B O 1
ATOM 5573 N N . GLN B 1 337 ? -10.191 150.006 -28.304 1.00 55.50 353 GLN B N 1
ATOM 5574 C CA . GLN B 1 337 ? -11.648 149.954 -28.273 1.00 61.14 353 GLN B CA 1
ATOM 5575 C C . GLN B 1 337 ? -12.150 148.534 -28.508 1.00 61.65 353 GLN B C 1
ATOM 5576 O O . GLN B 1 337 ? -13.226 148.157 -28.044 1.00 69.35 353 GLN B O 1
ATOM 5582 N N . LYS B 1 338 ? -11.358 147.749 -29.229 1.00 54.88 354 LYS B N 1
ATOM 5583 C CA . LYS B 1 338 ? -11.699 146.362 -29.506 1.00 49.62 354 LYS B CA 1
ATOM 5584 C C . LYS B 1 338 ? -11.442 145.501 -28.272 1.00 58.32 354 LYS B C 1
ATOM 5585 O O . LYS B 1 338 ? -12.158 144.534 -28.014 1.00 65.67 354 LYS B O 1
ATOM 5591 N N . ALA B 1 339 ? -10.417 145.868 -27.509 1.00 52.65 355 ALA B N 1
ATOM 5592 C CA . ALA B 1 339 ? -10.056 145.137 -26.300 1.00 47.76 355 ALA B CA 1
ATOM 5593 C C . ALA B 1 339 ? -11.057 145.396 -25.182 1.00 47.96 355 ALA B C 1
ATOM 5594 O O . ALA B 1 339 ? -11.293 144.537 -24.334 1.00 44.40 355 ALA B O 1
ATOM 5596 N N . TYR B 1 340 ? -11.646 146.587 -25.193 1.00 49.18 356 TYR B N 1
ATOM 5597 C CA . TYR B 1 340 ? -12.588 146.998 -24.158 1.00 48.81 356 TYR B CA 1
ATOM 5598 C C . TYR B 1 340 ? -13.853 146.140 -24.162 1.00 51.35 356 TYR B C 1
ATOM 5599 O O . TYR B 1 340 ? -14.551 146.044 -23.153 1.00 47.63 356 TYR B O 1
ATOM 5608 N N . THR B 1 341 ? -14.132 145.505 -25.295 1.00 56.42 357 THR B N 1
ATOM 5609 C CA . THR B 1 341 ? -15.336 144.695 -25.448 1.00 55.81 357 THR B CA 1
ATOM 5610 C C . THR B 1 341 ? -15.127 143.271 -24.943 1.00 57.87 357 THR B C 1
ATOM 5611 O O . THR B 1 341 ? -16.028 142.437 -25.018 1.00 62.20 357 THR B O 1
ATOM 5615 N N . GLU B 1 342 ? -13.933 142.999 -24.427 1.00 59.58 358 GLU B N 1
ATOM 5616 C CA . GLU B 1 342 ? -13.596 141.669 -23.936 1.00 58.91 358 GLU B CA 1
ATOM 5617 C C . GLU B 1 342 ? -13.357 141.705 -22.425 1.00 51.75 358 GLU B C 1
ATOM 5618 O O . GLU B 1 342 ? -12.937 142.730 -21.887 1.00 53.72 358 GLU B O 1
ATOM 5624 N N . PRO B 1 343 ? -13.634 140.584 -21.736 1.00 54.61 359 PRO B N 1
ATOM 5625 C CA . PRO B 1 343 ? -13.483 140.476 -20.279 1.00 57.17 359 PRO B CA 1
ATOM 5626 C C . PRO B 1 343 ? -12.090 140.828 -19.764 1.00 50.97 359 PRO B C 1
ATOM 5627 O O . PRO B 1 343 ? -11.098 140.674 -20.476 1.00 44.48 359 PRO B O 1
ATOM 5631 N N . ASN B 1 344 ? -12.035 141.301 -18.523 1.00 46.42 360 ASN B N 1
ATOM 5632 C CA . ASN B 1 344 ? -10.777 141.652 -17.881 1.00 39.16 360 ASN B CA 1
ATOM 5633 C C . ASN B 1 344 ? -9.960 140.427 -17.494 1.00 43.90 360 ASN B C 1
ATOM 5634 O O . ASN B 1 344 ? -10.512 139.398 -17.105 1.00 53.66 360 ASN B O 1
ATOM 5639 N N . ILE B 1 345 ? -8.642 140.545 -17.603 1.00 41.66 361 ILE B N 1
ATOM 5640 C CA . ILE B 1 345 ? -7.739 139.515 -17.107 1.00 40.81 361 ILE B CA 1
ATOM 5641 C C . ILE B 1 345 ? -6.516 140.164 -16.461 1.00 48.20 361 ILE B C 1
ATOM 5642 O O . ILE B 1 345 ? -5.905 141.063 -17.039 1.00 42.15 361 ILE B O 1
ATOM 5647 N N . ASP B 1 346 ? -6.177 139.708 -15.256 1.00 49.57 362 ASP B N 1
ATOM 5648 C CA . ASP B 1 346 ? -5.057 140.251 -14.488 1.00 43.58 362 ASP B CA 1
ATOM 5649 C C . ASP B 1 346 ? -5.162 141.772 -14.367 1.00 50.20 362 ASP B C 1
ATOM 5650 O O . ASP B 1 346 ? -6.187 142.295 -13.928 1.00 59.82 362 ASP B O 1
ATOM 5655 N N . PHE B 1 347 ? -4.111 142.478 -14.774 1.00 45.42 363 PHE B N 1
ATOM 5656 C CA . PHE B 1 347 ? -4.076 143.932 -14.649 1.00 46.65 363 PHE B CA 1
ATOM 5657 C C . PHE B 1 347 ? -4.719 144.623 -15.847 1.00 41.41 363 PHE B C 1
ATOM 5658 O O . PHE B 1 347 ? -4.753 145.851 -15.916 1.00 43.51 363 PHE B O 1
ATOM 5666 N N . ILE B 1 348 ? -5.238 143.837 -16.785 1.00 36.44 364 ILE B N 1
ATOM 5667 C CA . ILE B 1 348 ? -5.917 144.414 -17.937 1.00 40.79 364 ILE B CA 1
ATOM 5668 C C . ILE B 1 348 ? -7.382 144.590 -17.587 1.00 44.07 364 ILE B C 1
ATOM 5669 O O . ILE B 1 348 ? -8.105 143.614 -17.390 1.00 47.63 364 ILE B O 1
ATOM 5674 N N . THR B 1 349 ? -7.818 145.842 -17.520 1.00 44.23 365 THR B N 1
ATOM 5675 C CA . THR B 1 349 ? -9.174 146.157 -17.094 1.00 50.96 365 THR B CA 1
ATOM 5676 C C . THR B 1 349 ? -9.795 147.214 -17.988 1.00 52.21 365 THR B C 1
ATOM 5677 O O . THR B 1 349 ? -9.091 147.908 -18.720 1.00 53.33 365 THR B O 1
ATOM 5681 N N . GLY B 1 350 ? -11.116 147.332 -17.922 1.00 55.86 366 GLY B N 1
ATOM 5682 C CA . GLY B 1 350 ? -11.828 148.342 -18.680 1.00 57.86 366 GLY B CA 1
ATOM 5683 C C . GLY B 1 350 ? -11.365 149.739 -18.316 1.00 59.48 366 GLY B C 1
ATOM 5684 O O . GLY B 1 350 ? -11.268 150.613 -19.178 1.00 62.32 366 GLY B O 1
ATOM 5685 N N . ASP B 1 351 ? -11.068 149.947 -17.036 1.00 57.03 367 ASP B N 1
ATOM 5686 C CA . ASP B 1 351 ? -10.622 151.250 -16.559 1.00 63.29 367 ASP B CA 1
ATOM 5687 C C . ASP B 1 351 ? -9.267 151.624 -17.151 1.00 59.39 367 ASP B C 1
ATOM 5688 O O . ASP B 1 351 ? -9.064 152.757 -17.588 1.00 63.33 367 ASP B O 1
ATOM 5693 N N . LEU B 1 352 ? -8.342 150.668 -17.157 1.00 48.18 368 LEU B N 1
ATOM 5694 C CA . LEU B 1 352 ? -7.007 150.903 -17.698 1.00 36.38 368 LEU B CA 1
ATOM 5695 C C . LEU B 1 352 ? -7.059 151.175 -19.196 1.00 42.24 368 LEU B C 1
ATOM 5696 O O . LEU B 1 352 ? -6.388 152.080 -19.694 1.00 48.61 368 LEU B O 1
ATOM 5701 N N . ILE B 1 353 ? -7.859 150.387 -19.908 1.00 35.28 369 ILE B N 1
ATOM 5702 C CA . ILE B 1 353 ? -8.033 150.563 -21.344 1.00 35.49 369 ILE B CA 1
ATOM 5703 C C . ILE B 1 353 ? -8.614 151.940 -21.650 1.00 45.44 369 ILE B C 1
ATOM 5704 O O . ILE B 1 353 ? -8.204 152.601 -22.605 1.00 48.65 369 ILE B O 1
ATOM 5709 N N . ASN B 1 354 ? -9.556 152.376 -20.819 1.00 52.94 370 ASN B N 1
ATOM 5710 C CA . ASN B 1 354 ? -10.189 153.676 -20.995 1.00 53.53 370 ASN B CA 1
ATOM 5711 C C . ASN B 1 354 ? -9.201 154.829 -20.858 1.00 49.03 370 ASN B C 1
ATOM 5712 O O . ASN B 1 354 ? -9.286 155.815 -21.591 1.00 52.46 370 ASN B O 1
ATOM 5717 N N . GLU B 1 355 ? -8.270 154.702 -19.917 1.00 44.95 371 GLU B N 1
ATOM 5718 C CA . GLU B 1 355 ? -7.241 155.718 -19.718 1.00 47.91 371 GLU B CA 1
ATOM 5719 C C . GLU B 1 355 ? -6.372 155.840 -20.966 1.00 52.93 371 GLU B C 1
ATOM 5720 O O . GLU B 1 355 ? -5.978 156.940 -21.357 1.00 59.35 371 GLU B O 1
ATOM 5726 N N . ARG B 1 356 ? -6.084 154.702 -21.589 1.00 45.56 372 ARG B N 1
ATOM 5727 C CA . ARG B 1 356 ? -5.302 154.669 -22.817 1.00 40.75 372 ARG B CA 1
ATOM 5728 C C . ARG B 1 356 ? -6.080 155.301 -23.966 1.00 42.07 372 ARG B C 1
ATOM 5729 O O . ARG B 1 356 ? -5.520 156.037 -24.777 1.00 53.02 372 ARG B O 1
ATOM 5737 N N . ILE B 1 357 ? -7.374 155.007 -24.027 1.00 40.37 373 ILE B N 1
ATOM 5738 C CA . ILE B 1 357 ? -8.243 155.562 -25.058 1.00 51.25 373 ILE B CA 1
ATOM 5739 C C . ILE B 1 357 ? -8.386 157.070 -24.887 1.00 61.90 373 ILE B C 1
ATOM 5740 O O . ILE B 1 357 ? -8.328 157.823 -25.860 1.00 66.00 373 ILE B O 1
ATOM 5745 N N . THR B 1 358 ? -8.562 157.502 -23.642 1.00 64.27 374 THR B N 1
ATOM 5746 C CA . THR B 1 358 ? -8.706 158.919 -23.330 1.00 63.27 374 THR B CA 1
ATOM 5747 C C . THR B 1 358 ? -7.459 159.697 -23.736 1.00 63.31 374 THR B C 1
ATOM 5748 O O . THR B 1 358 ? -7.551 160.797 -24.281 1.00 75.48 374 THR B O 1
ATOM 5752 N N . HIS B 1 359 ? -6.293 159.113 -23.477 1.00 60.01 375 HIS B N 1
ATOM 5753 C CA . HIS B 1 359 ? -5.025 159.756 -23.802 1.00 62.74 375 HIS B CA 1
ATOM 5754 C C . HIS B 1 359 ? -4.819 159.867 -25.311 1.00 67.83 375 HIS B C 1
ATOM 5755 O O . HIS B 1 359 ? -4.209 160.822 -25.793 1.00 75.90 375 HIS B O 1
ATOM 5762 N N . LEU B 1 360 ? -5.330 158.889 -26.052 1.00 63.63 376 LEU B N 1
ATOM 5763 C CA . LEU B 1 360 ? -5.194 158.878 -27.505 1.00 58.08 376 LEU B CA 1
ATOM 5764 C C . LEU B 1 360 ? -6.171 159.840 -28.177 1.00 59.84 376 LEU B C 1
ATOM 5765 O O . LEU B 1 360 ? -5.873 160.403 -29.230 1.00 60.32 376 LEU B O 1
ATOM 5770 N N . GLN B 1 361 ? -7.336 160.026 -27.565 1.00 63.56 377 GLN B N 1
ATOM 5771 C CA . GLN B 1 361 ? -8.351 160.918 -28.116 1.00 64.06 377 GLN B CA 1
ATOM 5772 C C . GLN B 1 361 ? -8.098 162.366 -27.707 1.00 72.75 377 GLN B C 1
ATOM 5773 O O . GLN B 1 361 ? -8.722 163.288 -28.233 1.00 65.76 377 GLN B O 1
ATOM 5779 N N . ALA B 1 362 ? -7.179 162.558 -26.766 1.00 76.42 378 ALA B N 1
ATOM 5780 C CA . ALA B 1 362 ? -6.791 163.896 -26.339 1.00 78.31 378 ALA B CA 1
ATOM 5781 C C . ALA B 1 362 ? -5.848 164.526 -27.358 1.00 99.36 378 ALA B C 1
ATOM 5782 O O . ALA B 1 362 ? -5.841 165.743 -27.546 1.00 101.38 378 ALA B O 1
ATOM 5784 N N . THR B 1 363 ? -5.057 163.685 -28.017 1.00 111.79 379 THR B N 1
ATOM 5785 C CA . THR B 1 363 ? -4.088 164.148 -29.004 1.00 109.61 379 THR B CA 1
ATOM 5786 C C . THR B 1 363 ? -4.588 163.922 -30.428 1.00 95.28 379 THR B C 1
ATOM 5787 O O . THR B 1 363 ? -5.772 163.663 -30.649 1.00 82.16 379 THR B O 1
#

Organism: Capnocytophaga ochracea (strain ATCC 27872 / DSM 7271 / CCUG 9716 / JCM 12966 / NCTC 12371 / SS31 / VPI 2845) (NCBI:txid521097)

Solvent-accessible surface area: 31603 Å² total

B-factor: mean 46.89, std 19.4, range [11.72, 133.57]

Sequence (697 aa):
QVISETFSSGRLNRKQKIGIYKPEEKKYTDRQAYPLIVVLNAETLEPVVSVRYYEQFGEPKCIVVGVYEPKQEDVTVVEEVGRPINESARFFEFVSAELVPYIQGKYPIADLKGVIASEEAGFLANYYLAEKKPTFNIVSLNPVALPRGEEFSHALAAGVPNRLFYYATADVENKVVYDKAIQFERARSAPVHESVEYHFVDFKGSSVNAAKLQGIAQALDCFDIYKPIGGKEFKTQETLETGIYEYLENKYNTIYKQLGVKKVPILNDVATYTAINSSQDWESLKKLAKYVESNGYLKTAPNFFLAEYYEKIGDDKKALKTYQKAYTEEPNIDFITGDLINERITHLQATAQVISETFSSGRLNRKQKIGIYKPEKYTDRQAYPLIVVLNAETLEPVVSVRYYEQFGEPKCIVVGVYEPKQEEDVTVVEEVGRPINESARFFEFVSAELVPYIQGKYPIADLKGVIASEEAGFLANYYLAEKKPTFNIVSLNPVALPRGEEFSHALAAGVPNRLFYYATADVENKVVYDKAIQFERARRSAPVHESVEYHFVDFKGSSVNAAKLQGIAQALDCFDIYKPIGGKEFKTQETLETGIYEYLENKYNTIYKQLGVKKVPILNDVATYTAINSSQDWESLKKLAKYVESNGYLKTAPNFFLAEYYEKIGDDKKALKTYQKAYTEPNIDFITGDLINERITHLQAT

Foldseek 3Di:
DKAWDWDQFPLLNDTWIKIKDFDPDDDQPWAAAEEEEADVLPPVLLVVCNVCVVQQLPGHMYMYTYDDDPLCLADDQVPQAQDRNVVSNLVRCQVPVVVVVVVVGRHFPAYEYDYEESNLASQLVCVDPPARSHLHERALYQDALVQLVSLVVQQVAHPFAHEYEEHECVVCPVRRVRVVSNPCVVVHDGDPRYDDYYYYHYPDDRVVGRSVSSVVSSVLSNLSDDQDPVNLVVCLPDLDCLLVVLVVSQVVNCRSRVTRDQDDPRNLSSVVSCVSSVPLVSLLVSLVVNCVGDCVQALSLQSNLVSCVSVPHLPSSLVSLVVSLPGCYDDPRHNVVSVVVNVVSVVD/DDWAWDWDCFPLLNDTWIKTKDFDDDDDQVWAAAEEEEADVLPPVLLVVCVVCVVQQLPTHMYMYTYDDDPLCLADDQPVQAQDDNVVSNLVCVVVPVLVVCVVVGRHFPAYAYAYEESNLQNQLVCVDPPARSHLHQRALYQHALVQLVSCVVQQVAHPAAHEYEEHECDVCPVSRVRVVSNPCNVVDPGDPRYDDYYYYHYPDDRVVGRSVSSVVSSNLSNLSDFQDPVNLVPCLVDLDCLLVVLVVSQVVNCRSRRTRDQDDPRNLSSVVSCVSSVPLVSLLVSLVVNCVGDCVQALSLQSVLVSCVSVPHLPVSLVSLVVSLVHHYDDPRHNVVSVVSNVVSVVD

Radius of gyration: 30.9 Å; Cα contacts (8 Å, |Δi|>4): 1230; chains: 2; bounding box: 48×110×66 Å